Protein AF-A0A524P788-F1 (afdb_monomer)

Mean predicted aligned error: 13.18 Å

Structure (mmCIF, N/CA/C/O backbone):
data_AF-A0A524P788-F1
#
_entry.id   AF-A0A524P788-F1
#
loop_
_atom_site.group_PDB
_atom_site.id
_atom_site.type_symbol
_atom_site.label_atom_id
_atom_site.label_alt_id
_atom_site.label_comp_id
_atom_site.label_asym_id
_atom_site.label_entity_id
_atom_site.label_seq_id
_atom_site.pdbx_PDB_ins_code
_atom_site.Cartn_x
_atom_site.Cartn_y
_atom_site.Cartn_z
_atom_site.occupancy
_atom_site.B_iso_or_equiv
_atom_site.auth_seq_id
_atom_site.auth_comp_id
_atom_site.auth_asym_id
_atom_site.auth_atom_id
_atom_site.pdbx_PDB_model_num
ATOM 1 N N . ILE A 1 1 ? -23.732 26.983 -48.585 1.00 54.03 1 ILE A N 1
ATOM 2 C CA . ILE A 1 1 ? -23.036 28.048 -47.816 1.00 54.03 1 ILE A CA 1
ATOM 3 C C . ILE A 1 1 ? -21.702 27.540 -47.245 1.00 54.03 1 ILE A C 1
ATOM 5 O O . ILE A 1 1 ? -20.680 28.121 -47.575 1.00 54.03 1 ILE A O 1
ATOM 9 N N . TYR A 1 2 ? -21.659 26.411 -46.523 1.00 55.91 2 TYR A N 1
ATOM 10 C CA . TYR A 1 2 ? -20.415 25.847 -45.951 1.00 55.91 2 TYR A CA 1
ATOM 11 C C . TYR A 1 2 ? -19.283 25.530 -46.956 1.00 55.91 2 TYR A C 1
ATOM 13 O O . TYR A 1 2 ? -18.122 25.805 -46.670 1.00 55.91 2 TYR A O 1
ATOM 21 N N . ALA A 1 3 ? -19.597 25.010 -48.149 1.00 56.88 3 ALA A N 1
ATOM 22 C CA . ALA A 1 3 ? -18.575 24.651 -49.144 1.00 56.88 3 ALA A CA 1
ATOM 23 C C . ALA A 1 3 ? -17.819 25.866 -49.722 1.00 56.88 3 ALA A C 1
ATOM 25 O O . ALA A 1 3 ? -16.614 25.795 -49.950 1.00 56.88 3 ALA A O 1
ATOM 26 N N . TRP A 1 4 ? -18.506 27.000 -49.901 1.00 57.66 4 TRP A N 1
ATOM 27 C CA . TRP A 1 4 ? -17.889 28.237 -50.393 1.00 57.66 4 TRP A CA 1
ATOM 28 C C . TRP A 1 4 ? -17.007 28.894 -49.333 1.00 57.66 4 TRP A C 1
ATOM 30 O O . TRP A 1 4 ? -15.936 29.385 -49.664 1.00 57.66 4 TRP A O 1
ATOM 40 N N . VAL A 1 5 ? -17.399 28.834 -48.056 1.00 65.75 5 VAL A N 1
ATOM 41 C CA . VAL A 1 5 ? -16.563 29.326 -46.949 1.00 65.75 5 VAL A CA 1
ATOM 42 C C . VAL A 1 5 ? -15.260 28.524 -46.867 1.00 65.75 5 VAL A C 1
ATOM 44 O O . VAL A 1 5 ? -14.188 29.117 -46.827 1.00 65.75 5 VAL A O 1
ATOM 47 N N . ILE A 1 6 ? -15.329 27.189 -46.942 1.00 62.03 6 ILE A N 1
ATOM 48 C CA . ILE A 1 6 ? -14.135 26.325 -46.933 1.00 62.03 6 ILE A CA 1
ATOM 49 C C . ILE A 1 6 ? -13.248 26.591 -48.159 1.00 62.03 6 ILE A C 1
ATOM 51 O O . ILE A 1 6 ? -12.033 26.705 -48.016 1.00 62.03 6 ILE A O 1
ATOM 55 N N . SER A 1 7 ? -13.832 26.753 -49.351 1.00 67.00 7 SER A N 1
ATOM 56 C CA . SER A 1 7 ? -13.066 27.056 -50.567 1.00 67.00 7 SER A CA 1
ATOM 57 C C . SER A 1 7 ? -12.380 28.427 -50.504 1.00 67.00 7 SER A C 1
ATOM 59 O O . SER A 1 7 ? -11.225 28.543 -50.906 1.00 67.00 7 SER A O 1
ATOM 61 N N . SER A 1 8 ? -13.043 29.455 -49.965 1.00 69.12 8 SER A N 1
ATOM 62 C CA . SER A 1 8 ? -12.461 30.796 -49.804 1.00 69.12 8 SER A CA 1
ATOM 63 C C . SER A 1 8 ? -11.313 30.828 -48.791 1.00 69.12 8 SER A C 1
ATOM 65 O O . SER A 1 8 ? -10.359 31.584 -48.972 1.00 69.12 8 SER A O 1
ATOM 67 N N . PHE A 1 9 ? -11.348 29.974 -47.762 1.00 69.19 9 PHE A N 1
ATOM 68 C CA . PHE A 1 9 ? -10.238 29.822 -46.816 1.00 69.19 9 PHE A CA 1
ATOM 69 C C . PHE A 1 9 ? -8.963 29.286 -47.487 1.00 69.19 9 PHE A C 1
ATOM 71 O O . PHE A 1 9 ? -7.874 29.773 -47.188 1.00 69.19 9 PHE A O 1
ATOM 78 N N . TRP A 1 10 ? -9.077 28.352 -48.439 1.00 67.31 10 TRP A N 1
ATOM 79 C CA . TRP A 1 10 ? -7.921 27.854 -49.201 1.00 67.31 10 TRP A CA 1
ATOM 80 C C . TRP A 1 10 ? -7.291 28.931 -50.089 1.00 67.31 10 TRP A C 1
ATOM 82 O O . TRP A 1 10 ? -6.065 29.008 -50.180 1.00 67.31 10 TRP A O 1
ATOM 92 N N . PHE A 1 11 ? -8.107 29.811 -50.677 1.00 74.06 11 PHE A N 1
ATOM 93 C CA . PHE A 1 11 ? -7.611 30.953 -51.451 1.00 74.06 11 PHE A CA 1
ATOM 94 C C . PHE A 1 11 ? -6.870 31.983 -50.589 1.00 74.06 11 PHE A C 1
ATOM 96 O O . PHE A 1 11 ? -5.926 32.598 -51.077 1.00 74.06 11 PHE A O 1
ATOM 103 N N . LEU A 1 12 ? -7.243 32.143 -49.313 1.00 73.19 12 LEU A N 1
ATOM 104 C CA . LEU A 1 12 ? -6.536 33.021 -48.372 1.00 73.19 12 LEU A CA 1
ATOM 105 C C . LEU A 1 12 ? -5.284 32.366 -47.759 1.00 73.19 12 LEU A C 1
ATOM 107 O O . LEU A 1 12 ? -4.349 33.062 -47.367 1.00 73.19 12 LEU A O 1
ATOM 111 N N . ALA A 1 13 ? -5.244 31.033 -47.688 1.00 73.44 13 ALA A N 1
ATOM 112 C CA . ALA A 1 13 ? -4.126 30.290 -47.111 1.00 73.44 13 ALA A CA 1
ATOM 113 C C . ALA A 1 13 ? -2.845 30.406 -47.951 1.00 73.44 13 ALA A C 1
ATOM 115 O O . ALA A 1 13 ? -1.760 30.545 -47.394 1.00 73.44 13 ALA A O 1
ATOM 116 N N . ILE A 1 14 ? -2.959 30.396 -49.282 1.00 76.12 14 ILE A N 1
ATOM 117 C CA . ILE A 1 14 ? -1.812 30.502 -50.197 1.00 76.12 14 ILE A CA 1
ATOM 118 C C . ILE A 1 14 ? -1.033 31.820 -50.006 1.00 76.12 14 ILE A C 1
ATOM 120 O O . ILE A 1 14 ? 0.168 31.748 -49.736 1.00 76.12 14 ILE A O 1
ATOM 124 N N . PRO A 1 15 ? -1.649 33.019 -50.079 1.00 79.75 15 PRO A N 1
ATOM 125 C CA . PRO A 1 15 ? -0.929 34.271 -49.848 1.00 79.75 15 PRO A CA 1
ATOM 126 C C . PRO A 1 15 ? -0.408 34.380 -48.410 1.00 79.75 15 PRO A C 1
ATOM 128 O O . PRO A 1 15 ? 0.692 34.885 -48.205 1.00 79.75 15 PRO A O 1
ATOM 131 N N . LEU A 1 16 ? -1.133 33.843 -47.422 1.00 77.50 16 LEU A N 1
ATOM 132 C CA . LEU A 1 16 ? -0.674 33.808 -46.033 1.00 77.50 16 LEU A CA 1
ATOM 133 C C . LEU A 1 16 ? 0.598 32.959 -45.864 1.00 77.50 16 LEU A C 1
ATOM 135 O O . LEU A 1 16 ? 1.540 33.397 -45.208 1.00 77.50 16 LEU A O 1
ATOM 139 N N . ILE A 1 17 ? 0.656 31.776 -46.486 1.00 76.88 17 ILE A N 1
ATOM 140 C CA . ILE A 1 17 ? 1.845 30.910 -46.481 1.00 76.88 17 ILE A CA 1
ATOM 141 C C . ILE A 1 17 ? 3.021 31.615 -47.163 1.00 76.88 17 ILE A C 1
ATOM 143 O O . ILE A 1 17 ? 4.132 31.582 -46.642 1.00 76.88 17 ILE A O 1
ATOM 147 N N . VAL A 1 18 ? 2.790 32.293 -48.290 1.00 79.31 18 VAL A N 1
ATOM 148 C CA . VAL A 1 18 ? 3.842 33.044 -48.994 1.00 79.31 18 VAL A CA 1
ATOM 149 C C . VAL A 1 18 ? 4.404 34.169 -48.118 1.00 79.31 18 VAL A C 1
ATOM 151 O O . VAL A 1 18 ? 5.623 34.302 -48.015 1.00 79.31 18 VAL A O 1
ATOM 154 N N . VAL A 1 19 ? 3.545 34.933 -47.436 1.00 81.56 19 VAL A N 1
ATOM 155 C CA . VAL A 1 19 ? 3.969 35.993 -46.503 1.00 81.56 19 VAL A CA 1
ATOM 156 C C . VAL A 1 19 ? 4.738 35.411 -45.316 1.00 81.56 19 VAL A C 1
ATOM 158 O O . VAL A 1 19 ? 5.808 35.914 -44.979 1.00 81.56 19 VAL A O 1
ATOM 161 N N . LEU A 1 20 ? 4.249 34.320 -44.721 1.00 75.88 20 LEU A N 1
ATOM 162 C CA . LEU A 1 20 ? 4.921 33.644 -43.609 1.00 75.88 20 LEU A CA 1
ATOM 163 C C . LEU A 1 20 ? 6.308 33.132 -44.004 1.00 75.88 20 LEU A C 1
ATOM 165 O O . LEU A 1 20 ? 7.273 33.378 -43.287 1.00 75.88 20 LEU A O 1
ATOM 169 N N . VAL A 1 21 ? 6.443 32.481 -45.163 1.00 80.50 21 VAL A N 1
ATOM 170 C CA . VAL A 1 21 ? 7.744 32.016 -45.674 1.00 80.50 21 VAL A CA 1
ATOM 171 C C . VAL A 1 21 ? 8.668 33.197 -45.974 1.00 80.50 21 VAL A C 1
ATOM 173 O O . VAL A 1 21 ? 9.872 33.119 -45.729 1.00 80.50 21 VAL A O 1
ATOM 176 N N . HIS A 1 22 ? 8.135 34.314 -46.470 1.00 79.12 22 HIS A N 1
ATOM 177 C CA . HIS A 1 22 ? 8.934 35.511 -46.714 1.00 79.12 22 HIS A CA 1
ATOM 178 C C . HIS A 1 22 ? 9.449 36.144 -45.413 1.00 79.12 22 HIS A C 1
ATOM 180 O O . HIS A 1 22 ? 10.613 36.530 -45.349 1.00 79.12 22 HIS A O 1
ATOM 186 N N . TRP A 1 23 ? 8.629 36.200 -44.362 1.00 80.25 23 TRP A N 1
ATOM 187 C CA . TRP A 1 23 ? 9.034 36.743 -43.063 1.00 80.25 23 TRP A CA 1
ATOM 188 C C . TRP A 1 23 ? 9.958 35.815 -42.279 1.00 80.25 23 TRP A C 1
ATOM 190 O O . TRP A 1 23 ? 10.872 36.289 -41.613 1.00 80.25 23 TRP A O 1
ATOM 200 N N . TRP A 1 24 ? 9.736 34.503 -42.342 1.00 74.25 24 TRP A N 1
ATOM 201 C CA . TRP A 1 24 ? 10.437 33.542 -41.487 1.00 74.25 24 TRP A CA 1
ATOM 202 C C . TRP A 1 24 ? 11.623 32.851 -42.160 1.00 74.25 24 TRP A C 1
ATOM 204 O O . TRP A 1 24 ? 12.320 32.088 -41.493 1.00 74.25 24 TRP A O 1
ATOM 214 N N . ASN A 1 25 ? 11.904 33.106 -43.446 1.00 79.38 25 ASN A N 1
ATOM 215 C CA . ASN A 1 25 ? 13.022 32.433 -44.119 1.00 79.38 25 ASN A CA 1
ATOM 216 C C . ASN A 1 25 ? 14.360 32.645 -43.396 1.00 79.38 25 ASN A C 1
ATOM 218 O O . ASN A 1 25 ? 15.084 31.673 -43.205 1.00 79.38 25 ASN A O 1
ATOM 222 N N . ALA A 1 26 ? 14.662 33.863 -42.937 1.00 77.75 26 ALA A N 1
ATOM 223 C CA . ALA A 1 26 ? 15.928 34.172 -42.278 1.00 77.75 26 ALA A CA 1
ATOM 224 C C . ALA A 1 26 ? 16.101 33.341 -40.998 1.00 77.75 26 ALA A C 1
ATOM 226 O O . ALA A 1 26 ? 17.121 32.680 -40.821 1.00 77.75 26 ALA A O 1
ATOM 227 N N . THR A 1 27 ? 15.052 33.276 -40.178 1.00 78.62 27 THR A N 1
ATOM 228 C CA . THR A 1 27 ? 15.022 32.486 -38.943 1.00 78.62 27 THR A CA 1
ATOM 229 C C . THR A 1 27 ? 15.127 30.986 -39.215 1.00 78.62 27 THR A C 1
ATOM 231 O O . THR A 1 27 ? 15.829 30.276 -38.501 1.00 78.62 27 THR A O 1
ATOM 234 N N . VAL A 1 28 ? 14.466 30.477 -40.262 1.00 79.19 28 VAL A N 1
ATOM 235 C CA . VAL A 1 28 ? 14.545 29.054 -40.636 1.00 79.19 28 VAL A CA 1
ATOM 236 C C . VAL A 1 28 ? 15.972 28.667 -41.028 1.00 79.19 28 VAL A 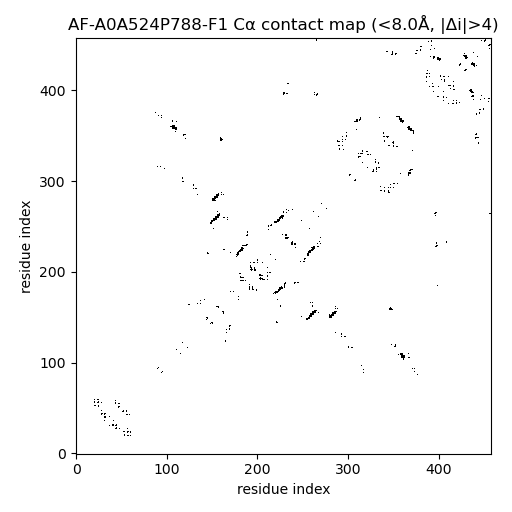C 1
ATOM 238 O O . VAL A 1 28 ? 16.450 27.621 -40.592 1.00 79.19 28 VAL A O 1
ATOM 241 N N . PHE A 1 29 ? 16.671 29.499 -41.807 1.00 80.44 29 PHE A N 1
ATOM 242 C CA . PHE A 1 29 ? 18.058 29.224 -42.198 1.00 80.44 29 PHE A CA 1
ATOM 243 C C . PHE A 1 29 ? 19.038 29.363 -41.027 1.00 80.44 29 PHE A C 1
ATOM 245 O O . PHE A 1 29 ? 19.926 28.527 -40.886 1.00 80.44 29 PHE A O 1
ATOM 252 N N . GLU A 1 30 ? 18.845 30.347 -40.149 1.00 79.25 30 GLU A N 1
ATOM 253 C CA . GLU A 1 30 ? 19.657 30.530 -38.939 1.00 79.25 30 GLU A CA 1
ATOM 254 C C . GLU A 1 30 ? 19.540 29.328 -37.981 1.00 79.25 30 GLU A C 1
ATOM 256 O O . GLU A 1 30 ? 20.539 28.785 -37.499 1.00 79.25 30 GLU A O 1
ATOM 261 N N . VAL A 1 31 ? 18.318 28.831 -37.766 1.00 74.56 31 VAL A N 1
ATOM 262 C CA . VAL A 1 31 ? 18.063 27.639 -36.940 1.00 74.56 31 VAL A CA 1
ATOM 263 C C . VAL A 1 31 ? 18.571 26.359 -37.617 1.00 74.56 31 VAL A C 1
ATOM 265 O O . VAL A 1 31 ? 19.057 25.453 -36.938 1.00 74.56 31 VAL A O 1
ATOM 268 N N . ALA A 1 32 ? 18.493 26.270 -38.947 1.00 74.00 32 ALA A N 1
ATOM 269 C CA . ALA A 1 32 ? 19.020 25.132 -39.699 1.00 74.00 32 ALA A CA 1
ATOM 270 C C . ALA A 1 32 ? 20.560 25.072 -39.690 1.00 74.00 32 ALA A C 1
ATOM 272 O O . ALA A 1 32 ? 21.114 23.975 -39.693 1.00 74.00 32 ALA A O 1
ATOM 273 N N . ALA A 1 33 ? 21.244 26.221 -39.646 1.00 69.25 33 ALA A N 1
ATOM 274 C CA . ALA A 1 33 ? 22.707 26.313 -39.648 1.00 69.25 33 ALA A CA 1
ATOM 275 C C . ALA A 1 33 ? 23.349 26.045 -38.273 1.00 69.25 33 ALA A C 1
ATOM 277 O O . ALA A 1 33 ? 24.486 25.587 -38.199 1.00 69.25 33 ALA A O 1
ATOM 278 N N . THR A 1 34 ? 22.631 26.317 -37.181 1.00 65.38 34 THR A N 1
ATOM 279 C CA . THR A 1 34 ? 23.152 26.215 -35.804 1.00 65.38 34 THR A CA 1
ATOM 280 C C . THR A 1 34 ? 22.972 24.834 -35.166 1.00 65.38 34 THR A C 1
ATOM 282 O O . THR A 1 34 ? 23.629 24.523 -34.172 1.00 65.38 34 THR A O 1
ATOM 285 N N . ARG A 1 35 ? 22.100 23.978 -35.715 1.00 60.22 35 ARG A N 1
ATOM 286 C CA . ARG A 1 35 ? 21.820 22.637 -35.175 1.00 60.22 35 ARG A CA 1
ATOM 287 C C . ARG A 1 35 ? 22.620 21.548 -35.897 1.00 60.22 35 ARG A C 1
ATOM 289 O O . ARG A 1 35 ? 22.638 21.491 -37.123 1.00 60.22 35 ARG A O 1
ATOM 296 N N . THR A 1 36 ? 23.174 20.591 -35.147 1.00 54.03 36 THR A N 1
ATOM 297 C CA . THR A 1 36 ? 23.632 19.286 -35.668 1.00 54.03 36 THR A CA 1
ATOM 298 C C . THR A 1 36 ? 22.418 18.448 -36.073 1.00 54.03 36 THR A C 1
ATOM 300 O O . THR A 1 36 ? 21.920 17.597 -35.339 1.00 54.03 36 THR A O 1
ATOM 303 N N . ALA A 1 37 ? 21.865 18.778 -37.234 1.00 58.09 37 ALA A N 1
ATOM 304 C CA . ALA A 1 37 ? 20.519 18.404 -37.624 1.00 58.09 37 ALA A CA 1
ATOM 305 C C . ALA A 1 37 ? 20.478 17.256 -38.659 1.00 58.09 37 ALA A C 1
ATOM 307 O O . ALA A 1 37 ? 21.470 16.983 -39.340 1.00 58.09 37 ALA A O 1
ATOM 308 N N . PRO A 1 38 ? 19.330 16.567 -38.814 1.00 67.62 38 PRO A N 1
ATOM 309 C CA . PRO A 1 38 ? 19.134 15.542 -39.842 1.00 67.62 38 PRO A CA 1
ATOM 310 C C . PRO A 1 38 ? 19.373 16.059 -41.273 1.00 67.62 38 PRO A C 1
ATOM 312 O O . PRO A 1 38 ? 19.335 17.261 -41.536 1.00 67.62 38 PRO A O 1
ATOM 315 N N . ARG A 1 39 ? 19.565 15.126 -42.223 1.00 74.00 39 ARG A N 1
ATOM 316 C CA . ARG A 1 39 ? 19.879 15.382 -43.652 1.00 74.00 39 ARG A CA 1
ATOM 317 C C . ARG A 1 39 ? 18.999 16.446 -44.332 1.00 74.00 39 ARG A C 1
ATOM 319 O O . ARG A 1 39 ? 19.433 17.086 -45.281 1.00 74.00 39 ARG A O 1
ATOM 326 N N . VAL A 1 40 ? 17.768 16.631 -43.856 1.00 74.88 40 VAL A N 1
ATOM 327 C CA . VAL A 1 40 ? 16.815 17.615 -44.387 1.00 74.88 40 VAL A CA 1
ATOM 328 C C . VAL A 1 40 ? 17.225 19.047 -44.036 1.00 74.88 40 VAL A C 1
ATOM 330 O O . VAL A 1 40 ? 17.262 19.896 -44.916 1.00 74.88 40 VAL A O 1
ATOM 333 N N . LEU A 1 41 ? 17.585 19.326 -42.781 1.00 76.75 41 LEU A N 1
ATOM 334 C CA . LEU A 1 41 ? 17.954 20.679 -42.346 1.00 76.75 41 LEU A CA 1
ATOM 335 C C . LEU A 1 41 ? 19.344 21.087 -42.845 1.00 76.75 41 LEU A C 1
ATOM 337 O O . LEU A 1 41 ? 19.555 22.250 -43.167 1.00 76.75 41 LEU A O 1
ATOM 341 N N . THR A 1 42 ? 20.256 20.127 -43.012 1.00 77.31 42 THR A N 1
ATOM 342 C CA . THR A 1 42 ? 21.555 20.360 -43.668 1.00 77.31 42 THR A CA 1
ATOM 343 C C . THR A 1 42 ? 21.397 20.673 -45.157 1.00 77.31 42 THR A C 1
ATOM 345 O O . THR A 1 42 ? 22.054 21.578 -45.665 1.00 77.31 42 THR A O 1
ATOM 348 N N . TRP A 1 43 ? 20.475 19.998 -45.853 1.00 80.44 43 TRP A N 1
ATOM 349 C CA . TRP A 1 43 ? 20.113 20.338 -47.234 1.00 80.44 43 TRP A CA 1
ATOM 350 C C . TRP A 1 43 ? 19.447 21.717 -47.348 1.00 80.44 43 TRP A C 1
ATOM 352 O O . TRP A 1 43 ? 19.727 22.446 -48.296 1.00 80.44 43 TRP A O 1
ATOM 362 N N . VAL A 1 44 ? 18.604 22.096 -46.380 1.00 80.25 44 VAL A N 1
ATOM 363 C CA . VAL A 1 44 ? 17.998 23.438 -46.322 1.00 80.25 44 VAL A CA 1
ATOM 364 C C . VAL A 1 44 ? 19.076 24.499 -46.084 1.00 80.25 44 VAL A C 1
ATOM 366 O O . VAL A 1 44 ? 19.150 25.453 -46.850 1.00 80.25 44 VAL A O 1
ATOM 369 N N . ALA A 1 45 ? 19.958 24.319 -45.097 1.00 77.62 45 ALA A N 1
ATOM 370 C CA . ALA A 1 45 ? 21.031 25.270 -44.789 1.00 77.62 45 ALA A CA 1
ATOM 371 C C . ALA A 1 45 ? 21.968 25.521 -45.986 1.00 77.62 45 ALA A C 1
ATOM 373 O O . ALA A 1 45 ? 22.362 26.658 -46.232 1.00 77.62 45 ALA A O 1
ATOM 374 N N . ALA A 1 46 ? 22.252 24.488 -46.786 1.00 78.75 46 ALA A N 1
ATOM 375 C CA . ALA A 1 46 ? 23.089 24.590 -47.984 1.00 78.75 46 ALA A CA 1
ATOM 376 C C . ALA A 1 46 ? 22.462 25.396 -49.143 1.00 78.75 46 ALA A C 1
ATOM 378 O O . ALA A 1 46 ? 23.143 25.667 -50.128 1.00 78.75 46 ALA A O 1
ATOM 379 N N . ARG A 1 47 ? 21.176 25.768 -49.060 1.00 79.56 47 ARG A N 1
ATOM 380 C CA . ARG A 1 47 ? 20.428 26.466 -50.125 1.00 79.56 47 ARG A CA 1
ATOM 381 C C . ARG A 1 47 ? 20.009 27.891 -49.757 1.00 79.56 47 ARG A C 1
ATOM 383 O O . ARG A 1 47 ? 19.123 28.452 -50.398 1.00 79.56 47 ARG A O 1
ATOM 390 N N . ALA A 1 48 ? 20.637 28.480 -48.740 1.00 68.56 48 ALA A N 1
ATOM 391 C CA . ALA A 1 48 ? 20.324 29.831 -48.270 1.00 68.56 48 ALA A CA 1
ATOM 392 C C . ALA A 1 48 ? 20.547 30.928 -49.337 1.00 68.56 48 ALA A C 1
ATOM 394 O O . ALA A 1 48 ? 19.846 31.942 -49.321 1.00 68.56 48 ALA A O 1
ATOM 395 N N . GLU A 1 49 ? 21.476 30.702 -50.275 1.00 71.06 49 GLU A N 1
ATOM 396 C CA . GLU A 1 49 ? 21.880 31.653 -51.330 1.00 71.06 49 GLU A CA 1
ATOM 397 C C . GLU A 1 49 ? 21.406 31.253 -52.747 1.00 71.06 49 GLU A C 1
ATOM 399 O O . GLU A 1 49 ? 21.673 31.952 -53.721 1.00 71.06 49 GLU A O 1
ATOM 404 N N . ASP A 1 50 ? 20.676 30.141 -52.876 1.00 77.88 50 ASP A N 1
ATOM 405 C CA . ASP A 1 50 ? 20.203 29.577 -54.151 1.00 77.88 50 ASP A CA 1
ATOM 406 C C . ASP A 1 50 ? 18.826 30.181 -54.541 1.00 77.88 50 ASP A C 1
ATOM 408 O O . ASP A 1 50 ? 18.019 30.471 -53.650 1.00 77.88 50 ASP A O 1
ATOM 412 N N . PRO A 1 51 ? 18.467 30.347 -55.835 1.00 74.00 51 PRO A N 1
ATOM 413 C CA . PRO A 1 51 ? 17.090 30.656 -56.261 1.00 74.00 51 PRO A CA 1
ATOM 414 C C . PRO A 1 51 ? 16.010 29.732 -55.660 1.00 74.00 51 PRO A C 1
ATOM 416 O O . PRO A 1 51 ? 14.839 30.112 -55.582 1.00 74.00 51 PRO A O 1
ATOM 419 N N . LEU A 1 52 ? 16.385 28.550 -55.162 1.00 77.50 52 LEU A N 1
ATOM 420 C CA . LEU A 1 52 ? 15.518 27.638 -54.407 1.00 77.50 52 LEU A CA 1
ATOM 421 C C . LEU A 1 52 ? 15.341 27.999 -52.913 1.00 77.50 52 LEU A C 1
ATOM 423 O O . LEU A 1 52 ? 14.792 27.199 -52.151 1.00 77.50 52 LEU A O 1
ATOM 427 N N . LYS A 1 53 ? 15.728 29.207 -52.488 1.00 79.31 53 LYS A N 1
ATOM 428 C CA . LYS A 1 53 ? 15.603 29.706 -51.107 1.00 79.31 53 LYS A CA 1
ATOM 429 C C . LYS A 1 53 ? 14.188 29.585 -50.533 1.00 79.31 53 LYS A C 1
ATOM 431 O O . LYS A 1 53 ? 14.007 29.098 -49.422 1.00 79.31 53 LYS A O 1
ATOM 436 N N . TYR A 1 54 ? 13.166 30.015 -51.270 1.00 80.06 54 TYR A N 1
ATOM 437 C CA . TYR A 1 54 ? 11.778 30.004 -50.789 1.00 80.06 54 TYR A CA 1
ATOM 438 C C . TYR A 1 54 ? 11.185 28.593 -50.621 1.00 80.06 54 TYR A C 1
ATOM 440 O O . TYR A 1 54 ? 10.618 28.323 -49.560 1.00 80.06 54 TYR A O 1
ATOM 448 N N . PRO A 1 55 ? 11.335 27.658 -51.583 1.00 82.62 55 PRO A N 1
ATOM 449 C CA . PRO A 1 55 ? 10.905 26.279 -51.363 1.00 82.62 55 PRO A CA 1
ATOM 450 C C . PRO A 1 55 ? 11.724 25.576 -50.269 1.00 82.62 55 PRO A C 1
ATOM 452 O O . PRO A 1 55 ? 11.152 24.817 -49.488 1.00 82.62 55 PRO A O 1
ATOM 455 N N . ALA A 1 56 ? 13.025 25.864 -50.137 1.00 81.75 56 ALA A N 1
ATOM 456 C CA . ALA A 1 56 ? 13.839 25.334 -49.040 1.00 81.75 56 ALA A CA 1
ATOM 457 C C . ALA A 1 56 ? 13.379 25.859 -47.667 1.00 81.75 56 ALA A C 1
ATOM 459 O O . ALA A 1 56 ? 13.246 25.076 -46.727 1.00 81.75 56 ALA A O 1
ATOM 460 N N . ALA A 1 57 ? 13.054 27.151 -47.562 1.00 82.38 57 ALA A N 1
ATOM 461 C CA . ALA A 1 57 ? 12.509 27.758 -46.348 1.00 82.38 57 ALA A CA 1
ATOM 462 C C . ALA A 1 57 ? 11.122 27.204 -45.985 1.00 82.38 57 ALA A C 1
ATOM 464 O O . ALA A 1 57 ? 10.847 26.985 -44.808 1.00 82.38 57 ALA A O 1
ATOM 465 N N . LEU A 1 58 ? 10.264 26.916 -46.971 1.00 83.56 58 LEU A N 1
ATOM 466 C CA . LEU A 1 58 ? 8.964 26.278 -46.737 1.00 83.56 58 LEU A CA 1
ATOM 467 C C . LEU A 1 58 ? 9.124 24.853 -46.183 1.00 83.56 58 LEU A C 1
ATOM 469 O O . LEU A 1 58 ? 8.457 24.491 -45.214 1.00 83.56 58 LEU A O 1
ATOM 473 N N . ILE A 1 59 ? 10.026 24.054 -46.762 1.00 84.00 59 ILE A N 1
ATOM 474 C CA . ILE A 1 59 ? 10.320 22.691 -46.293 1.00 84.00 59 ILE A CA 1
ATOM 475 C C . ILE A 1 59 ? 10.939 22.725 -44.888 1.00 84.00 59 ILE A C 1
ATOM 477 O O . ILE A 1 59 ? 10.475 22.012 -43.999 1.00 84.00 59 ILE A O 1
ATOM 481 N N . GLY A 1 60 ? 11.942 23.580 -44.662 1.00 82.94 60 GLY A N 1
ATOM 482 C CA . GLY A 1 60 ? 12.591 23.742 -43.359 1.00 82.94 60 GLY A CA 1
ATOM 483 C C . GLY A 1 60 ? 11.635 24.258 -42.284 1.00 82.94 60 GLY A C 1
ATOM 484 O O . GLY A 1 60 ? 11.588 23.709 -41.188 1.00 82.94 60 GLY A O 1
ATOM 485 N N . GLY A 1 61 ? 10.811 25.254 -42.613 1.00 81.94 61 GLY A N 1
ATOM 486 C CA . GLY A 1 61 ? 9.801 25.807 -41.716 1.00 81.94 61 GLY A CA 1
ATOM 487 C C . GLY A 1 61 ? 8.725 24.786 -41.358 1.00 81.94 61 GLY A C 1
ATOM 488 O O . GLY A 1 61 ? 8.387 24.647 -40.188 1.00 81.94 61 GLY A O 1
ATOM 489 N N . THR A 1 62 ? 8.248 24.005 -42.332 1.00 80.25 62 THR A N 1
ATOM 490 C CA . THR A 1 62 ? 7.281 22.921 -42.086 1.00 80.25 62 THR A CA 1
ATOM 491 C C . THR A 1 62 ? 7.885 21.848 -41.185 1.00 80.25 62 THR A C 1
ATOM 493 O O . THR A 1 62 ? 7.241 21.405 -40.239 1.00 80.25 62 THR A O 1
ATOM 496 N N . TYR A 1 63 ? 9.140 21.467 -41.429 1.00 81.81 63 TYR A N 1
ATOM 497 C CA . TYR A 1 63 ? 9.854 20.502 -40.599 1.00 81.81 63 TYR A CA 1
ATOM 498 C C . TYR A 1 63 ? 10.009 20.996 -39.150 1.00 81.81 63 TYR A C 1
ATOM 500 O O . TYR A 1 63 ? 9.649 20.281 -38.217 1.00 81.81 63 TYR A O 1
ATOM 508 N N . LEU A 1 64 ? 10.466 22.238 -38.955 1.00 80.56 64 LEU A N 1
ATOM 509 C CA . LEU A 1 64 ? 10.621 22.847 -37.630 1.00 80.56 64 LEU A CA 1
ATOM 510 C C . LEU A 1 64 ? 9.280 23.035 -36.911 1.00 80.56 64 LEU A C 1
ATOM 512 O O . LEU A 1 64 ? 9.213 22.879 -35.694 1.00 80.56 64 LEU A O 1
ATOM 516 N N . LEU A 1 65 ? 8.209 23.336 -37.647 1.00 80.62 65 LEU A N 1
ATOM 517 C CA . LEU A 1 65 ? 6.863 23.460 -37.095 1.00 80.62 65 LEU A CA 1
ATOM 518 C C . LEU A 1 65 ? 6.343 22.095 -36.645 1.00 80.62 65 LEU A C 1
ATOM 520 O O . LEU A 1 65 ? 5.841 21.988 -35.533 1.00 80.62 65 LEU A O 1
ATOM 524 N N . VAL A 1 66 ? 6.519 21.037 -37.441 1.00 77.69 66 VAL A N 1
ATOM 525 C CA . VAL A 1 66 ? 6.158 19.667 -37.040 1.00 77.69 66 VAL A CA 1
ATOM 526 C C . VAL A 1 66 ? 6.966 19.220 -35.822 1.00 77.69 66 VAL A C 1
ATOM 528 O O . VAL A 1 66 ? 6.387 18.672 -34.892 1.00 77.69 66 VAL A O 1
ATOM 531 N N . GLU A 1 67 ? 8.271 19.490 -35.780 1.00 73.69 67 GLU A N 1
ATOM 532 C CA . GLU A 1 67 ? 9.125 19.169 -34.628 1.00 73.69 67 GLU A CA 1
ATOM 533 C C . GLU A 1 67 ? 8.712 19.965 -33.376 1.00 73.69 67 GLU A C 1
ATOM 535 O O . GLU A 1 67 ? 8.595 19.405 -32.286 1.00 73.69 67 GLU A O 1
ATOM 540 N N . GLY A 1 68 ? 8.423 21.259 -33.533 1.00 71.75 68 GLY A N 1
ATOM 541 C CA . GLY A 1 68 ? 7.977 22.141 -32.457 1.00 71.75 68 GLY A CA 1
ATOM 542 C C . GLY A 1 68 ? 6.583 21.793 -31.939 1.00 71.75 68 GLY A C 1
ATOM 543 O O . GLY A 1 68 ? 6.374 21.772 -30.730 1.00 71.75 68 GLY A O 1
ATOM 544 N N . VAL A 1 69 ? 5.645 21.459 -32.827 1.00 68.56 69 VAL A N 1
ATOM 545 C CA . VAL A 1 69 ? 4.294 20.999 -32.477 1.00 68.56 69 VAL A CA 1
ATOM 546 C C . VAL A 1 69 ? 4.356 19.619 -31.841 1.00 68.56 69 VAL A C 1
ATOM 548 O O . VAL A 1 69 ? 3.714 19.418 -30.819 1.00 68.56 69 VAL A O 1
ATOM 551 N N . ALA A 1 70 ? 5.165 18.693 -32.359 1.00 64.81 70 ALA A N 1
ATOM 552 C CA . ALA A 1 70 ? 5.386 17.397 -31.726 1.00 64.81 70 ALA A CA 1
ATOM 553 C C . ALA A 1 70 ? 5.968 17.567 -30.316 1.00 64.81 70 ALA A C 1
ATOM 555 O O . ALA A 1 70 ? 5.446 16.976 -29.378 1.00 64.81 70 ALA A O 1
ATOM 556 N N . GLY A 1 71 ? 6.973 18.430 -30.136 1.00 57.03 71 GLY A N 1
ATOM 557 C CA . GLY A 1 71 ? 7.543 18.745 -28.824 1.00 57.03 71 GLY A CA 1
ATOM 558 C C . GLY A 1 71 ? 6.567 19.469 -27.889 1.00 57.03 71 GLY A C 1
ATOM 559 O O . GLY A 1 71 ? 6.535 19.186 -26.695 1.00 57.03 71 GLY A O 1
ATOM 560 N N . PHE A 1 72 ? 5.737 20.371 -28.415 1.00 54.25 72 PHE A N 1
ATOM 561 C CA . PHE A 1 72 ? 4.696 21.074 -27.662 1.00 54.25 72 PHE A CA 1
ATOM 562 C C . PHE A 1 72 ? 3.578 20.127 -27.218 1.00 54.25 72 PHE A C 1
ATOM 564 O O . PHE A 1 72 ? 3.188 20.155 -26.054 1.00 54.25 72 PHE A O 1
ATOM 571 N N . PHE A 1 73 ? 3.110 19.247 -28.107 1.00 50.69 73 PHE A N 1
ATOM 572 C CA . PHE A 1 73 ? 2.180 18.179 -27.756 1.00 50.69 73 PHE A CA 1
ATOM 573 C C . PHE A 1 73 ? 2.816 17.229 -26.748 1.00 50.69 73 PHE A C 1
ATOM 575 O O . PHE A 1 73 ? 2.177 16.935 -25.753 1.00 50.69 73 PHE A O 1
ATOM 582 N N . MET A 1 74 ? 4.082 16.834 -26.903 1.00 50.91 74 MET A N 1
ATOM 583 C CA . MET A 1 74 ? 4.769 15.994 -25.913 1.00 50.91 74 MET A CA 1
ATOM 584 C C . MET A 1 74 ? 4.802 16.650 -24.520 1.00 50.91 74 MET A C 1
ATOM 586 O O . MET A 1 74 ? 4.626 15.968 -23.518 1.00 50.91 74 MET A O 1
ATOM 590 N N . ARG A 1 75 ? 4.976 17.980 -24.456 1.00 51.62 75 ARG A N 1
ATOM 591 C CA . ARG A 1 75 ? 4.975 18.768 -23.208 1.00 51.62 75 ARG A CA 1
ATOM 592 C C . ARG A 1 75 ? 3.582 19.038 -22.629 1.00 51.62 75 ARG A C 1
ATOM 594 O O . ARG A 1 75 ? 3.492 19.336 -21.449 1.00 51.62 75 ARG A O 1
ATOM 601 N N . ARG A 1 76 ? 2.518 19.000 -23.440 1.00 42.22 76 ARG A N 1
ATOM 602 C CA . ARG A 1 76 ? 1.115 19.210 -23.012 1.00 42.22 76 ARG A CA 1
ATOM 603 C C . ARG A 1 76 ? 0.342 17.907 -22.795 1.00 42.22 76 ARG A C 1
ATOM 605 O O . ARG A 1 76 ? -0.687 17.917 -22.134 1.00 42.22 76 ARG A O 1
ATOM 612 N N . VAL A 1 77 ? 0.816 16.800 -23.360 1.00 41.22 77 VAL A N 1
ATOM 613 C CA . VAL A 1 77 ? 0.245 15.450 -23.215 1.00 41.22 77 VAL A CA 1
ATOM 614 C C . VAL A 1 77 ? 0.765 14.753 -21.949 1.00 41.22 77 VAL A C 1
ATOM 616 O O . VAL A 1 77 ? 0.284 13.673 -21.622 1.00 41.22 77 VAL A O 1
ATOM 619 N N . SER A 1 78 ? 1.644 15.400 -21.171 1.00 41.03 78 SER A N 1
ATOM 620 C CA . SER A 1 78 ? 2.002 14.981 -19.804 1.00 41.03 78 SER A CA 1
ATOM 621 C C . SER A 1 78 ? 0.792 14.827 -18.871 1.00 41.03 78 SER A C 1
ATOM 623 O O . SER A 1 78 ? 0.901 14.141 -17.864 1.00 41.03 78 SER A O 1
ATOM 625 N N . ASP A 1 79 ? -0.364 15.395 -19.236 1.00 41.84 79 ASP A N 1
ATOM 626 C CA . ASP A 1 79 ? -1.548 15.444 -18.371 1.00 41.84 79 ASP A CA 1
ATOM 627 C C . ASP A 1 79 ? -2.726 14.592 -18.879 1.00 41.84 79 ASP A C 1
ATOM 629 O O . ASP A 1 79 ? -3.821 14.651 -18.317 1.00 41.84 79 ASP A O 1
ATOM 633 N N . LEU A 1 80 ? -2.560 13.786 -19.938 1.00 41.94 80 LEU A N 1
ATOM 634 C CA . LEU A 1 80 ? -3.647 12.941 -20.444 1.00 41.94 80 LEU A CA 1
ATOM 635 C C . LEU A 1 80 ? -3.268 11.458 -20.503 1.00 41.94 80 LEU A C 1
ATOM 637 O O . LEU A 1 80 ? -2.210 11.041 -20.967 1.00 41.94 80 LEU A O 1
ATOM 641 N N . ALA A 1 81 ? -4.233 10.646 -20.080 1.00 44.66 81 ALA A N 1
ATOM 642 C CA . ALA A 1 81 ? -4.173 9.207 -19.876 1.00 44.66 81 ALA A CA 1
ATOM 643 C C . ALA A 1 81 ? -3.869 8.265 -21.081 1.00 44.66 81 ALA A C 1
ATOM 645 O O . ALA A 1 81 ? -3.770 7.059 -20.819 1.00 44.66 81 ALA A O 1
ATOM 646 N N . PRO A 1 82 ? -3.684 8.657 -22.372 1.00 41.88 82 PRO A N 1
ATOM 647 C CA . PRO A 1 82 ? -3.368 7.669 -23.411 1.00 41.88 82 PRO A CA 1
ATOM 648 C C . PRO A 1 82 ? -1.928 7.124 -23.389 1.00 41.88 82 PRO A C 1
ATOM 650 O O . PRO A 1 82 ? -1.624 6.232 -24.184 1.00 41.88 82 PRO A O 1
ATOM 653 N N . LEU A 1 83 ? -1.048 7.589 -22.491 1.00 48.16 83 LEU A N 1
ATOM 654 C CA . LEU A 1 83 ? 0.354 7.142 -22.400 1.00 48.16 83 LEU A CA 1
ATOM 655 C C . LEU A 1 83 ? 0.489 5.621 -22.128 1.00 48.16 83 LEU A C 1
ATOM 657 O O . LEU A 1 83 ? 1.437 4.981 -22.582 1.00 48.16 83 LEU A O 1
ATOM 661 N N . ARG A 1 84 ? -0.518 4.985 -21.505 1.00 46.09 84 ARG A N 1
ATOM 662 C CA . ARG A 1 84 ? -0.506 3.540 -21.174 1.00 46.09 84 ARG A CA 1
ATOM 663 C C . ARG A 1 84 ? -0.513 2.602 -22.388 1.00 46.09 84 ARG A C 1
ATOM 665 O O . ARG A 1 84 ? 0.030 1.506 -22.301 1.00 46.09 84 ARG A O 1
ATOM 672 N N . ARG A 1 85 ? -1.096 3.007 -23.527 1.00 44.16 85 ARG A N 1
ATOM 673 C CA . ARG A 1 85 ? -1.048 2.216 -24.781 1.00 44.16 85 ARG A CA 1
ATOM 674 C C . ARG A 1 85 ? 0.264 2.403 -25.546 1.00 44.16 85 ARG A C 1
ATOM 676 O O . ARG A 1 85 ? 0.628 1.549 -26.347 1.00 44.16 85 ARG A O 1
ATOM 683 N N . PHE A 1 86 ? 0.973 3.503 -25.299 1.00 43.09 86 PHE A N 1
ATOM 684 C CA . PHE A 1 86 ? 2.245 3.807 -25.946 1.00 43.09 86 PHE A CA 1
ATOM 685 C C . PHE A 1 86 ? 3.389 2.986 -25.338 1.00 43.09 86 PHE A C 1
ATOM 687 O O . PHE A 1 86 ? 4.247 2.490 -26.065 1.00 43.09 86 PHE A O 1
ATOM 694 N N . PHE A 1 87 ? 3.351 2.742 -24.025 1.00 49.00 87 PHE A N 1
ATOM 695 C CA . PHE A 1 87 ? 4.377 1.958 -23.345 1.00 49.00 87 PHE A CA 1
ATOM 696 C C . PHE A 1 87 ? 4.349 0.469 -23.680 1.00 49.00 87 PHE A C 1
ATOM 698 O O . PHE A 1 87 ? 5.412 -0.067 -23.928 1.00 49.00 87 PHE A O 1
ATOM 705 N N . SER A 1 88 ? 3.207 -0.217 -23.797 1.00 47.69 88 SER A N 1
ATOM 706 C CA . SER A 1 88 ? 3.226 -1.639 -24.207 1.00 47.69 88 SER A CA 1
ATOM 707 C C . SER A 1 88 ? 3.812 -1.834 -25.615 1.00 47.69 88 SER A C 1
ATOM 709 O O . SER A 1 88 ? 4.521 -2.806 -25.876 1.00 47.69 88 SER A O 1
ATOM 711 N N . TYR A 1 89 ? 3.589 -0.864 -26.505 1.00 45.12 89 TYR A N 1
ATOM 712 C CA . TYR A 1 89 ? 4.168 -0.835 -27.847 1.00 45.12 89 TYR A CA 1
ATOM 713 C C . TYR A 1 89 ? 5.670 -0.480 -27.839 1.00 45.12 89 TYR A C 1
ATOM 715 O O . TYR A 1 89 ? 6.447 -1.075 -28.588 1.00 45.12 89 TYR A O 1
ATOM 723 N N . LEU A 1 90 ? 6.102 0.447 -26.974 1.00 50.12 90 LEU A N 1
ATOM 724 C CA . LEU A 1 90 ? 7.512 0.823 -26.812 1.00 50.12 90 LEU A CA 1
ATOM 725 C C . LEU A 1 90 ? 8.333 -0.185 -25.998 1.00 50.12 90 LEU A C 1
ATOM 727 O O . LEU A 1 90 ? 9.494 -0.388 -26.329 1.00 50.12 90 LEU A O 1
ATOM 731 N N . PHE A 1 91 ? 7.758 -0.850 -24.997 1.00 53.31 91 PHE A N 1
ATOM 732 C CA . PHE A 1 91 ? 8.387 -1.944 -24.256 1.00 53.31 91 PHE A CA 1
ATOM 733 C C . PHE A 1 91 ? 8.548 -3.153 -25.164 1.00 53.31 91 PHE A C 1
ATOM 735 O O . PHE A 1 91 ? 9.642 -3.683 -25.238 1.00 53.31 91 PHE A O 1
ATOM 742 N N . ARG A 1 92 ? 7.544 -3.532 -25.965 1.00 48.88 92 ARG A N 1
ATOM 743 C CA . ARG A 1 92 ? 7.720 -4.636 -26.919 1.00 48.88 92 ARG A CA 1
ATOM 744 C C . ARG A 1 92 ? 8.835 -4.344 -27.925 1.00 48.88 92 ARG A C 1
ATOM 746 O O . ARG A 1 92 ? 9.737 -5.147 -28.093 1.00 48.88 92 ARG A O 1
ATOM 753 N N . ARG A 1 93 ? 8.850 -3.151 -28.528 1.00 42.41 93 ARG A N 1
ATOM 754 C CA . ARG A 1 93 ? 9.829 -2.802 -29.576 1.00 42.41 93 ARG A CA 1
ATOM 755 C C . ARG A 1 93 ? 11.201 -2.368 -29.040 1.00 42.41 93 ARG A C 1
ATOM 757 O O . ARG A 1 93 ? 12.190 -2.452 -29.767 1.00 42.41 93 ARG A O 1
ATOM 764 N N . GLY A 1 94 ? 11.247 -1.861 -27.810 1.00 43.53 94 GLY A N 1
ATOM 765 C CA . GLY A 1 94 ? 12.439 -1.402 -27.100 1.00 43.53 94 GLY A CA 1
ATOM 766 C C . GLY A 1 94 ? 13.120 -2.524 -26.325 1.00 43.53 94 GLY A C 1
ATOM 767 O O . GLY A 1 94 ? 14.327 -2.646 -26.437 1.00 43.53 94 GLY A O 1
ATOM 768 N N . VAL A 1 95 ? 12.370 -3.397 -25.645 1.00 49.25 95 VAL A N 1
ATOM 769 C CA . VAL A 1 95 ? 12.902 -4.595 -24.972 1.00 49.25 95 VAL A CA 1
ATOM 770 C C . VAL A 1 95 ? 13.298 -5.655 -25.992 1.00 49.25 95 VAL A C 1
ATOM 772 O O . VAL A 1 95 ? 14.357 -6.231 -25.822 1.00 49.25 95 VAL A O 1
ATOM 775 N N . GLU A 1 96 ? 12.568 -5.866 -27.096 1.00 41.62 96 GLU A N 1
ATOM 776 C CA . GLU A 1 96 ? 13.038 -6.781 -28.156 1.00 41.62 96 GLU A CA 1
ATOM 777 C C . GLU A 1 96 ? 14.338 -6.273 -28.794 1.00 41.62 96 GLU A C 1
ATOM 779 O O . GLU A 1 96 ? 15.252 -7.061 -29.012 1.00 41.62 96 GLU A O 1
ATOM 784 N N . LYS A 1 97 ? 14.470 -4.957 -29.028 1.00 40.41 97 LYS A N 1
ATOM 785 C CA . LYS A 1 97 ? 15.722 -4.382 -29.535 1.00 40.41 97 LYS A CA 1
ATOM 786 C C . LYS A 1 97 ? 16.827 -4.389 -28.493 1.00 40.41 97 LYS A C 1
ATOM 788 O O . LYS A 1 97 ? 17.932 -4.762 -28.843 1.00 40.41 97 LYS A O 1
ATOM 793 N N . SER A 1 98 ? 16.584 -4.004 -27.246 1.00 42.94 98 SER A N 1
ATOM 794 C CA . SER A 1 98 ? 17.604 -4.011 -26.194 1.00 42.94 98 SER A CA 1
ATOM 795 C C . SER A 1 98 ? 18.004 -5.440 -25.816 1.00 42.94 98 SER A C 1
ATOM 797 O O . SER A 1 98 ? 19.191 -5.713 -25.736 1.00 42.94 98 SER A O 1
ATOM 799 N N . ALA A 1 99 ? 17.081 -6.396 -25.717 1.00 41.72 99 ALA A N 1
ATOM 800 C CA . ALA A 1 99 ? 17.419 -7.806 -25.503 1.00 41.72 99 ALA A CA 1
ATOM 801 C C . ALA A 1 99 ? 18.193 -8.408 -26.691 1.00 41.72 99 ALA A C 1
ATOM 803 O O . ALA A 1 99 ? 19.068 -9.239 -26.478 1.00 41.72 99 ALA A O 1
ATOM 804 N N . SER A 1 100 ? 17.940 -7.961 -27.932 1.00 37.16 100 SER A N 1
ATOM 805 C CA . SER A 1 100 ? 18.670 -8.436 -29.119 1.00 37.16 100 SER A CA 1
ATOM 806 C C . SER A 1 100 ? 19.945 -7.645 -29.456 1.00 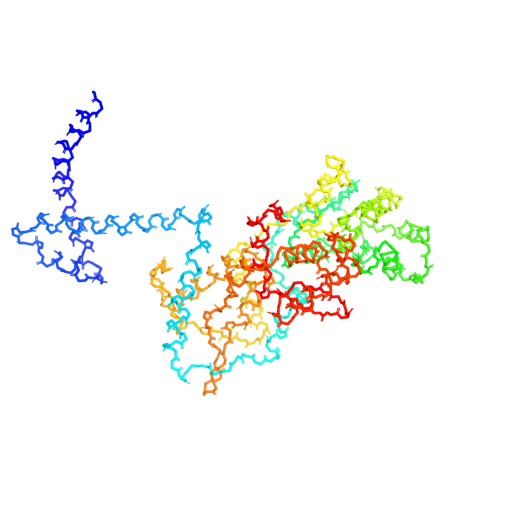37.16 100 SER A C 1
ATOM 808 O O . SER A 1 100 ? 20.705 -8.072 -30.319 1.00 37.16 100 SER A O 1
ATOM 810 N N . SER A 1 101 ? 20.158 -6.466 -28.861 1.00 38.28 101 SER A N 1
ATOM 811 C CA . SER A 1 101 ? 21.295 -5.567 -29.148 1.00 38.28 101 SER A CA 1
ATOM 812 C C . SER A 1 101 ? 22.136 -5.217 -27.922 1.00 38.28 101 SER A C 1
ATOM 814 O O . SER A 1 101 ? 22.983 -4.332 -28.013 1.00 38.28 101 SER A O 1
ATOM 816 N N . THR A 1 102 ? 21.952 -5.925 -26.803 1.00 44.16 102 THR A N 1
ATOM 817 C CA . THR A 1 102 ? 22.862 -5.872 -25.648 1.00 44.16 102 THR A CA 1
ATOM 818 C C . THR A 1 102 ? 23.843 -7.045 -25.755 1.00 44.16 102 THR A C 1
ATOM 820 O O . THR A 1 102 ? 23.473 -8.165 -25.409 1.00 44.16 102 THR A O 1
ATOM 823 N N . PRO A 1 103 ? 25.061 -6.840 -26.296 1.00 40.97 103 PRO A N 1
ATOM 824 C CA . PRO A 1 103 ? 26.134 -7.827 -26.269 1.00 40.97 103 PRO A CA 1
ATOM 825 C C . PRO A 1 103 ? 26.326 -8.508 -24.905 1.00 40.97 103 PRO A C 1
ATOM 827 O O . PRO A 1 103 ? 26.077 -7.918 -23.858 1.00 40.97 103 PRO A O 1
ATOM 830 N N . LEU A 1 104 ? 26.877 -9.724 -24.927 1.00 44.78 104 LEU A N 1
ATOM 831 C CA . LEU A 1 104 ? 27.374 -10.488 -23.766 1.00 44.78 104 LEU A CA 1
ATOM 832 C C . LEU A 1 104 ? 28.415 -9.736 -22.890 1.00 44.78 104 LEU A C 1
ATOM 834 O O . LEU A 1 104 ? 28.845 -10.259 -21.871 1.00 44.78 104 LEU A O 1
ATOM 838 N N . GLU A 1 105 ? 28.799 -8.516 -23.274 1.00 47.09 105 GLU A N 1
ATOM 839 C CA . GLU A 1 105 ? 29.742 -7.589 -22.624 1.00 47.09 105 GLU A CA 1
ATOM 840 C C . GLU A 1 105 ? 29.107 -6.669 -21.563 1.00 47.09 105 GLU A C 1
ATOM 842 O O . GLU A 1 105 ? 29.732 -5.724 -21.093 1.00 47.09 105 GLU A O 1
ATOM 847 N N . TYR A 1 106 ? 27.841 -6.873 -21.205 1.00 52.16 106 TYR A N 1
ATOM 848 C CA . TYR A 1 106 ? 27.146 -6.031 -20.233 1.00 52.16 106 TYR A CA 1
ATOM 849 C C . TYR A 1 106 ? 26.529 -6.941 -19.192 1.00 52.16 106 TYR A C 1
ATOM 851 O O . TYR A 1 106 ? 25.884 -7.915 -19.567 1.00 52.16 106 TYR A O 1
ATOM 859 N N . GLY A 1 107 ? 26.707 -6.612 -17.914 1.00 53.69 107 GLY A N 1
ATOM 860 C CA . GLY A 1 107 ? 26.409 -7.461 -16.762 1.00 53.69 107 GLY A CA 1
ATOM 861 C C . GLY A 1 107 ? 25.482 -8.647 -16.992 1.00 53.69 107 GLY A C 1
ATOM 862 O O . GLY A 1 107 ? 24.300 -8.488 -17.308 1.00 53.69 107 GLY A O 1
ATOM 863 N N . THR A 1 108 ? 26.043 -9.843 -16.887 1.00 58.50 108 THR A N 1
ATOM 864 C CA . THR A 1 108 ? 25.338 -11.098 -17.154 1.00 58.50 108 THR A CA 1
ATOM 865 C C . THR A 1 108 ? 24.405 -11.473 -16.014 1.00 58.50 108 THR A C 1
ATOM 867 O O . THR A 1 108 ? 23.444 -12.205 -16.234 1.00 58.50 108 THR A O 1
ATOM 870 N N . GLU A 1 109 ? 24.659 -10.938 -14.820 1.00 69.62 109 GLU A N 1
ATOM 871 C CA . GLU A 1 109 ? 24.029 -11.401 -13.595 1.00 69.62 109 GLU A CA 1
ATOM 872 C C . GLU A 1 109 ? 23.222 -10.274 -12.933 1.00 69.62 109 GLU A C 1
ATOM 874 O O . GLU A 1 109 ? 23.719 -9.144 -12.794 1.00 69.62 109 GLU A O 1
ATOM 879 N N . PRO A 1 110 ? 21.959 -10.546 -12.549 1.00 76.06 110 PRO A N 1
ATOM 880 C CA . PRO A 1 110 ? 21.219 -9.645 -11.678 1.00 76.06 110 PRO A CA 1
ATOM 881 C C . PRO A 1 110 ? 21.994 -9.467 -10.370 1.00 76.06 110 PRO A C 1
ATOM 883 O O . PRO A 1 110 ? 22.756 -10.344 -9.958 1.00 76.06 110 PRO A O 1
ATOM 886 N N . VAL A 1 111 ? 21.829 -8.319 -9.714 1.00 74.81 111 VAL A N 1
ATOM 887 C CA . VAL A 1 111 ? 22.485 -8.116 -8.416 1.00 74.81 111 VAL A CA 1
ATOM 888 C C . VAL A 1 111 ? 21.986 -9.174 -7.422 1.00 74.81 111 VAL A C 1
ATOM 890 O O . VAL A 1 111 ? 20.789 -9.468 -7.388 1.00 74.81 111 VAL A O 1
ATOM 893 N N . GLY A 1 112 ? 22.915 -9.759 -6.657 1.00 68.06 112 GLY A N 1
ATOM 894 C CA . GLY A 1 112 ? 22.632 -10.851 -5.722 1.00 68.06 112 GLY A CA 1
ATOM 895 C C . GLY A 1 112 ? 21.642 -10.489 -4.610 1.00 68.06 112 GLY A C 1
ATOM 896 O O . GLY A 1 112 ? 21.320 -9.317 -4.400 1.00 68.06 112 GLY A O 1
ATOM 897 N N . ASP A 1 113 ? 21.190 -11.511 -3.887 1.00 65.19 113 ASP A N 1
ATOM 898 C CA . ASP A 1 113 ? 20.069 -11.436 -2.939 1.00 65.19 113 ASP A CA 1
ATOM 899 C C . ASP A 1 113 ? 20.278 -10.399 -1.821 1.00 65.19 113 ASP A C 1
ATOM 901 O O . ASP A 1 113 ? 19.356 -9.650 -1.512 1.00 65.19 113 ASP A O 1
ATOM 905 N N . GLU A 1 114 ? 21.511 -10.226 -1.324 1.00 64.88 114 GLU A N 1
ATOM 906 C CA . GLU A 1 114 ? 21.862 -9.199 -0.320 1.00 64.88 114 GLU A CA 1
ATOM 907 C C . GLU A 1 114 ? 21.467 -7.775 -0.754 1.00 64.88 114 GLU A C 1
ATOM 909 O O . GLU A 1 114 ? 21.104 -6.919 0.054 1.00 64.88 114 GLU A O 1
ATOM 914 N N . PHE A 1 115 ? 21.533 -7.512 -2.059 1.00 66.44 115 PHE A N 1
ATOM 915 C CA . PHE A 1 115 ? 21.160 -6.232 -2.643 1.00 66.44 115 PHE A CA 1
ATOM 916 C C . PHE A 1 115 ? 19.653 -6.106 -2.822 1.00 66.44 115 PHE A C 1
ATOM 918 O O . PHE A 1 115 ? 19.116 -5.012 -2.670 1.00 66.44 115 PHE A O 1
ATOM 925 N N . GLN A 1 116 ? 18.972 -7.206 -3.146 1.00 66.38 116 GLN A N 1
ATOM 926 C CA . GLN A 1 116 ? 17.515 -7.242 -3.267 1.00 66.38 116 GLN A CA 1
ATOM 927 C C . GLN A 1 116 ? 16.849 -7.055 -1.901 1.00 66.38 116 GLN A C 1
ATOM 929 O O . GLN A 1 116 ? 15.849 -6.340 -1.809 1.00 66.38 116 GLN A O 1
ATOM 934 N N . ASP A 1 117 ? 17.465 -7.578 -0.838 1.00 68.88 117 ASP A N 1
ATOM 935 C CA . ASP A 1 117 ? 17.019 -7.403 0.542 1.00 68.88 117 ASP A CA 1
ATOM 936 C C . ASP A 1 117 ? 16.977 -5.927 0.954 1.00 68.88 117 ASP A C 1
ATOM 938 O O . ASP A 1 117 ? 16.030 -5.501 1.613 1.00 68.88 117 ASP A O 1
ATOM 942 N N . ALA A 1 118 ? 17.918 -5.093 0.490 1.00 67.56 118 ALA A N 1
ATOM 943 C CA . ALA A 1 118 ? 17.915 -3.647 0.755 1.00 67.56 118 ALA A CA 1
ATOM 944 C C . ALA A 1 118 ? 16.698 -2.905 0.152 1.00 67.56 118 ALA A C 1
ATOM 946 O O . ALA A 1 118 ? 16.332 -1.806 0.601 1.00 67.56 118 ALA A O 1
ATOM 947 N N . PHE A 1 119 ? 16.054 -3.519 -0.846 1.00 68.38 119 PHE A N 1
ATOM 948 C CA . PHE A 1 119 ? 14.835 -3.045 -1.503 1.00 68.38 119 PHE A CA 1
ATOM 949 C C . PHE A 1 119 ? 13.598 -3.874 -1.135 1.00 68.38 119 PHE A C 1
ATOM 951 O O . PHE A 1 119 ? 12.547 -3.680 -1.749 1.00 68.38 119 PHE A O 1
ATOM 958 N N . ALA A 1 120 ? 13.694 -4.765 -0.141 1.00 64.81 120 ALA A N 1
ATOM 959 C CA . ALA A 1 120 ? 12.592 -5.628 0.255 1.00 64.81 120 ALA A CA 1
ATOM 960 C C . ALA A 1 120 ? 11.332 -4.827 0.626 1.00 64.81 120 ALA A C 1
ATOM 962 O O . ALA A 1 120 ? 11.376 -3.794 1.304 1.00 64.81 120 ALA A O 1
ATOM 963 N N . ASP A 1 121 ? 10.188 -5.375 0.213 1.00 57.09 121 ASP A N 1
ATOM 964 C CA . ASP A 1 121 ? 8.852 -4.767 0.227 1.00 57.09 121 ASP A CA 1
ATOM 965 C C . ASP A 1 121 ? 8.372 -4.212 1.578 1.00 57.09 121 ASP A C 1
ATOM 967 O O . ASP A 1 121 ? 7.426 -3.421 1.620 1.00 57.09 121 ASP A O 1
ATOM 971 N N . ARG A 1 122 ? 8.974 -4.655 2.687 1.00 59.09 122 ARG A N 1
ATOM 972 C CA . ARG A 1 122 ? 8.518 -4.377 4.058 1.00 59.09 122 ARG A CA 1
ATOM 973 C C . ARG A 1 122 ? 9.560 -3.679 4.929 1.00 59.09 122 ARG A C 1
ATOM 975 O O . ARG A 1 122 ? 9.364 -3.576 6.137 1.00 59.09 122 ARG A O 1
ATOM 982 N N . LEU A 1 123 ? 10.651 -3.177 4.351 1.00 56.75 123 LEU A N 1
ATOM 983 C CA . LEU A 1 123 ? 11.607 -2.403 5.135 1.00 56.75 123 LEU A CA 1
ATOM 984 C C . LEU A 1 123 ? 11.002 -1.050 5.544 1.00 56.75 123 LEU A C 1
ATOM 986 O O . LEU A 1 123 ? 10.486 -0.335 4.674 1.00 56.75 123 LEU A O 1
ATOM 990 N N . PRO A 1 124 ? 11.137 -0.634 6.819 1.00 53.53 124 PRO A N 1
ATOM 991 C CA . PRO A 1 124 ? 10.829 0.729 7.229 1.00 53.53 124 PRO A CA 1
ATOM 992 C C . PRO A 1 124 ? 11.541 1.711 6.299 1.00 53.53 124 PRO A C 1
ATOM 994 O O . PRO A 1 124 ? 12.677 1.470 5.879 1.00 53.53 124 PRO A O 1
ATOM 997 N N . ALA A 1 125 ? 10.867 2.795 5.915 1.00 49.28 125 ALA A N 1
ATOM 998 C CA . ALA A 1 125 ? 11.539 3.864 5.189 1.00 49.28 125 ALA A CA 1
ATOM 999 C C . ALA A 1 125 ? 12.721 4.378 6.044 1.00 49.28 125 ALA A C 1
ATOM 1001 O O . ALA A 1 125 ? 12.555 4.467 7.261 1.00 49.28 125 ALA A O 1
ATOM 1002 N N . PRO A 1 126 ? 13.891 4.685 5.447 1.00 50.25 126 PRO A N 1
ATOM 1003 C CA . PRO A 1 126 ? 15.066 5.128 6.201 1.00 50.25 126 PRO A CA 1
ATOM 1004 C C . PRO A 1 126 ? 14.723 6.301 7.127 1.00 50.25 126 PRO A C 1
ATOM 1006 O O . PRO A 1 126 ? 13.953 7.163 6.706 1.00 50.25 126 PRO A O 1
ATOM 1009 N N . GLU A 1 127 ? 15.300 6.351 8.336 1.00 43.41 127 GLU A N 1
ATOM 1010 C CA . GLU A 1 127 ? 15.032 7.384 9.361 1.00 43.41 127 GLU A CA 1
ATOM 1011 C C . GLU A 1 127 ? 15.251 8.819 8.862 1.00 43.41 127 GLU A C 1
ATOM 1013 O O . GLU A 1 127 ? 14.479 9.713 9.210 1.00 43.41 127 GLU A O 1
ATOM 1018 N N . GLU A 1 128 ? 16.209 9.039 7.951 1.00 48.94 128 GLU A N 1
ATOM 1019 C CA . GLU A 1 128 ? 16.297 10.263 7.139 1.00 48.94 128 GLU A CA 1
ATOM 1020 C C . GLU A 1 128 ? 15.239 10.263 6.027 1.00 48.94 128 GLU A C 1
ATOM 1022 O O . GLU A 1 128 ? 15.496 10.299 4.813 1.00 48.94 128 GLU A O 1
ATOM 1027 N N . LEU A 1 129 ? 14.004 10.187 6.490 1.00 53.12 129 LEU A N 1
ATOM 1028 C CA . LEU A 1 129 ? 12.778 10.201 5.739 1.00 53.12 129 LEU A CA 1
ATOM 1029 C C . LEU A 1 129 ? 12.781 11.396 4.789 1.00 53.12 129 LEU A C 1
ATOM 1031 O O . LEU A 1 129 ? 13.148 12.507 5.158 1.00 53.12 129 LEU A O 1
ATOM 1035 N N . ILE A 1 130 ? 12.363 11.174 3.544 1.00 56.47 130 ILE A N 1
ATOM 1036 C CA . ILE A 1 130 ? 12.112 12.259 2.592 1.00 56.47 130 ILE A CA 1
ATOM 1037 C C . ILE A 1 130 ? 11.026 13.135 3.201 1.00 56.47 130 ILE A C 1
ATOM 1039 O O . ILE A 1 130 ? 9.850 12.767 3.188 1.00 56.47 130 ILE A O 1
ATOM 1043 N N . THR A 1 131 ? 11.452 14.239 3.804 1.00 54.44 131 THR A N 1
ATOM 1044 C CA . THR A 1 131 ? 10.614 15.171 4.560 1.00 54.44 131 THR A CA 1
ATOM 1045 C C . THR A 1 131 ? 9.643 15.912 3.656 1.00 54.44 131 THR A C 1
ATOM 1047 O O . THR A 1 131 ? 8.618 16.372 4.139 1.00 54.44 131 THR A O 1
ATOM 1050 N N . SER A 1 132 ? 9.927 15.980 2.351 1.00 63.69 132 SER A N 1
ATOM 1051 C CA . SER A 1 132 ? 9.078 16.661 1.375 1.00 63.69 132 SER A CA 1
ATOM 1052 C C . SER A 1 132 ? 7.793 15.899 1.055 1.00 63.69 132 SER A C 1
ATOM 1054 O O . SER A 1 132 ? 6.731 16.505 0.960 1.00 63.69 132 SER A O 1
ATOM 1056 N N . TYR A 1 133 ? 7.842 14.572 0.907 1.00 69.81 133 TYR A N 1
ATOM 1057 C CA . TYR A 1 133 ? 6.635 13.821 0.574 1.00 69.81 133 TYR A CA 1
ATOM 1058 C C . TYR A 1 133 ? 5.708 13.725 1.793 1.00 69.81 133 TYR A C 1
ATOM 1060 O O . TYR A 1 133 ? 6.130 13.294 2.868 1.00 69.81 133 TYR A O 1
ATOM 1068 N N . MET A 1 134 ? 4.445 14.123 1.600 1.00 76.31 134 MET A N 1
ATOM 1069 C CA . MET A 1 134 ? 3.403 14.256 2.629 1.00 76.31 134 MET A CA 1
ATOM 1070 C C . MET A 1 134 ? 3.653 15.334 3.691 1.00 76.31 134 MET A C 1
ATOM 1072 O O . MET A 1 134 ? 2.918 15.323 4.677 1.00 76.31 134 MET A O 1
ATOM 1076 N N . SER A 1 135 ? 4.617 16.252 3.531 1.00 81.69 135 SER A N 1
ATOM 1077 C CA . SER A 1 135 ? 4.914 17.286 4.545 1.00 81.69 135 SER A CA 1
ATOM 1078 C C . SER A 1 135 ? 3.646 17.965 5.051 1.00 81.69 135 SER A C 1
ATOM 1080 O O . SER A 1 135 ? 3.374 17.978 6.248 1.00 81.69 135 SER A O 1
ATOM 1082 N N . ASP A 1 136 ? 2.813 18.427 4.126 1.00 87.12 136 ASP A N 1
ATOM 1083 C CA . ASP A 1 136 ? 1.639 19.235 4.436 1.00 87.12 136 ASP A CA 1
ATOM 1084 C C . ASP A 1 136 ? 0.566 18.401 5.139 1.00 87.12 136 ASP A C 1
ATOM 1086 O O . ASP A 1 136 ? 0.007 18.825 6.150 1.00 87.12 136 ASP A O 1
ATOM 1090 N N . LYS A 1 137 ? 0.327 17.169 4.664 1.00 91.12 137 LYS A N 1
ATOM 1091 C CA . LYS A 1 137 ? -0.625 16.237 5.293 1.00 91.12 137 LYS A CA 1
ATOM 1092 C C . LYS A 1 137 ? -0.141 15.785 6.673 1.00 91.12 137 LYS A C 1
ATOM 1094 O O . LYS A 1 137 ? -0.957 15.664 7.580 1.00 91.12 137 LYS A O 1
ATOM 1099 N N . VAL A 1 138 ? 1.163 15.556 6.853 1.00 90.50 138 VAL A N 1
ATOM 1100 C CA . VAL A 1 138 ? 1.761 15.195 8.150 1.00 90.50 138 VAL A CA 1
ATOM 1101 C C . VAL A 1 138 ? 1.667 16.369 9.117 1.00 90.50 138 VAL A C 1
ATOM 1103 O O . VAL A 1 138 ? 1.237 16.175 10.249 1.00 90.50 138 VAL A O 1
ATOM 1106 N N . HIS A 1 139 ? 2.007 17.587 8.688 1.00 90.69 139 HIS A N 1
ATOM 1107 C CA . HIS A 1 139 ? 1.886 18.789 9.514 1.00 90.69 139 HIS A CA 1
ATOM 1108 C C . HIS A 1 139 ? 0.436 19.052 9.925 1.00 90.69 139 HIS A C 1
ATOM 1110 O O . HIS A 1 139 ? 0.172 19.261 11.110 1.00 90.69 139 HIS A O 1
ATOM 1116 N N . ALA A 1 140 ? -0.506 18.972 8.981 1.00 91.62 140 ALA A N 1
ATOM 1117 C CA . ALA A 1 140 ? -1.930 19.109 9.267 1.00 91.62 140 ALA A CA 1
ATOM 1118 C C . ALA A 1 140 ? -2.416 18.040 10.257 1.00 91.62 140 ALA A C 1
ATOM 1120 O O . ALA A 1 140 ? -3.134 18.358 11.204 1.00 91.62 140 ALA A O 1
ATOM 1121 N N . MET A 1 141 ? -1.980 16.788 10.091 1.00 92.50 141 MET A N 1
ATOM 1122 C CA . MET A 1 141 ? -2.366 15.702 10.989 1.00 92.50 141 MET A CA 1
ATOM 1123 C C . MET A 1 141 ? -1.764 15.858 12.386 1.00 92.50 141 MET A C 1
ATOM 1125 O O . MET A 1 141 ? -2.471 15.698 13.374 1.00 92.50 141 MET A O 1
ATOM 1129 N N . ARG A 1 142 ? -0.483 16.229 12.492 1.00 92.25 142 ARG A N 1
ATOM 1130 C CA . ARG A 1 142 ? 0.158 16.527 13.781 1.00 92.25 142 ARG A CA 1
ATOM 1131 C C . ARG A 1 142 ? -0.560 17.661 14.512 1.00 92.25 142 ARG A C 1
ATOM 1133 O O . ARG A 1 142 ? -0.712 17.591 15.725 1.00 92.25 142 ARG A O 1
ATOM 1140 N N . ALA A 1 143 ? -1.014 18.688 13.791 1.00 91.06 143 ALA A N 1
ATOM 1141 C CA . ALA A 1 143 ? -1.803 19.769 14.376 1.00 91.06 143 ALA A CA 1
ATOM 1142 C C . ALA A 1 143 ? -3.178 19.282 14.866 1.00 91.06 143 ALA A C 1
ATOM 1144 O O . ALA A 1 143 ? -3.585 19.632 15.970 1.00 91.06 143 ALA A O 1
ATOM 1145 N N . LEU A 1 144 ? -3.866 18.447 14.079 1.00 90.81 144 LEU A N 1
ATOM 1146 C CA . LEU A 1 144 ? -5.173 17.887 14.435 1.00 90.81 144 LEU A CA 1
ATOM 1147 C C . LEU A 1 144 ? -5.093 16.993 15.678 1.00 90.81 144 LEU A C 1
ATOM 1149 O O . LEU A 1 144 ? -5.847 17.180 16.627 1.00 90.81 144 LEU A O 1
ATOM 1153 N N . VAL A 1 145 ? -4.144 16.060 15.692 1.00 88.81 145 VAL A N 1
ATOM 1154 C CA . VAL A 1 145 ? -3.974 15.061 16.755 1.00 88.81 145 VAL A CA 1
ATOM 1155 C C . VAL A 1 145 ? -3.517 15.683 18.082 1.00 88.81 145 VAL A C 1
ATOM 1157 O O . VAL A 1 145 ? -3.770 15.128 19.146 1.00 88.81 145 VAL A O 1
ATOM 1160 N N . ARG A 1 146 ? -2.868 16.852 18.032 1.00 86.56 146 ARG A N 1
ATOM 1161 C CA . ARG A 1 146 ? -2.484 17.644 19.215 1.00 86.56 146 ARG A CA 1
ATOM 1162 C C . ARG A 1 146 ? -3.543 18.637 19.667 1.00 86.56 146 ARG A C 1
ATOM 1164 O O . ARG A 1 146 ? -3.342 19.296 20.682 1.00 86.56 146 ARG A O 1
ATOM 1171 N N . SER A 1 147 ? -4.610 18.810 18.896 1.00 85.50 147 SER A N 1
ATOM 1172 C CA . SER A 1 147 ? -5.687 19.708 19.287 1.00 85.50 147 SER A CA 1
ATOM 1173 C C . SER A 1 147 ? -6.498 19.100 20.432 1.00 85.50 147 SER A C 1
ATOM 1175 O O . SER A 1 147 ? -6.615 17.881 20.534 1.00 85.50 147 SER A O 1
ATOM 1177 N N . ASP A 1 148 ? -7.149 19.944 21.233 1.00 79.88 148 ASP A N 1
ATOM 1178 C CA . ASP A 1 148 ? -8.064 19.510 22.304 1.00 79.88 148 ASP A CA 1
ATOM 1179 C C . ASP A 1 148 ? -9.371 18.883 21.771 1.00 79.88 148 ASP A C 1
ATOM 1181 O O . ASP A 1 148 ? -10.339 18.711 22.510 1.00 79.88 148 ASP A O 1
ATOM 1185 N N . LYS A 1 149 ? -9.445 18.585 20.466 1.00 84.75 149 LYS A N 1
ATOM 1186 C CA . LYS A 1 149 ? -10.607 17.988 19.804 1.00 84.75 149 LYS A CA 1
ATOM 1187 C C . LYS A 1 149 ? -10.240 16.627 19.225 1.00 84.75 149 LYS A C 1
ATOM 1189 O O . LYS A 1 149 ? -9.829 16.542 18.065 1.00 84.75 149 LYS A O 1
ATOM 1194 N N . PRO A 1 150 ? -10.428 15.555 20.001 1.00 85.25 150 PRO A N 1
ATOM 1195 C CA . PRO A 1 150 ? -10.188 14.216 19.505 1.00 85.25 150 PRO A CA 1
ATOM 1196 C C . PRO A 1 150 ? -11.102 13.865 18.352 1.00 85.25 150 PRO A C 1
ATOM 1198 O O . PRO A 1 150 ? -12.283 14.214 18.328 1.00 85.25 150 PRO A O 1
ATOM 1201 N N . SER A 1 151 ? -10.507 13.207 17.368 1.00 90.88 151 SER A N 1
ATOM 1202 C CA . SER A 1 151 ? -11.161 12.887 16.109 1.00 90.88 151 SER A CA 1
ATOM 1203 C C . SER A 1 151 ? -10.789 11.488 15.653 1.00 90.88 151 SER A C 1
ATOM 1205 O O . SER A 1 151 ? -9.696 10.988 15.923 1.00 90.88 151 SER A O 1
ATOM 1207 N N . ILE A 1 152 ? -11.719 10.854 14.950 1.00 91.81 152 ILE A N 1
ATOM 1208 C CA . ILE A 1 152 ? -11.528 9.573 14.287 1.00 91.81 152 ILE A CA 1
ATOM 1209 C C . ILE A 1 152 ? -11.222 9.862 12.822 1.00 91.81 152 ILE A C 1
ATOM 1211 O O . ILE A 1 152 ? -12.077 10.331 12.070 1.00 91.81 152 ILE A O 1
ATOM 1215 N N . VAL A 1 153 ? -9.999 9.573 12.399 1.00 93.88 153 VAL A N 1
ATOM 1216 C CA . VAL A 1 153 ? -9.490 9.922 11.076 1.00 93.88 153 VAL A CA 1
ATOM 1217 C C . VAL A 1 153 ? -9.189 8.670 10.269 1.00 93.88 153 VAL A C 1
ATOM 1219 O O . VAL A 1 153 ? -8.421 7.814 10.702 1.00 93.88 153 VAL A O 1
ATOM 1222 N N . ALA A 1 154 ? -9.747 8.573 9.063 1.00 94.38 154 ALA A N 1
ATOM 1223 C CA . ALA A 1 154 ? -9.359 7.549 8.097 1.00 94.38 154 ALA A CA 1
ATOM 1224 C C . ALA A 1 154 ? -8.158 8.021 7.266 1.00 94.38 154 ALA A C 1
ATOM 1226 O O . ALA A 1 154 ? -8.226 9.059 6.611 1.00 94.38 154 ALA A O 1
ATOM 1227 N N . VAL A 1 155 ? -7.085 7.235 7.233 1.00 95.88 155 VAL A N 1
ATOM 1228 C CA . VAL A 1 155 ? -5.929 7.417 6.349 1.00 95.88 155 VAL A CA 1
ATOM 1229 C C . VAL A 1 155 ? -6.042 6.423 5.194 1.00 95.88 155 VAL A C 1
ATOM 1231 O O . VAL A 1 155 ? -5.876 5.215 5.363 1.00 95.88 155 VAL A O 1
ATOM 1234 N N . VAL A 1 156 ? -6.346 6.920 3.999 1.00 95.31 156 VAL A N 1
ATOM 1235 C CA . VAL A 1 156 ? -6.678 6.090 2.836 1.00 95.31 156 VAL A CA 1
ATOM 1236 C C . VAL A 1 156 ? -5.535 6.107 1.836 1.00 95.31 156 VAL A C 1
ATOM 1238 O O . VAL A 1 156 ? -5.028 7.160 1.469 1.00 95.31 156 VAL A O 1
ATOM 1241 N N . GLY A 1 157 ? -5.146 4.938 1.338 1.00 93.25 157 GLY A N 1
ATOM 1242 C CA . GLY A 1 157 ? -4.118 4.849 0.306 1.00 93.25 157 GLY A CA 1
ATOM 1243 C C . GLY A 1 157 ? -3.989 3.453 -0.276 1.00 93.25 157 GLY A C 1
ATOM 1244 O O . GLY A 1 157 ? -4.359 2.448 0.342 1.00 93.25 157 GLY A O 1
ATOM 1245 N N . GLU A 1 158 ? -3.446 3.372 -1.484 1.00 92.00 158 GLU A N 1
ATOM 1246 C CA . GLU A 1 158 ? -3.138 2.090 -2.114 1.00 92.00 158 GLU A CA 1
ATOM 1247 C C . GLU A 1 158 ? -2.084 1.303 -1.318 1.00 92.00 158 GLU A C 1
ATOM 1249 O O . GLU A 1 158 ? -1.402 1.820 -0.423 1.00 92.00 158 GLU A O 1
ATOM 1254 N N . GLN A 1 159 ? -1.975 0.010 -1.607 1.00 90.00 159 GLN A N 1
ATOM 1255 C CA . GLN A 1 159 ? -0.931 -0.825 -1.026 1.00 90.00 159 GLN A CA 1
ATOM 1256 C C . GLN A 1 159 ? 0.445 -0.328 -1.492 1.00 90.00 159 GLN A C 1
ATOM 1258 O O . GLN A 1 159 ? 0.627 -0.050 -2.673 1.00 90.00 159 GLN A O 1
ATOM 1263 N N . GLY A 1 160 ? 1.402 -0.179 -0.572 1.00 88.88 160 GLY A N 1
ATOM 1264 C CA . GLY A 1 160 ? 2.748 0.312 -0.899 1.00 88.88 160 GLY A CA 1
ATOM 1265 C C . GLY A 1 160 ? 2.899 1.834 -1.038 1.00 88.88 160 GLY A C 1
ATOM 1266 O O . GLY A 1 160 ? 4.003 2.301 -1.290 1.00 88.88 160 GLY A O 1
ATOM 1267 N N . LEU A 1 161 ? 1.833 2.621 -0.826 1.00 90.38 161 LEU A N 1
ATOM 1268 C CA . LEU A 1 161 ? 1.881 4.087 -0.953 1.00 90.38 161 LEU A CA 1
ATOM 1269 C C . LEU A 1 161 ? 2.532 4.811 0.249 1.00 90.38 161 LEU A C 1
ATOM 1271 O O . LEU A 1 161 ? 2.859 5.991 0.162 1.00 90.38 161 LEU A O 1
ATOM 1275 N N . GLY A 1 162 ? 2.739 4.103 1.368 1.00 89.62 162 GLY A N 1
ATOM 1276 C CA . GLY A 1 162 ? 3.377 4.649 2.574 1.00 89.62 162 GLY A CA 1
ATOM 1277 C C . GLY A 1 162 ? 2.426 5.018 3.720 1.00 89.62 162 GLY A C 1
ATOM 1278 O O . GLY A 1 162 ? 2.770 5.880 4.519 1.00 89.62 162 GLY A O 1
ATOM 1279 N N . LYS A 1 163 ? 1.250 4.377 3.838 1.00 92.50 163 LYS A N 1
ATOM 1280 C CA . LYS A 1 163 ? 0.305 4.593 4.960 1.00 92.50 163 LYS A CA 1
ATOM 1281 C C . LYS A 1 163 ? 0.955 4.374 6.331 1.00 92.50 163 LYS A C 1
ATOM 1283 O O . LYS A 1 163 ? 0.891 5.251 7.181 1.00 92.50 163 LYS A O 1
ATOM 1288 N N . THR A 1 164 ? 1.644 3.251 6.508 1.00 91.62 164 THR A N 1
ATOM 1289 C CA . THR A 1 164 ? 2.379 2.915 7.736 1.00 91.62 164 THR A CA 1
ATOM 1290 C C . THR A 1 164 ? 3.433 3.975 8.053 1.00 91.62 164 THR A C 1
ATOM 1292 O O . THR A 1 164 ? 3.494 4.502 9.159 1.00 91.62 164 THR A O 1
ATOM 1295 N N . THR A 1 165 ? 4.215 4.386 7.048 1.00 89.38 165 THR A N 1
ATOM 1296 C CA . THR A 1 165 ? 5.194 5.475 7.187 1.00 89.38 165 THR A CA 1
ATOM 1297 C C . THR A 1 165 ? 4.531 6.800 7.564 1.00 89.38 165 THR A C 1
ATOM 1299 O O . THR A 1 165 ? 5.077 7.534 8.381 1.00 89.38 165 THR A O 1
ATOM 1302 N N . PHE A 1 166 ? 3.359 7.111 7.005 1.00 91.69 166 PHE A N 1
ATOM 1303 C CA . PHE A 1 166 ? 2.585 8.295 7.366 1.00 91.69 166 PHE A CA 1
ATOM 1304 C C . PHE A 1 166 ? 2.158 8.258 8.839 1.00 91.69 166 PHE A C 1
ATOM 1306 O O . PHE A 1 166 ? 2.405 9.229 9.549 1.00 91.69 166 PHE A O 1
ATOM 1313 N N . LEU A 1 167 ? 1.600 7.138 9.318 1.00 92.75 167 LEU A N 1
ATOM 1314 C CA . LEU A 1 167 ? 1.218 6.969 10.726 1.00 92.75 167 LEU A CA 1
ATOM 1315 C C . LEU A 1 167 ? 2.419 7.170 11.658 1.00 92.75 167 LEU A C 1
ATOM 1317 O O . LEU A 1 167 ? 2.362 8.020 12.543 1.00 92.75 167 LEU A O 1
ATOM 1321 N N . HIS A 1 168 ? 3.536 6.483 11.394 1.00 90.25 168 HIS A N 1
ATOM 1322 C CA . HIS A 1 168 ? 4.753 6.637 12.192 1.00 90.25 168 HIS A CA 1
ATOM 1323 C C . HIS A 1 168 ? 5.288 8.069 12.177 1.00 90.25 168 HIS A C 1
ATOM 1325 O O . HIS A 1 168 ? 5.698 8.570 13.216 1.00 90.25 168 HIS A O 1
ATOM 1331 N N . ARG A 1 169 ? 5.259 8.763 11.032 1.00 88.19 169 ARG A N 1
ATOM 1332 C CA . ARG A 1 169 ? 5.681 10.171 10.944 1.00 88.19 169 ARG A CA 1
ATOM 1333 C C . ARG A 1 169 ? 4.785 11.098 11.748 1.00 88.19 169 ARG A C 1
ATOM 1335 O O . ARG A 1 169 ? 5.273 12.080 12.294 1.00 88.19 169 ARG A O 1
ATOM 1342 N N . VAL A 1 170 ? 3.485 10.839 11.801 1.00 91.31 170 VAL A N 1
ATOM 1343 C CA . VAL A 1 170 ? 2.563 11.659 12.594 1.00 91.31 170 VAL A CA 1
ATOM 1344 C C . VAL A 1 170 ? 2.841 11.496 14.088 1.00 91.31 170 VAL A C 1
ATOM 1346 O O . VAL A 1 170 ? 2.728 12.475 14.816 1.00 91.31 170 VAL A O 1
ATOM 1349 N N . THR A 1 171 ? 3.258 10.307 14.526 1.00 91.62 171 THR A N 1
ATOM 1350 C CA . THR A 1 171 ? 3.455 9.986 15.947 1.00 91.62 171 THR A CA 1
ATOM 1351 C C . THR A 1 171 ? 4.916 9.982 16.409 1.00 91.62 171 THR A C 1
ATOM 1353 O O . THR A 1 171 ? 5.168 9.772 17.589 1.00 91.62 171 THR A O 1
ATOM 1356 N N . SER A 1 172 ? 5.893 10.175 15.517 1.00 89.56 172 SER A N 1
ATOM 1357 C CA . SER A 1 172 ? 7.325 9.972 15.810 1.00 89.56 172 SER A CA 1
ATOM 1358 C C . SER A 1 172 ? 7.900 10.923 16.861 1.00 89.56 172 SER A C 1
ATOM 1360 O O . SER A 1 172 ? 8.917 10.622 17.468 1.00 89.56 172 SER A O 1
ATOM 1362 N N . ASP A 1 173 ? 7.307 12.106 17.008 1.00 88.00 173 ASP A N 1
ATOM 1363 C CA . ASP A 1 173 ? 7.721 13.162 17.937 1.00 88.00 173 ASP A CA 1
ATOM 1364 C C . ASP A 1 173 ? 6.832 13.218 19.193 1.00 88.00 173 ASP A C 1
ATOM 1366 O O . ASP A 1 173 ? 6.800 14.233 19.886 1.00 88.00 173 ASP A O 1
ATOM 1370 N N . MET A 1 174 ? 6.075 12.151 19.462 1.00 90.12 174 MET A N 1
ATOM 1371 C CA . MET A 1 174 ? 5.241 11.999 20.654 1.00 90.12 174 MET A CA 1
ATOM 1372 C C . MET A 1 174 ? 5.893 11.043 21.654 1.00 90.12 174 MET A C 1
ATOM 1374 O O . MET A 1 174 ? 6.622 10.129 21.269 1.00 90.12 174 MET A O 1
ATOM 1378 N N . GLU A 1 175 ? 5.600 11.237 22.939 1.00 91.06 175 GLU A N 1
ATOM 1379 C CA . GLU A 1 175 ? 6.079 10.343 23.993 1.00 91.06 175 GLU A CA 1
ATOM 1380 C C . GLU A 1 175 ? 5.524 8.919 23.791 1.00 91.06 175 GLU A C 1
ATOM 1382 O O . GLU A 1 175 ? 4.342 8.771 23.466 1.00 91.06 175 GLU A O 1
ATOM 1387 N N . PRO A 1 176 ? 6.305 7.849 24.041 1.00 86.50 176 PRO A N 1
ATOM 1388 C CA . PRO A 1 176 ? 5.835 6.467 23.882 1.00 86.50 176 PRO A CA 1
ATOM 1389 C C . PRO A 1 176 ? 4.576 6.118 24.700 1.00 86.50 176 PRO A C 1
ATOM 1391 O O . PRO A 1 176 ? 3.841 5.194 24.359 1.00 86.50 176 PRO A O 1
ATOM 1394 N N . GLY A 1 177 ? 4.317 6.842 25.794 1.00 87.06 177 GLY A N 1
ATOM 1395 C CA . GLY A 1 177 ? 3.097 6.699 26.594 1.00 87.06 177 GLY A CA 1
ATOM 1396 C C . GLY A 1 177 ? 1.845 7.287 25.933 1.00 87.06 177 GLY A C 1
ATOM 1397 O O . GLY A 1 177 ? 0.754 6.762 26.143 1.00 87.06 177 GLY A O 1
ATOM 1398 N N . ASP A 1 178 ? 2.012 8.316 25.097 1.00 91.56 178 ASP A N 1
ATOM 1399 C CA . ASP A 1 178 ? 0.927 9.053 24.439 1.00 91.56 178 ASP A CA 1
ATOM 1400 C C . ASP A 1 178 ? 0.396 8.337 23.184 1.00 91.56 178 ASP A C 1
ATOM 1402 O O . ASP A 1 178 ? -0.606 8.768 22.607 1.00 91.56 178 ASP A O 1
ATOM 1406 N N . VAL A 1 179 ? 1.058 7.263 22.742 1.00 94.19 179 VAL A N 1
ATOM 1407 C CA . VAL A 1 179 ? 0.761 6.568 21.485 1.00 94.19 179 VAL A CA 1
ATOM 1408 C C . VAL A 1 179 ? 0.530 5.081 21.738 1.00 94.19 179 VAL A C 1
ATOM 1410 O O . VAL A 1 179 ? 1.372 4.393 22.309 1.00 94.19 179 VAL A O 1
ATOM 1413 N N . CYS A 1 180 ? -0.591 4.558 21.248 1.00 94.88 180 CYS A N 1
ATOM 1414 C CA . CYS A 1 180 ? -0.857 3.124 21.173 1.00 94.88 180 CYS A CA 1
ATOM 1415 C C . CYS A 1 180 ? -1.041 2.724 19.705 1.00 94.88 180 CYS A C 1
ATOM 1417 O O . CYS A 1 180 ? -1.959 3.186 19.029 1.00 94.88 180 CYS A O 1
ATOM 1419 N N . GLY A 1 181 ? -0.129 1.900 19.195 1.00 94.50 181 GLY A N 1
ATOM 1420 C CA . GLY A 1 181 ? -0.097 1.488 17.797 1.00 94.50 181 GLY A CA 1
ATOM 1421 C C . GLY A 1 181 ? -0.407 0.013 17.624 1.00 94.50 181 GLY A C 1
ATOM 1422 O O . GLY A 1 181 ? 0.198 -0.821 18.294 1.00 94.50 181 GLY A O 1
ATOM 1423 N N . VAL A 1 182 ? -1.307 -0.311 16.699 1.00 95.56 182 VAL A N 1
ATOM 1424 C CA . VAL A 1 182 ? -1.660 -1.691 16.359 1.00 95.56 182 VAL A CA 1
ATOM 1425 C C . VAL A 1 182 ? -1.705 -1.870 14.844 1.00 95.56 182 VAL A C 1
ATOM 1427 O O . VAL A 1 182 ? -2.204 -1.013 14.123 1.00 95.56 182 VAL A O 1
ATOM 1430 N N . GLN A 1 183 ? -1.224 -3.008 14.350 1.00 93.12 183 GLN A N 1
ATOM 1431 C CA . GLN A 1 183 ? -1.439 -3.450 12.974 1.00 93.12 183 GLN A CA 1
ATOM 1432 C C . GLN A 1 183 ? -2.410 -4.632 12.990 1.00 93.12 183 GLN A C 1
ATOM 1434 O O . GLN A 1 183 ? -2.096 -5.672 13.563 1.00 93.12 183 GLN A O 1
ATOM 1439 N N . CYS A 1 184 ? -3.578 -4.487 12.359 1.00 92.25 184 CYS A N 1
ATOM 1440 C CA . CYS A 1 184 ? -4.600 -5.534 12.313 1.00 92.25 184 CYS A CA 1
ATOM 1441 C C . CYS A 1 184 ? -4.029 -6.804 11.689 1.00 92.25 184 CYS A C 1
ATOM 1443 O O . CYS A 1 184 ? -3.719 -6.767 10.509 1.00 92.25 184 CYS A O 1
ATOM 1445 N N . ARG A 1 185 ? -3.936 -7.943 12.377 1.00 89.38 185 ARG A N 1
ATOM 1446 C CA . ARG A 1 185 ? -3.620 -9.232 11.719 1.00 89.38 185 ARG A CA 1
ATOM 1447 C C . ARG A 1 185 ? -4.853 -9.870 11.052 1.00 89.38 185 ARG A C 1
ATOM 1449 O O . ARG A 1 185 ? -5.984 -9.480 11.351 1.00 89.38 185 ARG A O 1
ATOM 1456 N N . PRO A 1 186 ? -4.678 -10.844 10.134 1.00 86.25 186 PRO A N 1
ATOM 1457 C CA . PRO A 1 186 ? -5.789 -11.672 9.665 1.00 86.25 186 PRO A CA 1
ATOM 1458 C C . PRO A 1 186 ? -6.549 -12.327 10.834 1.00 86.25 186 PRO A C 1
ATOM 1460 O O . PRO A 1 186 ? -5.978 -12.604 11.889 1.00 86.25 186 PRO A O 1
ATOM 1463 N N . GLY A 1 187 ? -7.849 -12.572 10.648 1.00 86.12 187 GLY A N 1
ATOM 1464 C CA . GLY A 1 187 ? -8.727 -13.164 11.674 1.00 86.12 187 GLY A CA 1
ATOM 1465 C C . GLY A 1 187 ? -9.778 -12.218 12.273 1.00 86.12 187 GLY A C 1
ATOM 1466 O O . GLY A 1 187 ? -10.502 -12.603 13.188 1.00 86.12 187 GLY A O 1
ATOM 1467 N N . GLY A 1 188 ? -9.929 -11.014 11.716 1.00 91.06 188 GLY A N 1
ATOM 1468 C CA . GLY A 1 188 ? -11.044 -10.117 12.032 1.00 91.06 188 GLY A CA 1
ATOM 1469 C C . GLY A 1 188 ? -10.905 -9.414 13.383 1.00 91.06 188 GLY A C 1
ATOM 1470 O O . GLY A 1 188 ? -9.802 -9.220 13.896 1.00 91.06 188 GLY A O 1
ATOM 1471 N N . TYR A 1 189 ? -12.036 -9.016 13.968 1.00 94.44 189 TYR A N 1
ATOM 1472 C CA . TYR A 1 189 ? -12.045 -8.194 15.186 1.00 94.44 189 TYR A CA 1
ATOM 1473 C C . TYR A 1 189 ? -11.419 -8.886 16.410 1.00 94.44 189 TYR A C 1
ATOM 1475 O O . TYR A 1 189 ? -10.813 -8.227 17.249 1.00 94.44 189 TYR A O 1
ATOM 1483 N N . ALA A 1 190 ? -11.517 -10.216 16.510 1.00 93.94 190 ALA A N 1
ATOM 1484 C CA . ALA A 1 190 ? -10.909 -10.964 17.613 1.00 93.94 190 ALA A CA 1
ATOM 1485 C C . ALA A 1 190 ? -9.372 -10.881 17.588 1.00 93.94 190 ALA A C 1
ATOM 1487 O O . ALA A 1 190 ? -8.758 -10.621 18.621 1.00 93.94 190 ALA A O 1
ATOM 1488 N N . SER A 1 191 ? -8.759 -11.023 16.406 1.00 93.56 191 SER A N 1
ATOM 1489 C CA . SER A 1 191 ? -7.313 -10.835 16.234 1.00 93.56 191 SER A CA 1
ATOM 1490 C C . SER A 1 191 ? -6.885 -9.411 16.583 1.00 93.56 191 SER A C 1
ATOM 1492 O O . SER A 1 191 ? -5.865 -9.233 17.243 1.00 93.56 191 SER A O 1
ATOM 1494 N N . LEU A 1 192 ? -7.690 -8.409 16.205 1.00 95.88 192 LEU A N 1
ATOM 1495 C CA . LEU A 1 192 ? -7.435 -7.013 16.559 1.00 95.88 192 LEU A CA 1
ATOM 1496 C C . LEU A 1 192 ? -7.455 -6.785 18.079 1.00 95.88 192 LEU A C 1
ATOM 1498 O O . LEU A 1 192 ? -6.588 -6.087 18.596 1.00 95.88 192 LEU A O 1
ATOM 1502 N N . LEU A 1 193 ? -8.401 -7.378 18.814 1.00 96.50 193 LEU A N 1
ATOM 1503 C CA . LEU A 1 193 ? -8.414 -7.282 20.280 1.00 96.50 193 LEU A CA 1
ATOM 1504 C C . LEU A 1 193 ? -7.165 -7.911 20.906 1.00 96.50 193 LEU A C 1
ATOM 1506 O O . LEU A 1 193 ? -6.585 -7.320 21.813 1.00 96.50 193 LEU A O 1
ATOM 1510 N N . ALA A 1 194 ? -6.714 -9.058 20.391 1.00 95.69 194 ALA A N 1
ATOM 1511 C CA . ALA A 1 194 ? -5.459 -9.667 20.825 1.00 95.69 194 ALA A CA 1
ATOM 1512 C C . ALA A 1 194 ? -4.245 -8.772 20.508 1.00 95.69 194 ALA A C 1
ATOM 1514 O O . ALA A 1 194 ? -3.296 -8.712 21.288 1.00 95.69 194 ALA A O 1
ATOM 1515 N N . ASP A 1 195 ? -4.278 -8.043 19.388 1.00 95.69 195 ASP A N 1
ATOM 1516 C CA . ASP A 1 195 ? -3.232 -7.084 19.029 1.00 95.69 195 ASP A CA 1
ATOM 1517 C C . ASP A 1 195 ? -3.215 -5.858 19.947 1.00 95.69 195 ASP A C 1
ATOM 1519 O O . ASP A 1 195 ? -2.140 -5.437 20.376 1.00 95.69 195 ASP A O 1
ATOM 1523 N N . PHE A 1 196 ? -4.385 -5.338 20.322 1.00 96.12 196 PHE A N 1
ATOM 1524 C CA . PHE A 1 196 ? -4.494 -4.313 21.358 1.00 96.12 196 PHE A CA 1
ATOM 1525 C C . PHE A 1 196 ? -4.010 -4.812 22.715 1.00 96.12 196 PHE A C 1
ATOM 1527 O O . PHE A 1 196 ? -3.255 -4.108 23.377 1.00 96.12 196 PHE A O 1
ATOM 1534 N N . ALA A 1 197 ? -4.403 -6.021 23.122 1.00 95.38 197 ALA A N 1
ATOM 1535 C CA . ALA A 1 197 ? -3.942 -6.608 24.373 1.00 95.38 197 ALA A CA 1
ATOM 1536 C C . ALA A 1 197 ? -2.409 -6.684 24.405 1.00 95.38 197 ALA A C 1
ATOM 1538 O O . ALA A 1 197 ? -1.803 -6.204 25.357 1.00 95.38 197 ALA A O 1
ATOM 1539 N N . ARG A 1 198 ? -1.776 -7.161 23.324 1.00 94.88 198 ARG A N 1
ATOM 1540 C CA . ARG A 1 198 ? -0.311 -7.195 23.211 1.00 94.88 198 ARG A CA 1
ATOM 1541 C C . ARG A 1 198 ? 0.317 -5.800 23.269 1.00 94.88 198 ARG A C 1
ATOM 1543 O O . ARG A 1 198 ? 1.305 -5.622 23.967 1.00 94.88 198 ARG A O 1
ATOM 1550 N N . ALA A 1 199 ? -0.248 -4.813 22.572 1.00 93.19 199 ALA A N 1
ATOM 1551 C CA . ALA A 1 199 ? 0.257 -3.434 22.581 1.00 93.19 199 ALA A CA 1
ATOM 1552 C C . ALA A 1 199 ? 0.108 -2.730 23.947 1.00 93.19 199 ALA A C 1
ATOM 1554 O O . ALA A 1 199 ? 0.762 -1.718 24.207 1.00 93.19 199 ALA A O 1
ATOM 1555 N N . LEU A 1 200 ? -0.766 -3.251 24.810 1.00 93.25 200 LEU A N 1
ATOM 1556 C CA . LEU A 1 200 ? -1.024 -2.761 26.163 1.00 93.25 200 LEU A CA 1
ATOM 1557 C C . LEU A 1 200 ? -0.359 -3.625 27.247 1.00 93.25 200 LEU A C 1
ATOM 1559 O O . LEU A 1 200 ? -0.640 -3.415 28.424 1.00 93.25 200 LEU A O 1
ATOM 1563 N N . ASP A 1 201 ? 0.494 -4.582 26.861 1.00 94.19 201 ASP A N 1
ATOM 1564 C CA . ASP A 1 201 ? 1.152 -5.542 27.759 1.00 94.19 201 ASP A CA 1
ATOM 1565 C C . ASP A 1 201 ? 0.161 -6.383 28.596 1.00 94.19 201 ASP A C 1
ATOM 1567 O O . ASP A 1 201 ? 0.410 -6.740 29.750 1.00 94.19 201 ASP A O 1
ATOM 1571 N N . LEU A 1 202 ? -0.988 -6.718 28.002 1.00 94.88 202 LEU A N 1
ATOM 1572 C CA . LEU A 1 202 ? -2.040 -7.558 28.576 1.00 94.88 202 LEU A CA 1
ATOM 1573 C C . LEU A 1 202 ? -2.033 -8.970 27.958 1.00 94.88 202 LEU A C 1
ATOM 1575 O O . LEU A 1 202 ? -1.588 -9.154 26.822 1.00 94.88 202 LEU A O 1
ATOM 1579 N N . PRO A 1 203 ? -2.587 -9.987 28.650 1.00 93.94 203 PRO A N 1
ATOM 1580 C CA . PRO A 1 203 ? -2.770 -11.317 28.070 1.00 93.94 203 PRO A CA 1
ATOM 1581 C C . PRO A 1 203 ? -3.636 -11.271 26.803 1.00 93.94 203 PRO A C 1
ATOM 1583 O O . PRO A 1 203 ? -4.667 -10.601 26.790 1.00 93.94 203 PRO A O 1
ATOM 1586 N N . GLU A 1 204 ? -3.296 -12.039 25.764 1.00 91.06 204 GLU A N 1
ATOM 1587 C CA . GLU A 1 204 ? -4.049 -12.044 24.491 1.00 91.06 204 GLU A CA 1
ATOM 1588 C C . GLU A 1 204 ? -5.519 -12.481 24.640 1.00 91.06 204 GLU A C 1
ATOM 1590 O O . GLU A 1 204 ? -6.356 -12.140 23.810 1.00 91.06 204 GLU A O 1
ATOM 1595 N N . SER A 1 205 ? -5.855 -13.194 25.720 1.00 91.56 205 SER A N 1
ATOM 1596 C CA . SER A 1 205 ? -7.223 -13.594 26.071 1.00 91.56 205 SER A CA 1
ATOM 1597 C C . SER A 1 205 ? -8.047 -12.489 26.748 1.00 91.56 205 SER A C 1
ATOM 1599 O O . SER A 1 205 ? -9.132 -12.768 27.259 1.00 91.56 205 SER A O 1
ATOM 1601 N N . THR A 1 206 ? -7.527 -11.261 26.833 1.00 93.69 206 THR A N 1
ATOM 1602 C CA . THR A 1 206 ? -8.223 -10.129 27.459 1.00 93.69 206 THR A CA 1
ATOM 1603 C C . THR A 1 206 ? -9.497 -9.795 26.688 1.00 93.69 206 THR A C 1
ATOM 1605 O O . THR A 1 206 ? -9.507 -9.747 25.459 1.00 93.69 206 THR A O 1
ATOM 1608 N N . THR A 1 207 ? -10.590 -9.559 27.417 1.00 95.56 207 THR A N 1
ATOM 1609 C CA . THR A 1 207 ? -11.879 -9.215 26.808 1.00 95.56 207 THR A CA 1
ATOM 1610 C C . THR A 1 207 ? -11.873 -7.792 26.251 1.00 95.56 207 THR A C 1
ATOM 1612 O O . THR A 1 207 ? -11.031 -6.963 26.604 1.00 95.56 207 THR A O 1
ATOM 1615 N N . GLU A 1 208 ? -12.853 -7.483 25.403 1.00 95.25 208 GLU A N 1
ATOM 1616 C CA . GLU A 1 208 ? -13.046 -6.137 24.857 1.00 95.25 208 GLU A CA 1
ATOM 1617 C C . GLU A 1 208 ? -13.157 -5.079 25.968 1.00 95.25 208 GLU A C 1
ATOM 1619 O O . GLU A 1 208 ? -12.534 -4.022 25.888 1.00 95.25 208 GLU A O 1
ATOM 1624 N N . GLU A 1 209 ? -13.870 -5.384 27.054 1.00 95.44 209 GLU A N 1
ATOM 1625 C CA . GLU A 1 209 ? -14.014 -4.495 28.209 1.00 95.44 209 GLU A CA 1
ATOM 1626 C C . GLU A 1 209 ? -12.676 -4.242 28.911 1.00 95.44 209 GLU A C 1
ATOM 1628 O O . GLU A 1 209 ? -12.410 -3.117 29.334 1.00 95.44 209 GLU A O 1
ATOM 1633 N N . GLY A 1 210 ? -11.823 -5.267 29.011 1.00 95.69 210 GLY A N 1
ATOM 1634 C CA . GLY A 1 210 ? -10.483 -5.141 29.584 1.00 95.69 210 GLY A CA 1
ATOM 1635 C C . GLY A 1 210 ? -9.575 -4.243 28.743 1.00 95.69 210 GLY A C 1
ATOM 1636 O O . GLY A 1 210 ? -8.903 -3.366 29.287 1.00 95.69 210 GLY A O 1
ATOM 1637 N N . VAL A 1 211 ? -9.618 -4.396 27.414 1.00 95.62 211 VAL A N 1
ATOM 1638 C CA . VAL A 1 211 ? -8.894 -3.521 26.476 1.00 95.62 211 VAL A CA 1
ATOM 1639 C C . VAL A 1 211 ? -9.379 -2.074 26.602 1.00 95.62 211 VAL A C 1
ATOM 1641 O O . VAL A 1 211 ? -8.565 -1.161 26.735 1.00 95.62 211 VAL A O 1
ATOM 1644 N N . ILE A 1 212 ? -10.697 -1.853 26.633 1.00 95.75 212 ILE A N 1
ATOM 1645 C CA . ILE A 1 212 ? -11.288 -0.516 26.802 1.00 95.75 212 ILE A CA 1
ATOM 1646 C C . ILE A 1 212 ? -10.862 0.113 28.133 1.00 95.75 212 ILE A C 1
ATOM 1648 O O . ILE A 1 212 ? -10.501 1.291 28.168 1.00 95.75 212 ILE A O 1
ATOM 1652 N N . ALA A 1 213 ? -10.901 -0.649 29.229 1.00 94.75 213 ALA A N 1
ATOM 1653 C CA . ALA A 1 213 ? -10.508 -0.163 30.549 1.00 94.75 213 ALA A CA 1
ATOM 1654 C C . ALA A 1 213 ? -9.027 0.239 30.588 1.00 94.75 213 ALA A C 1
ATOM 1656 O O . ALA A 1 213 ? -8.700 1.305 31.107 1.00 94.75 213 ALA A O 1
ATOM 1657 N N . SER A 1 214 ? -8.147 -0.567 29.989 1.00 94.69 214 SER A N 1
ATOM 1658 C CA . SER A 1 214 ? -6.715 -0.270 29.913 1.00 94.69 214 SER A CA 1
ATOM 1659 C C . SER A 1 214 ? -6.417 0.955 29.044 1.00 94.69 214 SER A C 1
ATOM 1661 O O . SER A 1 214 ? -5.667 1.833 29.469 1.00 94.69 214 SER A O 1
ATOM 1663 N N . LEU A 1 215 ? -7.064 1.087 27.879 1.00 94.56 215 LEU A N 1
ATOM 1664 C CA . LEU A 1 215 ? -6.929 2.276 27.029 1.00 94.56 215 LEU A CA 1
ATOM 1665 C C . LEU A 1 215 ? -7.379 3.547 27.758 1.00 94.56 215 LEU A C 1
ATOM 1667 O O . LEU A 1 215 ? -6.681 4.554 27.708 1.00 94.56 215 LEU A O 1
ATOM 1671 N N . ARG A 1 216 ? -8.494 3.490 28.493 1.00 93.56 216 ARG A N 1
ATOM 1672 C CA . ARG A 1 216 ? -8.969 4.605 29.329 1.00 93.56 216 ARG A CA 1
ATOM 1673 C C . ARG A 1 216 ? -8.008 4.954 30.456 1.00 93.56 216 ARG A C 1
ATOM 1675 O O . ARG A 1 216 ? -7.803 6.126 30.738 1.00 93.56 216 ARG A O 1
ATOM 1682 N N . GLN A 1 217 ? -7.437 3.946 31.110 1.00 92.19 217 GLN A N 1
ATOM 1683 C CA . GLN A 1 217 ? -6.502 4.154 32.211 1.00 92.19 217 GLN A CA 1
ATOM 1684 C C . GLN A 1 217 ? -5.183 4.764 31.728 1.00 92.19 217 GLN A C 1
ATOM 1686 O O . GLN A 1 217 ? -4.641 5.647 32.387 1.00 92.19 217 GLN A O 1
ATOM 1691 N N . ARG A 1 218 ? -4.665 4.290 30.589 1.00 90.69 218 ARG A N 1
ATOM 1692 C CA . ARG A 1 218 ? -3.431 4.801 29.981 1.00 90.69 218 ARG A CA 1
ATOM 1693 C C . ARG A 1 218 ? -3.637 6.170 29.325 1.00 90.69 218 ARG A C 1
ATOM 1695 O O 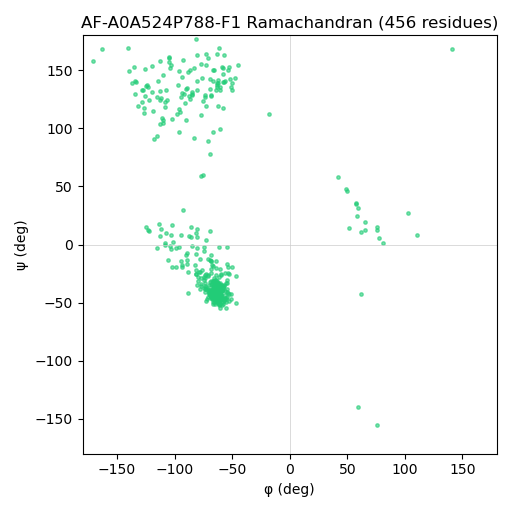. ARG A 1 218 ? -2.675 6.919 29.226 1.00 90.69 218 ARG A O 1
ATOM 1702 N N . SER A 1 219 ? -4.868 6.471 28.898 1.00 91.19 219 SER A N 1
ATOM 1703 C CA . SER A 1 219 ? -5.287 7.695 28.200 1.00 91.19 219 SER A CA 1
ATOM 1704 C C . SER A 1 219 ? -4.282 8.152 27.129 1.00 91.19 219 SER A C 1
ATOM 1706 O O . SER A 1 219 ? -3.734 9.255 27.210 1.00 91.19 219 SER A O 1
ATOM 1708 N N . PRO A 1 220 ? -3.969 7.301 26.128 1.00 93.12 220 PRO A N 1
ATOM 1709 C CA . PRO A 1 220 ? -3.088 7.716 25.049 1.00 93.12 220 PRO A CA 1
ATOM 1710 C C . PRO A 1 220 ? -3.747 8.867 24.284 1.00 93.12 220 PRO A C 1
ATOM 1712 O O . PRO A 1 220 ? -4.944 8.828 23.984 1.00 93.12 220 PRO A O 1
ATOM 1715 N N . LYS A 1 221 ? -2.960 9.873 23.901 1.00 93.19 221 LYS A N 1
ATOM 1716 C CA . LYS A 1 221 ? -3.437 10.949 23.020 1.00 93.19 221 LYS A CA 1
ATOM 1717 C C . LYS A 1 221 ? -3.798 10.419 21.637 1.00 93.19 221 LYS A C 1
ATOM 1719 O O . LYS A 1 221 ? -4.686 10.963 20.983 1.00 93.19 221 LYS A O 1
ATOM 1724 N N . VAL A 1 222 ? -3.115 9.361 21.190 1.00 95.06 222 VAL A N 1
ATOM 1725 C CA . VAL A 1 222 ? -3.286 8.776 19.856 1.00 95.06 222 VAL A CA 1
ATOM 1726 C C . VAL A 1 222 ? -3.373 7.269 19.933 1.00 95.06 222 VAL A C 1
ATOM 1728 O O . VAL A 1 222 ? -2.481 6.608 20.460 1.00 95.06 222 VAL A O 1
ATOM 1731 N N . VAL A 1 223 ? -4.400 6.720 19.300 1.00 96.06 223 VAL A N 1
ATOM 1732 C CA . VAL A 1 223 ? -4.434 5.314 18.914 1.00 96.06 223 VAL A CA 1
ATOM 1733 C C . VAL A 1 223 ? -4.370 5.244 17.398 1.00 96.06 223 VAL A C 1
ATOM 1735 O O . VAL A 1 223 ? -5.188 5.866 16.723 1.00 96.06 223 VAL A O 1
ATOM 1738 N N . TYR A 1 224 ? -3.424 4.492 16.842 1.00 95.88 224 TYR A N 1
ATOM 1739 C CA . TYR A 1 224 ? -3.441 4.188 15.414 1.00 95.88 224 TYR A CA 1
ATOM 1740 C C . TYR A 1 224 ? -3.649 2.702 15.158 1.00 95.88 224 TYR A C 1
ATOM 1742 O O . TYR A 1 224 ? -3.107 1.848 15.858 1.00 95.88 224 TYR A O 1
ATOM 1750 N N . VAL A 1 225 ? -4.437 2.411 14.126 1.00 96.62 225 VAL A N 1
ATOM 1751 C CA . VAL A 1 225 ? -4.725 1.054 13.671 1.00 96.62 225 VAL A CA 1
ATOM 1752 C C . VAL A 1 225 ? -4.397 0.965 12.189 1.00 96.62 225 VAL A C 1
ATOM 1754 O O . VAL A 1 225 ? -5.049 1.608 11.365 1.00 96.62 225 VAL A O 1
ATOM 1757 N N . ASP A 1 226 ? -3.372 0.189 11.854 1.00 95.56 226 ASP A N 1
ATOM 1758 C CA . ASP A 1 226 ? -2.957 -0.057 10.477 1.00 95.56 226 ASP A CA 1
ATOM 1759 C C . ASP A 1 226 ? -3.614 -1.317 9.900 1.00 95.56 226 ASP A C 1
ATOM 1761 O O . ASP A 1 226 ? -4.063 -2.209 10.621 1.00 95.56 226 ASP A O 1
ATOM 1765 N N . ASP A 1 227 ? -3.668 -1.384 8.574 1.00 93.69 227 ASP A N 1
ATOM 1766 C CA . ASP A 1 227 ? -4.225 -2.489 7.797 1.00 93.69 227 ASP A CA 1
ATOM 1767 C C . ASP A 1 227 ? -5.696 -2.852 8.088 1.00 93.69 227 ASP A C 1
ATOM 1769 O O . ASP A 1 227 ? -6.121 -4.010 7.991 1.00 93.69 227 ASP A O 1
ATOM 1773 N N . VAL A 1 228 ? -6.529 -1.847 8.369 1.00 95.00 228 VAL A N 1
ATOM 1774 C CA . VAL A 1 228 ? -7.951 -2.028 8.712 1.00 95.00 228 VAL A CA 1
ATOM 1775 C C . VAL A 1 228 ? -8.796 -2.621 7.576 1.00 95.00 228 VAL A C 1
ATOM 1777 O O . VAL A 1 228 ? -9.878 -3.154 7.827 1.00 95.00 228 VAL A O 1
ATOM 1780 N N . GLN A 1 229 ? -8.294 -2.659 6.336 1.00 92.88 229 GLN A N 1
ATOM 1781 C CA . GLN A 1 229 ? -8.928 -3.417 5.247 1.00 92.88 229 GLN A CA 1
ATOM 1782 C C . GLN A 1 229 ? -9.189 -4.892 5.606 1.00 92.88 229 GLN A C 1
ATOM 1784 O O . GLN A 1 229 ? -10.133 -5.475 5.084 1.00 92.88 229 GLN A O 1
ATOM 1789 N N . ARG A 1 230 ? -8.428 -5.474 6.545 1.00 91.75 230 ARG A N 1
ATOM 1790 C CA . ARG A 1 230 ? -8.611 -6.856 7.028 1.00 91.75 230 ARG A CA 1
ATOM 1791 C C . ARG A 1 230 ? -9.910 -7.062 7.828 1.00 91.75 230 ARG A C 1
ATOM 1793 O O . ARG A 1 230 ? -10.328 -8.199 8.031 1.00 91.75 230 ARG A O 1
ATOM 1800 N N . LEU A 1 231 ? -10.568 -5.979 8.250 1.00 93.12 231 LEU A N 1
ATOM 1801 C CA . LEU A 1 231 ? -11.882 -5.988 8.911 1.00 93.12 231 LEU A CA 1
ATOM 1802 C C . LEU A 1 231 ? -13.046 -5.732 7.940 1.00 93.12 231 LEU A C 1
ATOM 1804 O O . LEU A 1 231 ? -14.205 -5.702 8.354 1.00 93.12 231 LEU A O 1
ATOM 1808 N N . VAL A 1 232 ? -12.749 -5.489 6.661 1.00 92.38 232 VAL A N 1
ATOM 1809 C CA . VAL A 1 232 ? -13.737 -5.139 5.640 1.00 92.38 232 VAL A CA 1
ATOM 1810 C C . VAL A 1 232 ? -13.874 -6.305 4.672 1.00 92.38 232 VAL A C 1
ATOM 1812 O O . VAL A 1 232 ? -13.034 -6.505 3.798 1.00 92.38 232 VAL A O 1
ATOM 1815 N N . ARG A 1 233 ? -14.966 -7.061 4.799 1.00 91.44 233 ARG A N 1
ATOM 1816 C CA . ARG A 1 233 ? -15.275 -8.181 3.903 1.00 91.44 233 ARG A CA 1
ATOM 1817 C C . ARG A 1 233 ? -16.417 -7.806 2.960 1.00 91.44 233 ARG A C 1
ATOM 1819 O O . ARG A 1 233 ? -17.484 -7.422 3.446 1.00 91.44 233 ARG A O 1
ATOM 1826 N N . PRO A 1 234 ? -16.243 -7.911 1.631 1.00 89.00 234 PRO A N 1
ATOM 1827 C CA . PRO A 1 234 ? -17.280 -7.557 0.672 1.00 89.00 234 PRO A CA 1
ATOM 1828 C C . PRO A 1 234 ? -18.390 -8.615 0.536 1.00 89.00 234 PRO A C 1
ATOM 1830 O O . PRO A 1 234 ? -18.650 -9.129 -0.546 1.00 89.00 234 PRO A O 1
ATOM 1833 N N . LEU A 1 235 ? -19.070 -8.910 1.646 1.00 89.25 235 LEU A N 1
ATOM 1834 C CA . LEU A 1 235 ? -20.178 -9.863 1.764 1.00 89.25 235 LEU A CA 1
ATOM 1835 C C . LEU A 1 235 ? -21.271 -9.327 2.706 1.00 89.25 235 LEU A C 1
ATOM 1837 O O . LEU A 1 235 ? -21.071 -8.339 3.419 1.00 89.25 235 LEU A O 1
ATOM 1841 N N . ILE A 1 236 ? -22.441 -9.971 2.740 1.00 84.88 236 ILE A N 1
ATOM 1842 C CA . ILE A 1 236 ? -23.556 -9.554 3.609 1.00 84.88 236 ILE A CA 1
ATOM 1843 C C . ILE A 1 236 ? -23.143 -9.645 5.083 1.00 84.88 236 ILE A C 1
ATOM 1845 O O . ILE A 1 236 ? -22.831 -10.715 5.595 1.00 84.88 236 ILE A O 1
ATOM 1849 N N . GLY A 1 237 ? -23.168 -8.512 5.787 1.00 85.94 237 GLY A N 1
ATOM 1850 C CA . GLY A 1 237 ? -22.713 -8.439 7.178 1.00 85.94 237 GLY A CA 1
ATOM 1851 C C . GLY A 1 237 ? -21.189 -8.415 7.341 1.00 85.94 237 GLY A C 1
ATOM 1852 O O . GLY A 1 237 ? -20.709 -8.392 8.470 1.00 85.94 237 GLY A O 1
ATOM 1853 N N . GLY A 1 238 ? -20.423 -8.340 6.250 1.00 88.81 238 GLY A N 1
ATOM 1854 C CA . GLY A 1 238 ? -18.958 -8.310 6.263 1.00 88.81 238 GLY A CA 1
ATOM 1855 C C . GLY A 1 238 ? -18.341 -6.996 6.760 1.00 88.81 238 GLY A C 1
ATOM 1856 O O . GLY A 1 238 ? -17.124 -6.850 6.759 1.00 88.81 238 GLY A O 1
ATOM 1857 N N . LEU A 1 239 ? -19.172 -6.048 7.208 1.00 91.56 239 LEU A N 1
ATOM 1858 C CA . LEU A 1 239 ? -18.759 -4.793 7.845 1.00 91.56 239 LEU A CA 1
ATOM 1859 C C . LEU A 1 239 ? -18.890 -4.810 9.377 1.00 91.56 239 LEU A C 1
ATOM 1861 O O . LEU A 1 239 ? -18.612 -3.805 10.022 1.00 91.56 239 LEU A O 1
ATOM 1865 N N . ARG A 1 240 ? -19.310 -5.930 9.978 1.00 92.12 240 ARG A N 1
ATOM 1866 C CA . ARG A 1 240 ? -19.493 -6.024 11.438 1.00 92.12 240 ARG A CA 1
ATOM 1867 C C . ARG A 1 240 ? -18.206 -5.737 12.211 1.00 92.12 240 ARG A C 1
ATOM 1869 O O . ARG A 1 240 ? -18.258 -5.072 13.237 1.00 92.12 240 ARG A O 1
ATOM 1876 N N . ASP A 1 241 ? -17.062 -6.201 11.719 1.00 93.88 241 ASP A N 1
ATOM 1877 C CA . ASP A 1 241 ? -15.788 -6.039 12.425 1.00 93.88 241 ASP A CA 1
ATOM 1878 C C . ASP A 1 241 ? -15.312 -4.581 12.434 1.00 93.88 241 ASP A C 1
ATOM 1880 O O . ASP A 1 241 ? -14.880 -4.076 13.471 1.00 93.88 241 ASP A O 1
ATOM 1884 N N . ILE A 1 242 ? -15.458 -3.867 11.312 1.00 92.62 242 ILE A N 1
ATOM 1885 C CA . ILE A 1 242 ? -15.164 -2.429 11.259 1.00 92.62 242 ILE A CA 1
ATOM 1886 C C . ILE A 1 242 ? -16.172 -1.606 12.077 1.00 92.62 242 ILE A C 1
ATOM 1888 O O . ILE A 1 242 ? -15.794 -0.600 12.676 1.00 92.62 242 ILE A O 1
ATOM 1892 N N . ASP A 1 243 ? -17.430 -2.049 12.176 1.00 90.94 243 ASP A N 1
ATOM 1893 C CA . ASP A 1 243 ? -18.423 -1.412 13.049 1.00 90.94 243 ASP A CA 1
ATOM 1894 C C . ASP A 1 243 ? -18.042 -1.544 14.522 1.00 90.94 243 ASP A C 1
ATOM 1896 O O . ASP A 1 243 ? -18.148 -0.574 15.273 1.00 90.94 243 ASP A O 1
ATOM 1900 N N . ARG A 1 244 ? -17.558 -2.721 14.931 1.00 93.75 244 ARG A N 1
ATOM 1901 C CA . ARG A 1 244 ? -17.062 -2.942 16.293 1.00 93.75 244 ARG A CA 1
ATOM 1902 C C . ARG A 1 244 ? -15.837 -2.085 16.590 1.00 93.75 244 ARG A C 1
ATOM 1904 O O . ARG A 1 244 ? -15.798 -1.470 17.648 1.00 93.75 244 ARG A O 1
ATOM 1911 N N . LEU A 1 245 ? -14.905 -1.940 15.644 1.00 94.12 245 LEU A N 1
ATOM 1912 C CA . LEU A 1 245 ? -13.781 -1.007 15.790 1.00 94.12 245 LEU A CA 1
ATOM 1913 C C . LEU A 1 245 ? -14.256 0.446 15.937 1.00 94.12 245 LEU A C 1
ATOM 1915 O O . LEU A 1 245 ? -13.793 1.161 16.825 1.00 94.12 245 LEU A O 1
ATOM 1919 N N . SER A 1 246 ? -15.211 0.886 15.112 1.00 90.75 246 SER A N 1
ATOM 1920 C CA . SER A 1 246 ? -15.778 2.233 15.240 1.00 90.75 246 SER A CA 1
ATOM 1921 C C . SER A 1 246 ? -16.460 2.424 16.598 1.00 90.75 246 SER A C 1
ATOM 1923 O O . SER A 1 246 ? -16.262 3.447 17.250 1.00 90.75 246 SER A O 1
ATOM 1925 N N . HIS A 1 247 ? -17.201 1.429 17.083 1.00 91.12 247 HIS A N 1
ATOM 1926 C CA . HIS A 1 247 ? -17.789 1.465 18.419 1.00 91.12 247 HIS A CA 1
ATOM 1927 C C . HIS A 1 247 ? -16.718 1.545 19.518 1.00 91.12 247 HIS A C 1
ATOM 1929 O O . HIS A 1 247 ? -16.794 2.433 20.366 1.00 91.12 247 HIS A O 1
ATOM 1935 N N . LEU A 1 248 ? -15.685 0.698 19.467 1.00 93.31 248 LEU A N 1
ATOM 1936 C CA . LEU A 1 248 ? -14.569 0.716 20.415 1.00 93.31 248 LEU A CA 1
ATOM 1937 C C . LEU A 1 248 ? -13.904 2.096 20.467 1.00 93.31 248 LEU A C 1
ATOM 1939 O O . LEU A 1 248 ? -13.735 2.642 21.557 1.00 93.31 248 LEU A O 1
ATOM 1943 N N . SER A 1 249 ? -13.623 2.706 19.310 1.00 91.75 249 SER A N 1
ATOM 1944 C CA . SER A 1 249 ? -13.014 4.044 19.253 1.00 91.75 249 SER A CA 1
ATOM 1945 C C . SER A 1 249 ? -13.863 5.132 19.918 1.00 91.75 249 SER A C 1
ATOM 1947 O O . SER A 1 249 ? -13.326 6.038 20.547 1.00 91.75 249 SER A O 1
ATOM 1949 N N . ARG A 1 250 ? -15.196 5.014 19.850 1.00 89.62 250 ARG A N 1
ATOM 1950 C CA . ARG A 1 250 ? -16.134 5.964 20.469 1.00 89.62 250 ARG A CA 1
ATOM 1951 C C . ARG A 1 250 ? -16.296 5.730 21.967 1.00 89.62 250 ARG A C 1
ATOM 1953 O O . ARG A 1 250 ? -16.547 6.678 22.704 1.00 89.62 250 ARG A O 1
ATOM 1960 N N . VAL A 1 251 ? -16.169 4.483 22.420 1.00 91.00 251 VAL A N 1
ATOM 1961 C CA . VAL A 1 251 ? -16.305 4.129 23.837 1.00 91.00 251 VAL A CA 1
ATOM 1962 C C . VAL A 1 251 ? -15.045 4.477 24.624 1.00 91.00 251 VAL A C 1
ATOM 1964 O O . VAL A 1 251 ? -15.176 4.936 25.754 1.00 91.00 251 VAL A O 1
ATOM 1967 N N . VAL A 1 252 ? -13.840 4.295 24.075 1.00 89.56 252 VAL A N 1
ATOM 1968 C CA . VAL A 1 252 ? -12.584 4.553 24.809 1.00 89.56 252 VAL A CA 1
ATOM 1969 C C . VAL A 1 252 ? -12.535 5.974 25.382 1.00 89.56 252 VAL A C 1
ATOM 1971 O O . VAL A 1 252 ? -12.185 6.121 26.545 1.00 89.56 252 VAL A O 1
ATOM 1974 N N . GLY A 1 253 ? -13.032 6.986 24.676 1.00 73.19 253 GLY A N 1
ATOM 1975 C CA . GLY A 1 253 ? -13.285 8.303 25.264 1.00 73.19 253 GLY A CA 1
ATOM 1976 C C . GLY A 1 253 ? -12.934 9.451 24.332 1.00 73.19 253 GLY A C 1
ATOM 1977 O O . GLY A 1 253 ? -12.293 9.266 23.302 1.00 73.19 253 GLY A O 1
ATOM 1978 N N . SER A 1 254 ? -13.359 10.652 24.714 1.00 69.62 254 SER A N 1
ATOM 1979 C CA . SER A 1 254 ? -13.214 11.878 23.925 1.00 69.62 254 SER A CA 1
ATOM 1980 C C . SER A 1 254 ? -11.880 12.597 24.125 1.00 69.62 254 SER A C 1
ATOM 1982 O O . SER A 1 254 ? -11.819 13.772 23.793 1.00 69.62 254 SER A O 1
ATOM 1984 N N . GLU A 1 255 ? -10.865 11.946 24.707 1.00 85.19 255 GLU A N 1
ATOM 1985 C CA . GLU A 1 255 ? -9.503 12.487 24.911 1.00 85.19 255 GLU A CA 1
ATOM 1986 C C . GLU A 1 255 ? -8.472 11.869 23.942 1.00 85.19 255 GLU A C 1
ATOM 1988 O O . GLU A 1 255 ? -7.385 12.410 23.756 1.00 85.19 255 GLU A O 1
ATOM 1993 N N . THR A 1 256 ? -8.834 10.776 23.262 1.00 91.81 256 THR A N 1
ATOM 1994 C CA . THR A 1 256 ? -7.946 10.011 22.376 1.00 91.81 256 THR A CA 1
ATOM 1995 C C . THR A 1 256 ? -8.328 10.204 20.912 1.00 91.81 256 THR A C 1
ATOM 1997 O O . THR A 1 256 ? -9.446 9.885 20.505 1.00 91.81 256 THR A O 1
ATOM 2000 N N . SER A 1 257 ? -7.388 10.673 20.092 1.00 93.88 257 SER A N 1
ATOM 2001 C CA . SER A 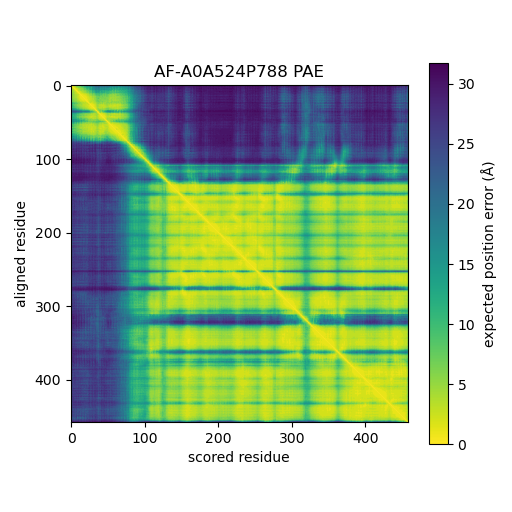1 257 ? -7.547 10.712 18.634 1.00 93.88 257 SER A CA 1
ATOM 2002 C C . SER A 1 257 ? -7.256 9.344 18.015 1.00 93.88 257 SER A C 1
ATOM 2004 O O . SER A 1 257 ? -6.315 8.661 18.416 1.00 93.88 257 SER A O 1
ATOM 2006 N N . TRP A 1 258 ? -8.031 8.954 17.004 1.00 94.94 258 TRP A N 1
ATOM 2007 C CA . TRP A 1 258 ? -7.901 7.666 16.322 1.00 94.94 258 TRP A CA 1
ATOM 2008 C C . TRP A 1 258 ? -7.431 7.851 14.884 1.00 94.94 258 TRP A C 1
ATOM 2010 O O . TRP A 1 258 ? -8.090 8.530 14.103 1.00 94.94 258 TRP A O 1
ATOM 2020 N N . LEU A 1 259 ? -6.327 7.210 14.504 1.00 95.75 259 LEU A N 1
ATOM 2021 C CA . LEU A 1 259 ? -5.817 7.194 13.132 1.00 95.75 259 LEU A CA 1
ATOM 2022 C C . LEU A 1 259 ? -5.974 5.793 12.540 1.00 95.75 259 LEU A C 1
ATOM 2024 O O . LEU A 1 259 ? -5.275 4.860 12.920 1.00 95.75 259 LEU A O 1
ATOM 2028 N N . ILE A 1 260 ? -6.892 5.629 11.598 1.00 95.62 260 ILE A N 1
ATOM 2029 C CA . ILE A 1 260 ? -7.244 4.330 11.025 1.00 95.62 260 ILE A CA 1
ATOM 2030 C C . ILE A 1 260 ? -6.752 4.266 9.582 1.00 95.62 260 ILE A C 1
ATOM 2032 O O . ILE A 1 260 ? -7.327 4.903 8.700 1.00 95.62 260 ILE A O 1
ATOM 2036 N N . ALA A 1 261 ? -5.700 3.491 9.319 1.00 96.19 261 ALA A N 1
ATOM 2037 C CA . ALA A 1 261 ? -5.195 3.297 7.966 1.00 96.19 261 ALA A CA 1
ATOM 2038 C C . ALA A 1 261 ? -5.906 2.142 7.254 1.00 96.19 261 ALA A C 1
ATOM 2040 O O . ALA A 1 261 ? -5.996 1.019 7.750 1.00 96.19 261 ALA A O 1
ATOM 2041 N N . ILE A 1 262 ? -6.410 2.429 6.052 1.00 95.25 262 ILE A N 1
ATOM 2042 C CA . ILE A 1 262 ? -7.202 1.497 5.249 1.00 95.25 262 ILE A CA 1
ATOM 2043 C C . ILE A 1 262 ? -6.778 1.529 3.778 1.00 95.25 262 ILE A C 1
ATOM 2045 O O . ILE A 1 262 ? -6.520 2.576 3.175 1.00 95.25 262 ILE A O 1
ATOM 2049 N N . GLY A 1 263 ? -6.708 0.344 3.171 1.00 94.19 263 GLY A N 1
ATOM 2050 C CA . GLY A 1 263 ? -6.491 0.183 1.738 1.00 94.19 263 GLY A CA 1
ATOM 2051 C C . GLY A 1 263 ? -7.594 0.829 0.892 1.00 94.19 263 GLY A C 1
ATOM 2052 O O . GLY A 1 263 ? -8.779 0.580 1.111 1.00 94.19 263 GLY A O 1
ATOM 2053 N N . LYS A 1 264 ? -7.212 1.596 -0.137 1.00 93.25 264 LYS A N 1
ATOM 2054 C CA . LYS A 1 264 ? -8.152 2.283 -1.047 1.00 93.25 264 LYS A CA 1
ATOM 2055 C C . LYS A 1 264 ? -9.259 1.379 -1.642 1.00 93.25 264 LYS A C 1
ATOM 2057 O O . LYS A 1 264 ? -10.414 1.807 -1.640 1.00 93.25 264 LYS A O 1
ATOM 2062 N N . PRO A 1 265 ? -8.995 0.130 -2.088 1.00 91.94 265 PRO A N 1
ATOM 2063 C CA . PRO A 1 265 ? -10.058 -0.768 -2.555 1.00 91.94 265 PRO A CA 1
ATOM 2064 C C . PRO A 1 265 ? -11.126 -1.083 -1.493 1.00 91.94 265 PRO A C 1
ATOM 2066 O O . PRO A 1 265 ? -12.320 -1.025 -1.793 1.00 91.94 265 PRO A O 1
ATOM 2069 N N . ALA A 1 266 ? -10.712 -1.367 -0.254 1.00 92.25 266 ALA A N 1
ATOM 2070 C CA . ALA A 1 266 ? -11.615 -1.642 0.864 1.00 92.25 266 ALA A CA 1
ATOM 2071 C C . ALA A 1 266 ? -12.364 -0.380 1.319 1.00 92.25 266 ALA A C 1
ATOM 2073 O O . ALA A 1 266 ? -13.566 -0.433 1.570 1.00 92.25 266 ALA A O 1
ATOM 2074 N N . TRP A 1 267 ? -11.688 0.774 1.336 1.00 92.94 267 TRP A N 1
ATOM 2075 C CA . TRP A 1 267 ? -12.317 2.072 1.593 1.00 92.94 267 TRP A CA 1
ATOM 2076 C C . TRP A 1 267 ? -13.445 2.374 0.601 1.00 92.94 267 TRP A C 1
ATOM 2078 O O . TRP A 1 267 ? -14.552 2.747 0.989 1.00 92.94 267 TRP A O 1
ATOM 2088 N N . ASN A 1 268 ? -13.192 2.153 -0.690 1.00 90.44 268 ASN A N 1
ATOM 2089 C CA . ASN A 1 268 ? -14.184 2.361 -1.738 1.00 90.44 268 ASN A CA 1
ATOM 2090 C C . ASN A 1 268 ? -15.410 1.444 -1.576 1.00 90.44 268 ASN A C 1
ATOM 2092 O O . ASN A 1 268 ? -16.533 1.875 -1.852 1.00 90.44 268 ASN A O 1
ATOM 2096 N N . TYR A 1 269 ? -15.216 0.208 -1.103 1.00 89.38 269 TYR A N 1
ATOM 2097 C CA . TYR A 1 269 ? -16.318 -0.681 -0.735 1.00 89.38 269 TYR A CA 1
ATOM 2098 C C . TYR A 1 269 ? -17.097 -0.148 0.479 1.00 89.38 269 TYR A C 1
ATOM 2100 O O . TYR A 1 269 ? -18.321 -0.013 0.410 1.00 89.38 269 TYR A O 1
ATOM 2108 N N . LEU A 1 270 ? -16.394 0.228 1.552 1.00 89.56 270 LEU A N 1
ATOM 2109 C CA . LEU A 1 270 ? -16.989 0.762 2.779 1.00 89.56 270 LEU A CA 1
ATOM 2110 C C . LEU A 1 270 ? -17.851 2.003 2.505 1.00 89.56 270 LEU A C 1
ATOM 2112 O O . LEU A 1 270 ? -19.014 2.044 2.907 1.00 89.56 270 LEU A O 1
ATOM 2116 N N . ARG A 1 271 ? -17.321 2.978 1.754 1.00 88.56 271 ARG A N 1
ATOM 2117 C CA . ARG A 1 271 ? -18.029 4.214 1.381 1.00 88.56 271 ARG A CA 1
ATOM 2118 C C . ARG A 1 271 ? -19.319 3.930 0.611 1.00 88.56 271 ARG A C 1
ATOM 2120 O O . ARG A 1 271 ? -20.328 4.586 0.833 1.00 88.56 271 ARG A O 1
ATOM 2127 N N . ARG A 1 272 ? -19.322 2.926 -0.270 1.00 86.00 272 ARG A N 1
ATOM 2128 C CA . ARG A 1 272 ? -20.530 2.528 -1.014 1.00 86.00 272 ARG A CA 1
ATOM 2129 C C . ARG A 1 272 ? -21.580 1.879 -0.132 1.00 86.00 272 ARG A C 1
ATOM 2131 O O . ARG A 1 272 ? -22.758 2.180 -0.270 1.00 86.00 272 ARG A O 1
ATOM 2138 N N . ALA A 1 273 ? -21.153 0.987 0.752 1.00 85.19 273 ALA A N 1
ATOM 2139 C CA . ALA A 1 273 ? -22.061 0.271 1.633 1.00 85.19 273 ALA A CA 1
ATOM 2140 C C . ALA A 1 273 ? -22.659 1.175 2.729 1.00 85.19 273 ALA A C 1
ATOM 2142 O O . ALA A 1 273 ? -23.754 0.902 3.220 1.00 85.19 273 ALA A O 1
ATOM 2143 N N . ARG A 1 274 ? -21.953 2.244 3.124 1.00 80.00 274 ARG A N 1
ATOM 2144 C CA . ARG A 1 274 ? -22.363 3.170 4.195 1.00 80.00 274 ARG A CA 1
ATOM 2145 C C . ARG A 1 274 ? -22.941 4.501 3.702 1.00 80.00 274 ARG A C 1
ATOM 2147 O O . ARG A 1 274 ? -23.647 5.149 4.474 1.00 80.00 274 ARG A O 1
ATOM 2154 N N . GLY A 1 275 ? -22.681 4.900 2.456 1.00 73.31 275 GLY A N 1
ATOM 2155 C CA . GLY A 1 275 ? -23.004 6.244 1.968 1.00 73.31 275 GLY A CA 1
ATOM 2156 C C . GLY A 1 275 ? -22.289 7.320 2.792 1.00 73.31 275 GLY A C 1
ATOM 2157 O O . GLY A 1 275 ? -21.154 7.120 3.218 1.00 73.31 275 GLY A O 1
ATOM 2158 N N . ASP A 1 276 ? -22.985 8.419 3.085 1.00 59.94 276 ASP A N 1
ATOM 2159 C CA . ASP A 1 276 ? -22.459 9.555 3.863 1.00 59.94 276 ASP A CA 1
ATOM 2160 C C . ASP A 1 276 ? -22.495 9.342 5.388 1.00 59.94 276 ASP A C 1
ATOM 2162 O O . ASP A 1 276 ? -22.269 10.273 6.161 1.00 59.94 276 ASP A O 1
ATOM 2166 N N . ARG A 1 277 ? -22.798 8.124 5.866 1.00 59.81 277 ARG A N 1
ATOM 2167 C CA . ARG A 1 277 ? -22.749 7.806 7.302 1.00 59.81 277 ARG A CA 1
ATOM 2168 C C . ARG A 1 277 ? -21.289 7.769 7.744 1.00 59.81 277 ARG A C 1
ATOM 2170 O O . ARG A 1 277 ? -20.631 6.732 7.675 1.00 59.81 277 ARG A O 1
ATOM 2177 N N . ALA A 1 278 ? -20.789 8.927 8.155 1.00 56.44 278 ALA A N 1
ATOM 2178 C CA . ALA A 1 278 ? -19.408 9.144 8.540 1.00 56.44 278 ALA A CA 1
ATOM 2179 C C . ALA A 1 278 ? -19.071 8.357 9.819 1.00 56.44 278 ALA A C 1
ATOM 2181 O O . ALA A 1 278 ? -19.342 8.787 10.937 1.00 56.44 278 ALA A O 1
ATOM 2182 N N . ALA A 1 279 ? -18.473 7.173 9.656 1.00 71.25 279 ALA A N 1
ATOM 2183 C CA . ALA A 1 279 ? -17.811 6.479 10.762 1.00 71.25 279 ALA A CA 1
ATOM 2184 C C . ALA A 1 279 ? -16.555 7.238 11.241 1.00 71.25 279 ALA A C 1
ATOM 2186 O O . ALA A 1 279 ? -16.110 7.004 12.364 1.00 71.25 279 ALA A O 1
ATOM 2187 N N . PHE A 1 280 ? -16.045 8.157 10.410 1.00 86.44 280 PHE A N 1
ATOM 2188 C CA . PHE A 1 280 ? -14.823 8.938 10.582 1.00 86.44 280 PHE A CA 1
ATOM 2189 C C . PHE A 1 280 ? -15.143 10.430 10.474 1.00 86.44 280 PHE A C 1
ATOM 2191 O O . PHE A 1 280 ? -15.857 10.831 9.558 1.00 86.44 280 PHE A O 1
ATOM 2198 N N . ASP A 1 281 ? -14.585 11.239 11.365 1.00 88.94 281 ASP A N 1
ATOM 2199 C CA . ASP A 1 281 ? -14.758 12.694 11.382 1.00 88.94 281 ASP A CA 1
ATOM 2200 C C . ASP A 1 281 ? -13.961 13.363 10.252 1.00 88.94 281 ASP A C 1
ATOM 2202 O O . ASP A 1 281 ? -14.398 14.351 9.660 1.00 88.94 281 ASP A O 1
ATOM 2206 N N . HIS A 1 282 ? -12.805 12.784 9.909 1.00 90.50 282 HIS A N 1
ATOM 2207 C CA . HIS A 1 282 ? -11.944 13.247 8.825 1.00 90.50 282 HIS A CA 1
ATOM 2208 C C . HIS A 1 282 ? -11.452 12.087 7.958 1.00 90.50 282 HIS A C 1
ATOM 2210 O O . HIS A 1 282 ? -11.287 10.955 8.416 1.00 90.50 282 HIS A O 1
ATOM 2216 N N . VAL A 1 283 ? -11.171 12.385 6.691 1.00 92.31 283 VAL A N 1
ATOM 2217 C CA . VAL A 1 283 ? -10.573 11.442 5.742 1.00 92.31 283 VAL A CA 1
ATOM 2218 C C . VAL A 1 283 ? -9.369 12.112 5.099 1.00 92.31 283 VAL A C 1
ATOM 2220 O O . VAL A 1 283 ? -9.493 13.171 4.486 1.00 92.31 283 VAL A O 1
ATOM 2223 N N . VAL A 1 284 ? -8.207 11.484 5.229 1.00 93.38 284 VAL A N 1
ATOM 2224 C CA . VAL A 1 284 ? -6.965 11.894 4.581 1.00 93.38 284 VAL A CA 1
ATOM 2225 C C . VAL A 1 284 ? -6.593 10.842 3.552 1.00 93.38 284 VAL A C 1
ATOM 2227 O O . VAL A 1 284 ? -6.106 9.764 3.884 1.00 93.38 284 VAL A O 1
ATOM 2230 N N . GLU A 1 285 ? -6.831 11.159 2.283 1.00 93.44 285 GLU A N 1
ATOM 2231 C CA . GLU A 1 285 ? -6.369 10.340 1.167 1.00 93.44 285 GLU A CA 1
ATOM 2232 C C . GLU A 1 285 ? -4.924 10.714 0.819 1.00 93.44 285 GLU A C 1
ATOM 2234 O O . GLU A 1 285 ? -4.582 11.895 0.695 1.00 93.44 285 GLU A O 1
ATOM 2239 N N . LEU A 1 286 ? -4.060 9.705 0.733 1.00 92.38 286 LEU A N 1
ATOM 2240 C CA . LEU A 1 286 ? -2.661 9.852 0.353 1.00 92.38 286 LEU A CA 1
ATOM 2241 C C . LEU A 1 286 ? -2.564 9.842 -1.173 1.00 92.38 286 LEU A C 1
ATOM 2243 O O . LEU A 1 286 ? -3.108 8.951 -1.829 1.00 92.38 286 LEU A O 1
ATOM 2247 N N . ASP A 1 287 ? -1.851 10.820 -1.718 1.00 89.75 287 ASP A N 1
ATOM 2248 C CA . ASP A 1 287 ? -1.686 10.985 -3.160 1.00 89.75 287 ASP A CA 1
ATOM 2249 C C . ASP A 1 287 ? -0.506 10.147 -3.677 1.00 89.75 287 ASP A C 1
ATOM 2251 O O . ASP A 1 287 ? 0.459 9.933 -2.935 1.00 89.75 287 ASP A O 1
ATOM 2255 N N . PRO A 1 288 ? -0.531 9.677 -4.936 1.00 89.81 288 PRO A N 1
ATOM 2256 C CA . PRO A 1 288 ? 0.653 9.136 -5.603 1.00 89.81 288 PRO A CA 1
ATOM 2257 C C . PRO A 1 288 ? 1.874 10.054 -5.448 1.00 89.81 288 PRO A C 1
ATOM 2259 O O . PRO A 1 288 ? 1.747 11.277 -5.451 1.00 89.81 288 PRO A O 1
ATOM 2262 N N . TRP A 1 289 ? 3.065 9.473 -5.306 1.00 90.56 289 TRP A N 1
ATOM 2263 C CA . TRP A 1 289 ? 4.304 10.245 -5.224 1.00 90.56 289 TRP A CA 1
ATOM 2264 C C . TRP A 1 289 ? 4.582 10.937 -6.551 1.00 90.56 289 TRP A C 1
ATOM 2266 O O . TRP A 1 289 ? 4.437 10.341 -7.618 1.00 90.56 289 TRP A O 1
ATOM 2276 N N . GLU A 1 290 ? 5.064 12.170 -6.473 1.00 87.88 290 GLU A N 1
ATOM 2277 C CA . GLU A 1 290 ? 5.641 12.869 -7.615 1.00 87.88 290 GLU A CA 1
ATOM 2278 C C . GLU A 1 290 ? 7.000 12.262 -8.010 1.00 87.88 290 GLU A C 1
ATOM 2280 O O . GLU A 1 290 ? 7.667 11.598 -7.209 1.00 87.88 290 GLU A O 1
ATOM 2285 N N . GLU A 1 291 ? 7.435 12.527 -9.244 1.00 87.12 291 GLU A N 1
ATOM 2286 C CA . GLU A 1 291 ? 8.674 11.985 -9.817 1.00 87.12 291 GLU A CA 1
ATOM 2287 C C . GLU A 1 291 ? 9.905 12.299 -8.950 1.00 87.12 291 GLU A C 1
ATOM 2289 O O . GLU A 1 291 ? 10.700 11.411 -8.642 1.00 87.12 291 GLU A O 1
ATOM 2294 N N . SER A 1 292 ? 10.055 13.552 -8.509 1.00 88.00 292 SER A N 1
ATOM 2295 C CA . SER A 1 292 ? 11.250 14.015 -7.789 1.00 88.00 292 SER A CA 1
ATOM 2296 C C . SER A 1 292 ? 11.419 13.370 -6.396 1.00 88.00 292 SER A C 1
ATOM 2298 O O . SER A 1 292 ? 12.485 12.794 -6.128 1.00 88.00 292 SER A O 1
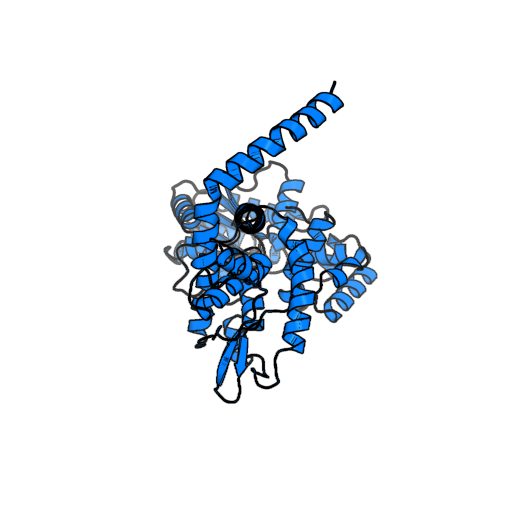ATOM 2300 N N . PRO A 1 293 ? 10.401 13.361 -5.508 1.00 87.81 293 PRO A N 1
ATOM 2301 C CA . PRO A 1 293 ? 10.467 12.614 -4.253 1.00 87.81 293 PRO A CA 1
ATOM 2302 C C . PRO A 1 293 ? 10.693 11.111 -4.454 1.00 87.81 293 PRO A C 1
ATOM 2304 O O . PRO A 1 293 ? 11.456 10.504 -3.702 1.00 87.81 293 PRO A O 1
ATOM 2307 N N . LEU A 1 294 ? 10.083 10.502 -5.476 1.00 88.44 294 LEU A N 1
ATOM 2308 C CA . LEU A 1 294 ? 10.256 9.077 -5.760 1.00 88.44 294 LEU A CA 1
ATOM 2309 C C . LEU A 1 294 ? 11.686 8.754 -6.222 1.00 88.44 294 LEU A C 1
ATOM 2311 O O . LEU A 1 294 ? 12.306 7.818 -5.717 1.00 88.44 294 LEU A O 1
ATOM 2315 N N . ALA A 1 295 ? 12.248 9.560 -7.124 1.00 89.31 295 ALA A N 1
ATOM 2316 C CA . ALA A 1 295 ? 13.637 9.432 -7.556 1.00 89.31 295 ALA A CA 1
ATOM 2317 C C . ALA A 1 295 ? 14.609 9.615 -6.380 1.00 89.31 295 ALA A C 1
ATOM 2319 O O . ALA A 1 295 ? 15.590 8.881 -6.266 1.00 89.31 295 ALA A O 1
ATOM 2320 N N . THR A 1 296 ? 14.311 10.546 -5.467 1.00 89.19 296 THR A N 1
ATOM 2321 C CA . THR A 1 296 ? 15.090 10.746 -4.236 1.00 89.19 296 THR A CA 1
ATOM 2322 C C . THR A 1 296 ? 15.045 9.505 -3.339 1.00 89.19 296 THR A C 1
ATOM 2324 O O . THR A 1 296 ? 16.072 9.114 -2.786 1.00 89.19 296 THR A O 1
ATOM 2327 N N . LEU A 1 297 ? 13.885 8.846 -3.221 1.00 87.31 297 LEU A N 1
ATOM 2328 C CA . LEU A 1 297 ? 13.730 7.612 -2.436 1.00 87.31 297 LEU A CA 1
ATOM 2329 C C . LEU A 1 297 ? 14.607 6.495 -2.979 1.00 87.31 297 LEU A C 1
ATOM 2331 O O . LEU A 1 297 ? 15.332 5.853 -2.218 1.00 87.31 297 LEU A O 1
ATOM 2335 N N . ILE A 1 298 ? 14.553 6.297 -4.293 1.00 88.81 298 ILE A N 1
ATOM 2336 C CA . ILE A 1 298 ? 15.336 5.278 -4.983 1.00 88.81 298 ILE A CA 1
ATOM 2337 C C . ILE A 1 298 ? 16.832 5.545 -4.802 1.00 88.81 298 ILE A C 1
ATOM 2339 O O . ILE A 1 298 ? 17.576 4.638 -4.434 1.00 88.81 298 ILE A O 1
ATOM 2343 N N . GLN A 1 299 ? 17.276 6.792 -4.985 1.00 88.75 299 GLN A N 1
ATOM 2344 C CA . GLN A 1 299 ? 18.680 7.172 -4.813 1.00 88.75 299 GLN A CA 1
ATOM 2345 C C . GLN A 1 299 ? 19.168 6.930 -3.383 1.00 88.75 299 GLN A C 1
ATOM 2347 O O . GLN A 1 299 ? 20.214 6.311 -3.203 1.00 88.75 299 GLN A O 1
ATOM 2352 N N . LYS A 1 300 ? 18.394 7.342 -2.369 1.00 85.69 300 LYS A N 1
ATOM 2353 C CA . LYS A 1 300 ? 18.742 7.101 -0.961 1.00 85.69 300 LYS A CA 1
ATOM 2354 C C . LYS A 1 300 ? 18.853 5.608 -0.653 1.00 85.69 300 LYS A C 1
ATOM 2356 O O . LYS A 1 300 ? 19.861 5.186 -0.104 1.00 85.69 300 LYS A O 1
ATOM 2361 N N . ARG A 1 301 ? 17.862 4.802 -1.055 1.00 83.31 301 ARG A N 1
ATOM 2362 C CA . ARG A 1 301 ? 17.882 3.339 -0.866 1.00 83.31 301 ARG A CA 1
ATOM 2363 C C . ARG A 1 301 ? 19.076 2.682 -1.553 1.00 83.31 301 ARG A C 1
ATOM 2365 O O . ARG A 1 301 ? 19.718 1.820 -0.969 1.00 83.31 301 ARG A O 1
ATOM 2372 N N . THR A 1 302 ? 19.401 3.133 -2.760 1.00 86.75 302 THR A N 1
ATOM 2373 C CA . THR A 1 302 ? 20.551 2.625 -3.519 1.00 86.75 302 THR A CA 1
ATOM 2374 C C . THR A 1 302 ? 21.875 2.971 -2.846 1.00 86.75 302 THR A C 1
ATOM 2376 O O . THR A 1 302 ? 22.754 2.117 -2.763 1.00 86.75 302 THR A O 1
ATOM 2379 N N . ALA A 1 303 ? 21.998 4.187 -2.307 1.00 85.00 303 ALA A N 1
ATOM 2380 C CA . ALA A 1 303 ? 23.165 4.596 -1.535 1.00 85.00 303 ALA A CA 1
ATOM 2381 C C . ALA A 1 303 ? 23.300 3.792 -0.231 1.00 85.00 303 ALA A C 1
ATOM 2383 O O . ALA A 1 303 ? 24.400 3.360 0.098 1.00 85.00 303 ALA A O 1
ATOM 2384 N N . THR A 1 304 ? 22.194 3.524 0.476 1.00 81.88 304 THR A N 1
ATOM 2385 C CA . THR A 1 304 ? 22.184 2.642 1.659 1.00 81.88 304 THR A CA 1
ATOM 2386 C C . THR A 1 304 ? 22.611 1.214 1.315 1.00 81.88 304 THR A C 1
ATOM 2388 O O . THR A 1 304 ? 23.300 0.584 2.109 1.00 81.88 304 THR A O 1
ATOM 2391 N N . ALA A 1 305 ? 22.261 0.723 0.124 1.00 80.06 305 ALA A N 1
ATOM 2392 C CA . ALA A 1 305 ? 22.722 -0.569 -0.384 1.00 80.06 305 ALA A CA 1
ATOM 2393 C C . ALA A 1 305 ? 24.197 -0.558 -0.845 1.00 80.06 305 ALA A C 1
ATOM 2395 O O . ALA A 1 305 ? 24.730 -1.598 -1.214 1.00 80.06 305 ALA A O 1
ATOM 2396 N N . GLY A 1 306 ? 24.867 0.601 -0.857 1.00 80.44 306 GLY A N 1
ATOM 2397 C CA . GLY A 1 306 ? 26.266 0.729 -1.269 1.00 80.44 306 GLY A CA 1
ATOM 2398 C C . GLY A 1 306 ? 26.503 0.665 -2.783 1.00 80.44 306 GLY A C 1
ATOM 2399 O O . GLY A 1 306 ? 27.642 0.487 -3.204 1.00 80.44 306 GLY A O 1
ATOM 2400 N N . ALA A 1 307 ? 25.465 0.813 -3.619 1.00 79.38 307 ALA A N 1
ATOM 2401 C CA . ALA A 1 307 ? 25.626 0.846 -5.077 1.00 79.38 307 ALA A CA 1
ATOM 2402 C C . ALA A 1 307 ? 25.773 2.265 -5.624 1.00 79.38 307 ALA A C 1
ATOM 2404 O O . ALA A 1 307 ? 25.057 3.188 -5.233 1.00 79.38 307 ALA A O 1
ATOM 2405 N N . VAL A 1 308 ? 26.609 2.388 -6.656 1.00 83.00 308 VAL A N 1
ATOM 2406 C CA . VAL A 1 308 ? 26.654 3.552 -7.546 1.00 83.00 308 VAL A CA 1
ATOM 2407 C C . VAL A 1 308 ? 26.241 3.093 -8.951 1.00 83.00 308 VAL A C 1
ATOM 2409 O O . VAL A 1 308 ? 27.072 2.570 -9.692 1.00 83.00 308 VAL A O 1
ATOM 2412 N N . PRO A 1 309 ? 24.951 3.209 -9.312 1.00 85.00 309 PRO A N 1
ATOM 2413 C CA . PRO A 1 309 ? 24.447 2.728 -10.594 1.00 85.00 309 PRO A CA 1
ATOM 2414 C C . PRO A 1 309 ? 24.896 3.638 -11.748 1.00 85.00 309 PRO A C 1
ATOM 2416 O O . PRO A 1 309 ? 24.666 4.848 -11.716 1.00 85.00 309 PRO A O 1
ATOM 2419 N N . SER A 1 310 ? 25.479 3.047 -12.790 1.00 83.19 310 SER A N 1
ATOM 2420 C CA . SER A 1 310 ? 25.863 3.734 -14.030 1.00 83.19 310 SER A CA 1
ATOM 2421 C C . SER A 1 310 ? 24.725 3.724 -15.058 1.00 83.19 310 SER A C 1
ATOM 2423 O O . SER A 1 310 ? 24.113 2.678 -15.315 1.00 83.19 310 SER A O 1
ATOM 2425 N N . PHE A 1 311 ? 24.473 4.883 -15.683 1.00 82.75 311 PHE A N 1
ATOM 2426 C CA . PHE A 1 311 ? 23.446 5.070 -16.722 1.00 82.75 311 PHE A CA 1
ATOM 2427 C C . PHE A 1 311 ? 24.042 5.270 -18.125 1.00 82.75 311 PHE A C 1
ATOM 2429 O O . PHE A 1 311 ? 23.293 5.415 -19.092 1.00 82.75 311 PHE A O 1
ATOM 2436 N N . GLU A 1 312 ? 25.373 5.265 -18.262 1.00 66.44 312 GLU A N 1
ATOM 2437 C CA . GLU A 1 312 ? 26.096 5.600 -19.501 1.00 66.44 312 GLU A CA 1
ATOM 2438 C C . GLU A 1 312 ? 25.657 4.785 -20.725 1.00 66.44 312 GLU A C 1
ATOM 2440 O O . GLU A 1 312 ? 25.725 5.263 -21.858 1.00 66.44 312 GLU A O 1
ATOM 2445 N N . ARG A 1 313 ? 25.209 3.544 -20.506 1.00 59.84 313 ARG A N 1
ATOM 2446 C CA . ARG A 1 313 ? 24.893 2.574 -21.566 1.00 59.84 313 ARG A CA 1
ATOM 2447 C C . ARG A 1 313 ? 23.395 2.264 -21.679 1.00 59.84 313 ARG A C 1
ATOM 2449 O O . ARG A 1 313 ? 23.015 1.313 -22.361 1.00 59.84 313 ARG A O 1
ATOM 2456 N N . LEU A 1 314 ? 22.532 3.066 -21.043 1.00 65.56 314 LEU A N 1
ATOM 2457 C CA . LEU A 1 314 ? 21.079 2.917 -21.138 1.00 65.56 314 LEU A CA 1
ATOM 2458 C C . LEU A 1 314 ? 20.564 3.462 -22.481 1.00 65.56 314 LEU A C 1
ATOM 2460 O O . LEU A 1 314 ? 20.539 4.667 -22.729 1.00 65.56 314 LEU A O 1
ATOM 2464 N N . VAL A 1 315 ? 20.087 2.571 -23.352 1.00 59.38 315 VAL A N 1
ATOM 2465 C CA . VAL A 1 315 ? 19.461 2.959 -24.623 1.00 59.38 315 VAL A CA 1
ATOM 2466 C C . VAL A 1 315 ? 17.994 3.317 -24.388 1.00 59.38 315 VAL A C 1
ATOM 2468 O O . VAL A 1 315 ? 17.108 2.467 -24.457 1.00 59.38 315 VAL A O 1
ATOM 2471 N N . VAL A 1 316 ? 17.721 4.595 -24.136 1.00 57.81 316 VAL A N 1
ATOM 2472 C CA . VAL A 1 316 ? 16.347 5.112 -24.098 1.00 57.81 316 VAL A CA 1
ATOM 2473 C C . VAL A 1 316 ? 15.853 5.372 -25.533 1.00 57.81 316 VAL A C 1
ATOM 2475 O O . VAL A 1 316 ? 16.572 6.001 -26.323 1.00 57.81 316 VAL A O 1
ATOM 2478 N N . PRO A 1 317 ? 14.635 4.930 -25.916 1.00 55.03 317 PRO A N 1
ATOM 2479 C CA . PRO A 1 317 ? 14.056 5.240 -27.221 1.00 55.03 317 PRO A CA 1
ATOM 2480 C C . PRO A 1 317 ? 14.106 6.741 -27.530 1.00 55.03 317 PRO A C 1
ATOM 2482 O O . PRO A 1 317 ? 13.706 7.568 -26.711 1.00 55.03 317 PRO A O 1
ATOM 2485 N N . ARG A 1 318 ? 14.550 7.107 -28.743 1.00 52.72 318 ARG A N 1
ATOM 2486 C CA . ARG A 1 318 ? 14.725 8.515 -29.164 1.00 52.72 318 ARG A CA 1
ATOM 2487 C C . ARG A 1 318 ? 13.477 9.387 -28.973 1.00 52.72 318 ARG A C 1
ATOM 2489 O O . ARG A 1 318 ? 13.619 10.593 -28.833 1.00 52.72 318 ARG A O 1
ATOM 2496 N N . GLN A 1 319 ? 12.279 8.796 -28.952 1.00 49.34 319 GLN A N 1
ATOM 2497 C CA . GLN A 1 319 ? 11.020 9.519 -28.739 1.00 49.34 319 GLN A CA 1
ATOM 2498 C C . GLN A 1 319 ? 10.833 10.068 -27.313 1.00 49.34 319 GLN A C 1
ATOM 2500 O O . GLN A 1 319 ? 9.933 10.873 -27.110 1.00 49.34 319 GLN A O 1
ATOM 2505 N N . LEU A 1 320 ? 11.645 9.644 -26.339 1.00 49.97 320 LEU A N 1
ATOM 2506 C CA . LEU A 1 320 ? 11.532 10.064 -24.937 1.00 49.97 320 LEU A CA 1
ATOM 2507 C C . LEU A 1 320 ? 12.598 11.099 -24.528 1.00 49.97 320 LEU A C 1
ATOM 2509 O O . LEU A 1 320 ? 12.583 11.577 -23.403 1.00 49.97 320 LEU A O 1
ATOM 2513 N N . GLN A 1 321 ? 13.503 11.497 -25.424 1.00 53.66 321 GLN A N 1
ATOM 2514 C CA . GLN A 1 321 ? 14.617 12.390 -25.083 1.00 53.66 321 GLN A CA 1
ATOM 2515 C C . GLN A 1 321 ? 14.143 13.842 -24.918 1.00 53.66 321 GLN A C 1
ATOM 2517 O O . GLN A 1 321 ? 13.578 14.412 -25.852 1.00 53.66 321 GLN A O 1
ATOM 2522 N N . SER A 1 322 ? 14.395 14.470 -23.760 1.00 52.22 322 SER A N 1
ATOM 2523 C CA . SER A 1 322 ? 13.808 15.789 -23.451 1.00 52.22 322 SER A CA 1
ATOM 2524 C C . SER A 1 322 ? 14.757 16.943 -23.082 1.00 52.22 322 SER A C 1
ATOM 2526 O O . SER A 1 322 ? 14.261 17.954 -22.588 1.00 52.22 322 SER A O 1
ATOM 2528 N N . SER A 1 323 ? 16.083 16.898 -23.304 1.00 52.38 323 SER A N 1
ATOM 2529 C CA . SER A 1 323 ? 16.962 18.039 -22.926 1.00 52.38 323 SER A CA 1
ATOM 2530 C C . SER A 1 323 ? 18.368 18.081 -23.570 1.00 52.38 323 SER A C 1
ATOM 2532 O O . SER A 1 323 ? 18.792 17.090 -24.151 1.00 52.38 323 SER A O 1
ATOM 2534 N N . PRO A 1 324 ? 19.121 19.201 -23.454 1.00 50.34 324 PRO A N 1
ATOM 2535 C CA . PRO A 1 324 ? 20.508 19.351 -23.927 1.00 50.34 324 PRO A CA 1
ATOM 2536 C C . PRO A 1 324 ? 21.596 19.042 -22.861 1.00 50.34 324 PRO A C 1
ATOM 2538 O O . PRO A 1 324 ? 22.672 19.628 -22.895 1.00 50.34 324 PRO A O 1
ATOM 2541 N N . VAL A 1 325 ? 21.335 18.155 -21.891 1.00 60.75 325 VAL A N 1
ATOM 2542 C CA . VAL A 1 325 ? 22.281 17.796 -20.796 1.00 60.75 325 VAL A CA 1
ATOM 2543 C C . VAL A 1 325 ? 23.321 16.755 -21.279 1.00 60.75 325 VAL A C 1
ATOM 2545 O O . VAL A 1 325 ? 23.247 16.297 -22.420 1.00 60.75 325 VAL A O 1
ATOM 2548 N N . SER A 1 326 ? 24.306 16.345 -20.469 1.00 66.25 326 SER A N 1
ATOM 2549 C CA . SER A 1 326 ? 25.167 15.184 -20.776 1.00 66.25 326 SER A CA 1
ATOM 2550 C C . SER A 1 326 ? 24.328 13.929 -21.090 1.00 66.25 326 SER A C 1
ATOM 2552 O O . SER A 1 326 ? 23.168 13.820 -20.684 1.00 66.25 326 SER A O 1
ATOM 2554 N N . ALA A 1 327 ? 24.862 13.007 -21.897 1.00 69.12 327 ALA A N 1
ATOM 2555 C CA . ALA A 1 327 ? 24.109 11.833 -22.359 1.00 69.12 327 ALA A CA 1
ATOM 2556 C C . ALA A 1 327 ? 23.675 10.909 -21.202 1.00 69.12 327 ALA A C 1
ATOM 2558 O O . ALA A 1 327 ? 22.568 10.369 -21.229 1.00 69.12 327 ALA A O 1
ATOM 2559 N N . GLU A 1 328 ? 24.505 10.781 -20.166 1.00 73.81 328 GLU A N 1
ATOM 2560 C CA . GLU A 1 328 ? 24.216 9.950 -18.996 1.00 73.81 328 GLU A CA 1
ATOM 2561 C C . GLU A 1 328 ? 23.134 10.560 -18.093 1.00 73.81 328 GLU A C 1
ATOM 2563 O O . GLU A 1 328 ? 22.149 9.898 -17.779 1.00 73.81 328 GLU A O 1
ATOM 2568 N N . GLU A 1 329 ? 23.250 11.843 -17.738 1.00 76.94 329 GLU A N 1
ATOM 2569 C CA . GLU A 1 329 ? 22.267 12.520 -16.878 1.00 76.94 329 GLU A CA 1
ATOM 2570 C C . GLU A 1 329 ? 20.888 12.607 -17.555 1.00 76.94 329 GLU A C 1
ATOM 2572 O O . GLU A 1 329 ? 19.851 12.530 -16.896 1.00 76.94 329 GLU A O 1
ATOM 2577 N N . ARG A 1 330 ? 20.856 12.691 -18.894 1.00 73.00 330 ARG A N 1
ATOM 2578 C CA . ARG A 1 330 ? 19.619 12.515 -19.670 1.00 73.00 330 ARG A CA 1
ATOM 2579 C C . ARG A 1 330 ? 19.022 11.128 -19.490 1.00 73.00 330 ARG A C 1
ATOM 2581 O O . ARG A 1 330 ? 17.848 11.021 -19.158 1.00 73.00 330 ARG A O 1
ATOM 2588 N N . SER A 1 331 ? 19.830 10.092 -19.694 1.00 78.62 331 SER A N 1
ATOM 2589 C CA . SER A 1 331 ? 19.389 8.697 -19.604 1.00 78.62 331 SER A CA 1
ATOM 2590 C C . SER A 1 331 ? 18.873 8.368 -18.203 1.00 78.62 331 SER A C 1
ATOM 2592 O O . SER A 1 331 ? 17.836 7.725 -18.063 1.00 78.62 331 SER A O 1
ATOM 2594 N N . LYS A 1 332 ? 19.531 8.901 -17.168 1.00 85.44 332 LYS A N 1
ATOM 2595 C CA . LYS A 1 332 ? 19.090 8.831 -15.773 1.00 85.44 332 LYS A CA 1
ATOM 2596 C C . LYS A 1 332 ? 17.711 9.457 -15.561 1.00 85.44 332 LYS A C 1
ATOM 2598 O O . LYS A 1 332 ? 16.830 8.808 -15.003 1.00 85.44 332 LYS A O 1
ATOM 2603 N N . ARG A 1 333 ? 17.501 10.700 -16.010 1.00 83.06 333 ARG A N 1
ATOM 2604 C CA . ARG A 1 333 ? 16.198 11.383 -15.888 1.00 83.06 333 ARG A CA 1
ATOM 2605 C C . ARG A 1 333 ? 15.099 10.657 -16.652 1.00 83.06 333 ARG A C 1
ATOM 2607 O O . ARG A 1 333 ? 14.029 10.417 -16.104 1.00 83.06 333 ARG A O 1
ATOM 2614 N N . ASP A 1 334 ? 15.379 10.262 -17.890 1.00 80.00 334 ASP A N 1
ATOM 2615 C CA . ASP A 1 334 ? 14.415 9.548 -18.722 1.00 80.00 334 ASP A CA 1
ATOM 2616 C C . ASP A 1 334 ? 14.025 8.202 -18.091 1.00 80.00 334 ASP A C 1
ATOM 2618 O O . ASP A 1 334 ? 12.846 7.850 -18.093 1.00 80.00 334 ASP A O 1
ATOM 2622 N N . PHE A 1 335 ? 14.983 7.480 -17.499 1.00 86.12 335 PHE A N 1
ATOM 2623 C CA . PHE A 1 335 ? 14.717 6.250 -16.755 1.00 86.12 335 PHE A CA 1
ATOM 2624 C C . PHE A 1 335 ? 13.789 6.485 -15.559 1.00 86.12 335 PHE A C 1
ATOM 2626 O O . PHE A 1 335 ? 12.782 5.790 -15.432 1.00 86.12 335 PHE A O 1
ATOM 2633 N N . TYR A 1 336 ? 14.098 7.463 -14.696 1.00 89.31 336 TYR A N 1
ATOM 2634 C CA . 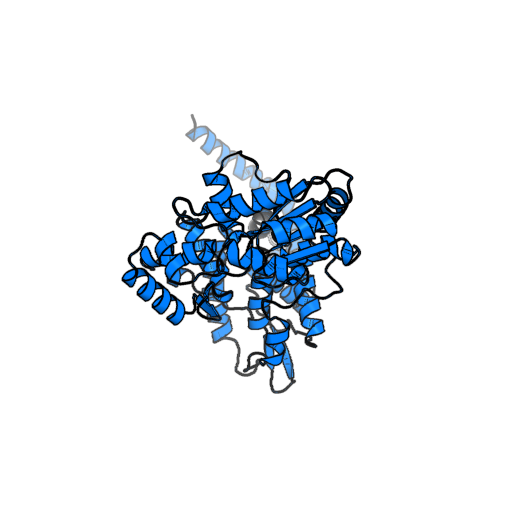TYR A 1 336 ? 13.269 7.749 -13.520 1.00 89.31 336 TYR A CA 1
ATOM 2635 C C . TYR A 1 336 ? 11.848 8.150 -13.902 1.00 89.31 336 TYR A C 1
ATOM 2637 O O . TYR A 1 336 ? 10.910 7.686 -13.259 1.00 89.31 336 TYR A O 1
ATOM 2645 N N . ARG A 1 337 ? 11.676 8.923 -14.979 1.00 85.94 337 ARG A N 1
ATOM 2646 C CA . ARG A 1 337 ? 10.350 9.262 -15.501 1.00 85.94 337 ARG A CA 1
ATOM 2647 C C . ARG A 1 337 ? 9.587 8.024 -15.973 1.00 85.94 337 ARG A C 1
ATOM 2649 O O . ARG A 1 337 ? 8.440 7.847 -15.583 1.00 85.94 337 ARG A O 1
ATOM 2656 N N . ILE A 1 338 ? 10.223 7.130 -16.741 1.00 83.81 338 ILE A N 1
ATOM 2657 C CA . ILE A 1 338 ? 9.594 5.868 -17.182 1.00 83.81 338 ILE A CA 1
ATOM 2658 C C . ILE A 1 338 ? 9.187 5.007 -15.979 1.00 83.81 338 ILE A C 1
ATOM 2660 O O . ILE A 1 338 ? 8.095 4.439 -15.960 1.00 83.81 338 ILE A O 1
ATOM 2664 N N . LEU A 1 339 ? 10.061 4.900 -14.976 1.00 88.00 339 LEU A N 1
ATOM 2665 C CA . LEU A 1 339 ? 9.787 4.135 -13.765 1.00 88.00 339 LEU A CA 1
ATOM 2666 C C . LEU A 1 339 ? 8.644 4.753 -12.950 1.00 88.00 339 LEU A C 1
ATOM 2668 O O . LEU A 1 339 ? 7.763 4.023 -12.501 1.00 88.00 339 LEU A O 1
ATOM 2672 N N . TRP A 1 340 ? 8.632 6.077 -12.784 1.00 90.75 340 TRP A N 1
ATOM 2673 C CA . TRP A 1 340 ? 7.566 6.812 -12.102 1.00 90.75 340 TRP A CA 1
ATOM 2674 C C . TRP A 1 340 ? 6.214 6.639 -12.805 1.00 90.75 340 TRP A C 1
ATOM 2676 O O . TRP A 1 340 ? 5.239 6.269 -12.146 1.00 90.75 340 TRP A O 1
ATOM 2686 N N . ASP A 1 341 ? 6.180 6.813 -14.131 1.00 84.75 341 ASP A N 1
ATOM 2687 C CA . ASP A 1 341 ? 4.993 6.618 -14.971 1.00 84.75 341 ASP A CA 1
ATOM 2688 C C . ASP A 1 341 ? 4.442 5.194 -14.831 1.00 84.75 341 ASP A C 1
ATOM 2690 O O . ASP A 1 341 ? 3.240 4.984 -14.651 1.00 84.75 341 ASP A O 1
ATOM 2694 N N . TYR A 1 342 ? 5.324 4.191 -14.904 1.00 86.94 342 TYR A N 1
ATOM 2695 C CA . TYR A 1 342 ? 4.938 2.788 -14.777 1.00 86.94 342 TYR A CA 1
ATOM 2696 C C . TYR A 1 342 ? 4.429 2.458 -13.366 1.00 86.94 342 TYR A C 1
ATOM 2698 O O . TYR A 1 342 ? 3.416 1.771 -13.200 1.00 86.94 342 TYR A O 1
ATOM 2706 N N . ALA A 1 343 ? 5.117 2.961 -12.339 1.00 89.69 343 ALA A N 1
ATOM 2707 C CA . ALA A 1 343 ? 4.738 2.769 -10.949 1.00 89.69 343 ALA A CA 1
ATOM 2708 C C . ALA A 1 343 ? 3.481 3.561 -10.560 1.00 89.69 343 ALA A C 1
ATOM 2710 O O . ALA A 1 343 ? 2.920 3.282 -9.497 1.00 89.69 343 ALA A O 1
ATOM 2711 N N . ASP A 1 344 ? 3.021 4.509 -11.387 1.00 89.06 344 ASP A N 1
ATOM 2712 C CA . ASP A 1 344 ? 1.893 5.408 -11.102 1.00 89.06 344 ASP A CA 1
ATOM 2713 C C . ASP A 1 344 ? 2.081 6.049 -9.710 1.00 89.06 344 ASP A C 1
ATOM 2715 O O . ASP A 1 344 ? 1.221 5.949 -8.834 1.00 89.06 344 ASP A O 1
ATOM 2719 N N . GLY A 1 345 ? 3.304 6.539 -9.450 1.00 88.44 345 GLY A N 1
ATOM 2720 C CA . GLY A 1 345 ? 3.707 7.159 -8.182 1.00 88.44 345 GLY A CA 1
ATOM 2721 C C . GLY A 1 345 ? 3.716 6.248 -6.943 1.00 88.44 345 GLY A C 1
ATOM 2722 O O . GLY A 1 345 ? 3.658 6.756 -5.826 1.00 88.44 345 GLY A O 1
ATOM 2723 N N . ASN A 1 346 ? 3.758 4.916 -7.077 1.00 91.31 346 ASN A N 1
ATOM 2724 C CA . ASN A 1 346 ? 3.803 4.000 -5.925 1.00 91.31 346 ASN A CA 1
ATOM 2725 C C . ASN A 1 346 ? 5.233 3.553 -5.586 1.00 91.31 346 ASN A C 1
ATOM 2727 O O . ASN A 1 346 ? 5.846 2.842 -6.387 1.00 91.31 346 ASN A O 1
ATOM 2731 N N . PRO A 1 347 ? 5.746 3.900 -4.389 1.00 91.31 347 PRO A N 1
ATOM 2732 C CA . PRO A 1 347 ? 7.088 3.547 -3.941 1.00 91.31 347 PRO A CA 1
ATOM 2733 C C . PRO A 1 347 ? 7.406 2.065 -3.982 1.00 91.31 347 PRO A C 1
ATOM 2735 O O . PRO A 1 347 ? 8.479 1.702 -4.448 1.00 91.31 347 PRO A O 1
ATOM 2738 N N . ARG A 1 348 ? 6.491 1.209 -3.513 1.00 91.00 348 ARG A N 1
ATOM 2739 C CA . ARG A 1 348 ? 6.725 -0.239 -3.457 1.00 91.00 348 ARG A CA 1
ATOM 2740 C C . ARG A 1 348 ? 6.957 -0.802 -4.856 1.00 91.00 348 ARG A C 1
ATOM 2742 O O . ARG A 1 348 ? 7.936 -1.497 -5.091 1.00 91.00 348 ARG A O 1
ATOM 2749 N N . VAL A 1 349 ? 6.100 -0.421 -5.803 1.00 91.75 349 VAL A N 1
ATOM 2750 C CA . VAL A 1 349 ? 6.237 -0.834 -7.208 1.00 91.75 349 VAL A CA 1
ATOM 2751 C C . VAL A 1 349 ? 7.517 -0.260 -7.818 1.00 91.75 349 VAL A C 1
ATOM 2753 O O . VAL A 1 349 ? 8.256 -0.978 -8.482 1.00 91.75 349 VAL A O 1
ATOM 2756 N N . ALA A 1 350 ? 7.803 1.022 -7.586 1.00 92.12 350 ALA A N 1
ATOM 2757 C CA . ALA A 1 350 ? 8.989 1.666 -8.137 1.00 92.12 350 ALA A CA 1
ATOM 2758 C C . ALA A 1 350 ? 10.291 1.029 -7.627 1.00 92.12 350 ALA A C 1
ATOM 2760 O O . ALA A 1 350 ? 11.193 0.783 -8.419 1.00 92.12 350 ALA A O 1
ATOM 2761 N N . LEU A 1 351 ? 10.380 0.729 -6.328 1.00 91.06 351 LEU A N 1
ATOM 2762 C CA . LEU A 1 351 ? 11.544 0.074 -5.726 1.00 91.06 351 LEU A CA 1
ATOM 2763 C C . LEU A 1 351 ? 11.715 -1.362 -6.235 1.00 91.06 351 LEU A C 1
ATOM 2765 O O . LEU A 1 351 ? 12.839 -1.756 -6.530 1.00 91.06 351 LEU A O 1
ATOM 2769 N N . HIS A 1 352 ? 10.617 -2.101 -6.418 1.00 90.38 352 HIS A N 1
ATOM 2770 C CA . HIS A 1 352 ? 10.645 -3.438 -7.011 1.00 90.38 352 HIS A CA 1
ATOM 2771 C C . HIS A 1 352 ? 11.188 -3.426 -8.449 1.00 90.38 352 HIS A C 1
ATOM 2773 O O . HIS A 1 352 ? 12.115 -4.156 -8.780 1.00 90.38 352 HIS A O 1
ATOM 2779 N N . PHE A 1 353 ? 10.660 -2.567 -9.325 1.00 89.25 353 PHE A N 1
ATOM 2780 C CA . PHE A 1 353 ? 11.144 -2.508 -10.711 1.00 89.25 353 PHE A CA 1
ATOM 2781 C C . PHE A 1 353 ? 12.528 -1.857 -10.829 1.00 89.25 353 PHE A C 1
ATOM 2783 O O . PHE A 1 353 ? 13.283 -2.169 -11.753 1.00 89.25 353 PHE A O 1
ATOM 2790 N N . TRP A 1 354 ? 12.900 -0.996 -9.879 1.00 91.12 354 TRP A N 1
ATOM 2791 C CA . TRP A 1 354 ? 14.265 -0.502 -9.752 1.00 91.12 354 TRP A CA 1
ATOM 2792 C C . TRP A 1 354 ? 15.247 -1.625 -9.426 1.00 91.12 354 TRP A C 1
ATOM 2794 O O . TRP A 1 354 ? 16.244 -1.750 -10.131 1.00 91.12 354 TRP A O 1
ATOM 2804 N N . SER A 1 355 ? 14.970 -2.468 -8.427 1.00 87.69 355 SER A N 1
ATOM 2805 C CA . SER A 1 355 ? 15.878 -3.566 -8.074 1.00 87.69 355 SER A CA 1
ATOM 2806 C C . SER A 1 355 ? 16.059 -4.547 -9.240 1.00 87.69 355 SER A C 1
ATOM 2808 O O . SER A 1 355 ? 17.182 -4.952 -9.527 1.00 87.69 355 SER A O 1
ATOM 2810 N N . GLN A 1 356 ? 14.995 -4.815 -10.008 1.00 85.44 356 GLN A N 1
ATOM 2811 C CA . GLN A 1 356 ? 15.041 -5.623 -11.239 1.00 85.44 356 GLN A CA 1
ATOM 2812 C C . GLN A 1 356 ? 15.806 -4.969 -12.406 1.00 85.44 356 GLN A C 1
ATOM 2814 O O . GLN A 1 356 ? 16.117 -5.630 -13.400 1.00 85.44 356 GLN A O 1
ATOM 2819 N N . SER A 1 357 ? 16.093 -3.670 -12.315 1.00 86.75 357 SER A N 1
ATOM 2820 C CA . SER A 1 357 ? 16.831 -2.914 -13.331 1.00 86.75 357 SER A CA 1
ATOM 2821 C C . SER A 1 357 ? 18.343 -2.921 -13.102 1.00 86.75 357 SER A C 1
ATOM 2823 O O . SER A 1 357 ? 19.083 -2.457 -13.971 1.00 86.75 357 SER A O 1
ATOM 2825 N N . LEU A 1 358 ? 18.817 -3.418 -11.957 1.00 87.31 358 LEU A N 1
ATOM 2826 C CA . LEU A 1 358 ? 20.230 -3.408 -11.589 1.00 87.31 358 LEU A CA 1
ATOM 2827 C C . LEU A 1 358 ? 20.916 -4.715 -12.005 1.00 87.31 358 LEU A C 1
ATOM 2829 O O . LEU A 1 358 ? 20.450 -5.808 -11.688 1.00 87.31 358 LEU A O 1
ATOM 2833 N N . TYR A 1 359 ? 22.054 -4.599 -12.689 1.00 83.94 359 TYR A N 1
ATOM 2834 C CA . TYR A 1 359 ? 22.871 -5.734 -13.128 1.00 83.94 359 TYR A CA 1
ATOM 2835 C C . TYR A 1 359 ? 24.339 -5.484 -12.802 1.00 83.94 359 TYR A C 1
ATOM 2837 O O . TYR A 1 359 ? 24.829 -4.367 -12.981 1.00 83.94 359 TYR A O 1
ATOM 2845 N N . ARG A 1 360 ? 25.055 -6.520 -12.354 1.00 81.31 360 ARG A N 1
ATOM 2846 C CA . ARG A 1 360 ? 26.503 -6.440 -12.113 1.00 81.31 360 ARG A CA 1
ATOM 2847 C C . ARG A 1 360 ? 27.267 -6.831 -13.362 1.00 81.31 360 ARG A C 1
ATOM 2849 O O . ARG A 1 360 ? 26.947 -7.842 -13.980 1.00 81.31 360 ARG A O 1
ATOM 2856 N N . HIS A 1 361 ? 28.282 -6.048 -13.717 1.00 76.19 361 HIS A N 1
ATOM 2857 C CA . HIS A 1 361 ? 29.264 -6.402 -14.737 1.00 76.19 361 HIS A CA 1
ATOM 2858 C C . HIS A 1 361 ? 30.439 -7.147 -14.091 1.00 76.19 361 HIS A C 1
ATOM 2860 O O . HIS A 1 361 ? 31.221 -6.505 -13.395 1.00 76.19 361 HIS A O 1
ATOM 2866 N N . PRO A 1 362 ? 30.582 -8.476 -14.288 1.00 67.62 362 PRO A N 1
ATOM 2867 C CA . PRO A 1 362 ? 31.615 -9.257 -13.601 1.00 67.62 362 PRO A CA 1
ATOM 2868 C C . PRO A 1 362 ? 33.060 -8.764 -13.815 1.00 67.62 362 PRO A C 1
ATOM 2870 O O . PRO A 1 362 ? 33.828 -8.829 -12.863 1.00 67.62 362 PRO A O 1
ATOM 2873 N N . PRO A 1 363 ? 33.455 -8.246 -14.999 1.00 69.56 363 PRO A N 1
ATOM 2874 C CA . PRO A 1 363 ? 34.815 -7.741 -15.208 1.00 69.56 363 PRO A CA 1
ATOM 2875 C C . PRO A 1 363 ? 35.202 -6.515 -14.369 1.00 69.56 363 PRO A C 1
ATOM 2877 O O . PRO A 1 363 ? 36.355 -6.420 -13.962 1.00 69.56 363 PRO A O 1
ATOM 2880 N N . ASP A 1 364 ? 34.266 -5.594 -14.112 1.00 68.56 364 ASP A N 1
ATOM 2881 C CA . ASP A 1 364 ? 34.558 -4.295 -13.474 1.00 68.56 364 ASP A CA 1
ATOM 2882 C C . ASP A 1 364 ? 33.885 -4.137 -12.095 1.00 68.56 364 ASP A C 1
ATOM 2884 O O . ASP A 1 364 ? 34.020 -3.098 -11.453 1.00 68.56 364 ASP A O 1
ATOM 2888 N N . GLU A 1 365 ? 33.095 -5.132 -11.669 1.00 71.19 365 GLU A N 1
ATOM 2889 C CA . GLU A 1 365 ? 32.189 -5.108 -10.505 1.00 71.19 365 GLU A CA 1
ATOM 2890 C C . GLU A 1 365 ? 31.221 -3.907 -10.458 1.00 71.19 365 GLU A C 1
ATOM 2892 O O . GLU A 1 365 ? 30.546 -3.654 -9.457 1.00 71.19 365 GLU A O 1
ATOM 2897 N N . THR A 1 366 ? 31.080 -3.180 -11.566 1.00 77.06 366 THR A N 1
ATOM 2898 C CA . THR A 1 366 ? 30.204 -2.017 -11.676 1.00 77.06 366 THR A CA 1
ATOM 2899 C C . THR A 1 366 ? 28.741 -2.428 -11.810 1.00 77.06 366 THR A C 1
ATOM 2901 O O . THR A 1 366 ? 28.388 -3.403 -12.484 1.00 77.06 366 THR A O 1
ATOM 2904 N N . VAL A 1 367 ? 27.854 -1.645 -11.189 1.00 84.12 367 VAL A N 1
ATOM 2905 C CA . VAL A 1 367 ? 26.401 -1.818 -11.310 1.00 84.12 367 VAL A CA 1
ATOM 2906 C C . VAL A 1 367 ? 25.890 -0.964 -12.465 1.00 84.12 367 VAL A C 1
ATOM 2908 O O . VAL A 1 367 ? 26.033 0.258 -12.459 1.00 84.12 367 VAL A O 1
ATOM 2911 N N . HIS A 1 368 ? 25.257 -1.596 -13.447 1.00 84.31 368 HIS A N 1
ATOM 2912 C CA . HIS A 1 368 ? 24.642 -0.917 -14.584 1.00 84.31 368 HIS A CA 1
ATOM 2913 C C . HIS A 1 368 ? 23.122 -1.000 -14.526 1.00 84.31 368 HIS A C 1
ATOM 2915 O O . HIS A 1 368 ? 22.553 -2.013 -14.112 1.00 84.31 368 HIS A O 1
ATOM 2921 N N . VAL A 1 369 ? 22.474 0.065 -15.000 1.00 86.19 369 VAL A N 1
ATOM 2922 C CA . VAL A 1 369 ? 21.016 0.138 -15.106 1.00 86.19 369 VAL A CA 1
ATOM 2923 C C . VAL A 1 369 ? 20.561 -0.328 -16.483 1.00 86.19 369 VAL A C 1
ATOM 2925 O O . VAL A 1 369 ? 21.027 0.161 -17.515 1.00 86.19 369 VAL A O 1
ATOM 2928 N N . ARG A 1 370 ? 19.596 -1.245 -16.500 1.00 83.31 370 ARG A N 1
ATOM 2929 C CA . ARG A 1 370 ? 18.849 -1.662 -17.690 1.00 83.31 370 ARG A CA 1
ATOM 2930 C C . ARG A 1 370 ? 17.399 -1.230 -17.580 1.00 83.31 370 ARG A C 1
ATOM 2932 O O . ARG A 1 370 ? 16.887 -1.011 -16.491 1.00 83.31 370 ARG A O 1
ATOM 2939 N N . LEU A 1 371 ? 16.716 -1.130 -18.716 1.00 80.75 371 LEU A N 1
ATOM 2940 C CA . LEU A 1 371 ? 15.274 -0.926 -18.697 1.00 80.75 371 LEU A CA 1
ATOM 2941 C C . LEU A 1 371 ? 14.592 -2.195 -18.164 1.00 80.75 371 LEU A C 1
ATOM 2943 O O . LEU A 1 371 ? 14.850 -3.286 -18.673 1.00 80.75 371 LEU A O 1
ATOM 2947 N N . PHE A 1 372 ? 13.728 -2.049 -17.162 1.00 81.81 372 PHE A N 1
ATOM 2948 C CA . PHE A 1 372 ? 12.951 -3.164 -16.628 1.00 81.81 372 PHE A CA 1
ATOM 2949 C C . PHE A 1 372 ? 11.945 -3.706 -17.653 1.00 81.81 372 PHE A C 1
ATOM 2951 O O . PHE A 1 372 ? 11.415 -2.972 -18.489 1.00 81.81 372 PHE A O 1
ATOM 2958 N N . GLY A 1 373 ? 11.652 -5.003 -17.561 1.00 76.25 373 GLY A N 1
ATOM 2959 C CA . GLY A 1 373 ? 10.544 -5.632 -18.273 1.00 76.25 373 GLY A CA 1
ATOM 2960 C C . GLY A 1 373 ? 9.314 -5.702 -17.374 1.00 76.25 373 GLY A C 1
ATOM 2961 O O . GLY A 1 373 ? 9.334 -6.403 -16.369 1.00 76.25 373 GLY A O 1
ATOM 2962 N N . GLY A 1 374 ? 8.249 -4.979 -17.723 1.00 77.88 374 GLY A N 1
ATOM 2963 C CA . GLY A 1 374 ? 6.950 -5.153 -17.070 1.00 77.88 374 GLY A CA 1
ATOM 2964 C C . GLY A 1 374 ? 6.224 -6.414 -17.570 1.00 77.88 374 GLY A C 1
ATOM 2965 O O . GLY A 1 374 ? 6.449 -6.828 -18.712 1.00 77.88 374 GLY A O 1
ATOM 2966 N N . PRO A 1 375 ? 5.317 -6.999 -16.769 1.00 82.06 375 PRO A N 1
ATOM 2967 C CA . PRO A 1 375 ? 4.469 -8.104 -17.199 1.00 82.06 375 PRO A CA 1
ATOM 2968 C C . PRO A 1 375 ? 3.618 -7.736 -18.420 1.00 82.06 375 PRO A C 1
ATOM 2970 O O . PRO A 1 375 ? 3.157 -6.597 -18.577 1.00 82.06 375 PRO A O 1
ATOM 2973 N N . SER A 1 376 ? 3.360 -8.717 -19.289 1.00 75.94 376 SER A N 1
ATOM 2974 C CA . SER A 1 376 ? 2.560 -8.486 -20.491 1.00 75.94 376 SER A CA 1
ATOM 2975 C C . SER A 1 376 ? 1.084 -8.303 -20.147 1.00 75.94 376 SER A C 1
ATOM 2977 O O . SER A 1 376 ? 0.413 -9.222 -19.681 1.00 75.94 376 SER A O 1
ATOM 2979 N N . ALA A 1 377 ? 0.533 -7.131 -20.471 1.00 71.94 377 ALA A N 1
ATOM 2980 C CA . ALA A 1 377 ? -0.891 -6.858 -20.291 1.00 71.94 377 ALA A CA 1
ATOM 2981 C C . ALA A 1 377 ? -1.799 -7.821 -21.081 1.00 71.94 377 ALA A C 1
ATOM 2983 O O . ALA A 1 377 ? -2.931 -8.042 -20.658 1.00 71.94 377 ALA A O 1
ATOM 2984 N N . SER A 1 378 ? -1.315 -8.397 -22.191 1.00 75.69 378 SER A N 1
ATOM 2985 C CA . SER A 1 378 ? -2.084 -9.353 -22.999 1.00 75.69 378 SER A CA 1
ATOM 2986 C C . SER A 1 378 ? -2.364 -10.652 -22.249 1.00 75.69 378 SER A C 1
ATOM 2988 O O . SER A 1 378 ? -3.425 -11.233 -22.418 1.00 75.69 378 SER A O 1
ATOM 2990 N N . GLU A 1 379 ? -1.444 -11.084 -21.381 1.00 81.69 379 GLU A N 1
ATOM 2991 C CA . GLU A 1 379 ? -1.604 -12.318 -20.608 1.00 81.69 379 GLU A CA 1
ATOM 2992 C C . GLU A 1 379 ? -2.813 -12.239 -19.668 1.00 81.69 379 GLU A C 1
ATOM 2994 O O . GLU A 1 379 ? -3.524 -13.219 -19.461 1.00 81.69 379 GLU A O 1
ATOM 2999 N N . LEU A 1 380 ? -3.093 -11.038 -19.154 1.00 85.69 380 LEU A N 1
ATOM 3000 C CA . LEU A 1 380 ? -4.235 -10.793 -18.285 1.00 85.69 380 LEU A CA 1
ATOM 3001 C C . LEU A 1 380 ? -5.543 -10.571 -19.049 1.00 85.69 380 LEU A C 1
ATOM 3003 O O . LEU A 1 380 ? -6.597 -10.615 -18.422 1.00 85.69 380 LEU A O 1
ATOM 3007 N N . GLU A 1 381 ? -5.520 -10.269 -20.350 1.00 84.94 381 GLU A N 1
ATOM 3008 C CA . GLU A 1 381 ? -6.727 -9.933 -21.126 1.00 84.94 381 GLU A CA 1
ATOM 3009 C C . GLU A 1 381 ? -7.566 -11.165 -21.491 1.00 84.94 381 GLU A C 1
ATOM 3011 O O . GLU A 1 381 ? -8.793 -11.053 -21.546 1.00 84.94 381 GLU A O 1
ATOM 3016 N N . ASP A 1 382 ? -6.915 -12.323 -21.630 1.00 85.56 382 ASP A N 1
ATOM 3017 C CA . ASP A 1 382 ? -7.532 -13.600 -22.015 1.00 85.56 382 ASP A CA 1
ATOM 3018 C C . ASP A 1 382 ? -7.921 -14.481 -20.811 1.00 85.56 382 ASP A C 1
ATOM 3020 O O . ASP A 1 382 ? -8.313 -15.641 -20.967 1.00 85.56 382 ASP A O 1
ATOM 3024 N N . LEU A 1 383 ? -7.823 -13.952 -19.586 1.00 89.19 383 LEU A N 1
ATOM 3025 C CA . LEU A 1 383 ? -8.177 -14.704 -18.384 1.00 89.19 383 LEU A CA 1
ATOM 3026 C C . LEU A 1 383 ? -9.697 -14.947 -18.282 1.00 89.19 383 LEU A C 1
ATOM 3028 O O . LEU A 1 383 ? -10.494 -14.043 -18.562 1.00 89.19 383 LEU A O 1
ATOM 3032 N N . PRO A 1 384 ? -10.126 -16.132 -17.804 1.00 91.44 384 PRO A N 1
ATOM 3033 C CA . PRO A 1 384 ? -11.529 -16.393 -17.500 1.00 91.44 384 PRO A CA 1
ATOM 3034 C C . PRO A 1 384 ? -12.082 -15.417 -16.457 1.00 91.44 384 PRO A C 1
ATOM 3036 O O . PRO A 1 384 ? -11.365 -14.961 -15.566 1.00 91.44 384 PRO A O 1
ATOM 3039 N N . ILE A 1 385 ? -13.390 -15.157 -16.497 1.00 91.25 385 ILE A N 1
ATOM 3040 C CA . ILE A 1 385 ? -14.023 -14.189 -15.588 1.00 91.25 385 ILE A CA 1
ATOM 3041 C C . ILE A 1 385 ? -13.828 -14.536 -14.102 1.00 91.25 385 ILE A C 1
ATOM 3043 O O . ILE A 1 385 ? -13.604 -13.644 -13.282 1.00 91.25 385 ILE A O 1
ATOM 3047 N N . THR A 1 386 ? -13.815 -15.831 -13.778 1.00 93.12 386 THR A N 1
ATOM 3048 C CA . THR A 1 386 ? -13.528 -16.380 -12.447 1.00 93.12 386 THR A CA 1
ATOM 3049 C C . THR A 1 386 ? -12.195 -15.871 -11.894 1.00 93.12 386 THR A C 1
ATOM 3051 O O . THR A 1 386 ? -12.130 -15.459 -10.737 1.00 93.12 386 THR A O 1
ATOM 3054 N N . PHE A 1 387 ? -11.148 -15.792 -12.729 1.00 94.00 387 PHE A N 1
ATOM 3055 C CA . PHE A 1 387 ? -9.844 -15.267 -12.310 1.00 94.00 387 PHE A CA 1
ATOM 3056 C C . PHE A 1 387 ? -9.940 -13.804 -11.910 1.00 94.00 387 PHE A C 1
ATOM 3058 O O . PHE A 1 387 ? -9.379 -13.413 -10.891 1.00 94.00 387 PHE A O 1
ATOM 3065 N N . TYR A 1 388 ? -10.669 -12.986 -12.668 1.00 94.31 388 TYR A N 1
ATOM 3066 C CA . TYR A 1 388 ? -10.802 -11.580 -12.314 1.00 94.31 388 TYR A CA 1
ATOM 3067 C C . TYR A 1 388 ? -11.550 -11.376 -10.997 1.00 94.31 388 TYR A C 1
ATOM 3069 O O . TYR A 1 388 ? -11.184 -10.479 -10.241 1.00 94.31 388 TYR A O 1
ATOM 3077 N N . PHE A 1 389 ? -12.563 -12.193 -10.695 1.00 94.94 389 PHE A N 1
ATOM 3078 C CA . PHE A 1 389 ? -13.252 -12.127 -9.405 1.00 94.94 389 PHE A CA 1
ATOM 3079 C C . PHE A 1 389 ? -12.340 -12.535 -8.249 1.00 94.94 389 PHE A C 1
ATOM 3081 O O . PHE A 1 389 ? -12.291 -11.817 -7.252 1.00 94.94 389 PHE A O 1
ATOM 3088 N N . VAL A 1 390 ? -11.563 -13.608 -8.408 1.00 96.12 390 VAL A N 1
ATOM 3089 C CA . VAL A 1 390 ? -10.569 -14.037 -7.413 1.00 96.12 390 VAL A CA 1
ATOM 3090 C C . VAL A 1 390 ? -9.504 -12.957 -7.201 1.00 96.12 390 VAL A C 1
ATOM 3092 O O . VAL A 1 390 ? -9.304 -12.513 -6.072 1.00 96.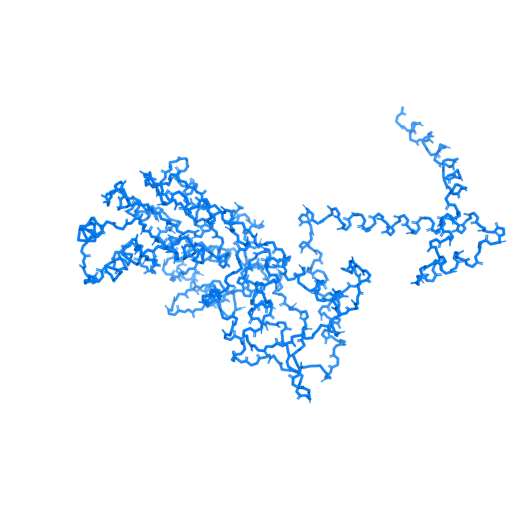12 390 VAL A O 1
ATOM 3095 N N . LEU A 1 391 ? -8.888 -12.445 -8.272 1.00 95.38 391 LEU A N 1
ATOM 3096 C CA . LEU A 1 391 ? -7.877 -11.385 -8.188 1.00 95.38 391 LEU A CA 1
ATOM 3097 C C . LEU A 1 391 ? -8.444 -10.092 -7.588 1.00 95.38 391 LEU A C 1
ATOM 3099 O O . LEU A 1 391 ? -7.786 -9.464 -6.763 1.00 95.38 391 LEU A O 1
ATOM 3103 N N . ARG A 1 392 ? -9.672 -9.696 -7.952 1.00 94.81 392 ARG A N 1
ATOM 3104 C CA . ARG A 1 392 ? -10.362 -8.547 -7.343 1.00 94.81 392 ARG A CA 1
ATOM 3105 C C . ARG A 1 392 ? -10.492 -8.729 -5.836 1.00 94.81 392 ARG A C 1
ATOM 3107 O O . ARG A 1 392 ? -10.194 -7.795 -5.097 1.00 94.81 392 ARG A O 1
ATOM 3114 N N . THR A 1 393 ? -10.935 -9.903 -5.398 1.00 94.44 393 THR A N 1
ATOM 3115 C CA . THR A 1 393 ? -11.120 -10.205 -3.979 1.00 94.44 393 THR A CA 1
ATOM 3116 C C . THR A 1 393 ? -9.789 -10.167 -3.227 1.00 94.44 393 THR A C 1
ATOM 3118 O O . THR A 1 393 ? -9.708 -9.512 -2.190 1.00 94.44 393 THR A O 1
ATOM 3121 N N . VAL A 1 394 ? -8.719 -10.751 -3.780 1.00 95.06 394 VAL A N 1
ATOM 3122 C CA . VAL A 1 394 ? -7.375 -10.672 -3.177 1.00 95.06 394 VAL A CA 1
ATOM 3123 C C . VAL A 1 394 ? -6.875 -9.223 -3.116 1.00 95.06 394 VAL A C 1
ATOM 3125 O O . VAL A 1 394 ? -6.388 -8.802 -2.075 1.00 95.06 394 VAL A O 1
ATOM 3128 N N . VAL A 1 395 ? -7.068 -8.406 -4.162 1.00 94.12 395 VAL A N 1
ATOM 3129 C CA . VAL A 1 395 ? -6.720 -6.967 -4.128 1.00 94.12 395 VAL A CA 1
ATOM 3130 C C . VAL A 1 395 ? -7.493 -6.211 -3.040 1.00 94.12 395 VAL A C 1
ATOM 3132 O O . VAL A 1 395 ? -6.947 -5.310 -2.402 1.00 94.12 395 VAL A O 1
ATOM 3135 N N . GLN A 1 396 ? -8.774 -6.532 -2.844 1.00 92.00 396 GLN A N 1
ATOM 3136 C CA . GLN A 1 396 ? -9.620 -5.869 -1.849 1.00 92.00 396 GLN A CA 1
ATOM 3137 C C . GLN A 1 396 ? -9.214 -6.214 -0.417 1.00 92.00 396 GLN A C 1
ATOM 3139 O O . GLN A 1 396 ? -9.137 -5.312 0.417 1.00 92.00 396 GLN A O 1
ATOM 3144 N N . LEU A 1 397 ? -8.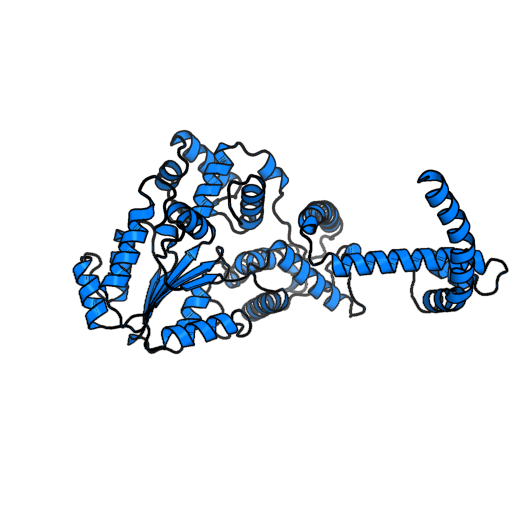923 -7.489 -0.159 1.00 90.62 397 LEU A N 1
ATOM 3145 C CA . LEU A 1 397 ? -8.498 -7.982 1.152 1.00 90.62 397 LEU A CA 1
ATOM 3146 C C . LEU A 1 397 ? -7.012 -7.697 1.435 1.00 90.62 397 LEU A C 1
ATOM 3148 O O . LEU A 1 397 ? -6.616 -7.600 2.594 1.00 90.62 397 LEU A O 1
ATOM 3152 N N . GLN A 1 398 ? -6.202 -7.519 0.384 1.00 90.50 398 GLN A N 1
ATOM 3153 C CA . GLN A 1 398 ? -4.732 -7.420 0.355 1.00 90.50 398 GLN A CA 1
ATOM 3154 C C . GLN A 1 398 ? -3.993 -8.670 0.845 1.00 90.50 398 GLN A C 1
ATOM 3156 O O . GLN A 1 398 ? -3.030 -9.078 0.209 1.00 90.50 398 GLN A O 1
ATOM 3161 N N . LEU A 1 399 ? -4.458 -9.285 1.932 1.00 90.31 399 LEU A N 1
ATOM 3162 C CA . LEU A 1 399 ? -4.044 -10.598 2.411 1.00 90.31 399 LEU A CA 1
ATOM 3163 C C . LEU A 1 399 ? -5.296 -11.443 2.598 1.00 90.31 399 LEU A C 1
ATOM 3165 O O . LEU A 1 399 ? -6.163 -11.092 3.400 1.00 90.31 399 LEU A O 1
ATOM 3169 N N . ALA A 1 400 ? -5.401 -12.533 1.847 1.00 89.69 400 ALA A N 1
ATOM 3170 C CA . ALA A 1 400 ? -6.600 -13.355 1.832 1.00 89.69 400 ALA A CA 1
ATOM 3171 C C . ALA A 1 400 ? -6.274 -14.822 2.107 1.00 89.69 400 ALA A C 1
ATOM 3173 O O . ALA A 1 400 ? -5.387 -15.389 1.476 1.00 89.69 400 ALA A O 1
ATOM 3174 N N . VAL A 1 401 ? -7.039 -15.450 2.998 1.00 92.12 401 VAL A N 1
ATOM 3175 C CA . VAL A 1 401 ? -7.132 -16.915 3.061 1.00 92.12 401 VAL A CA 1
ATOM 3176 C C . VAL A 1 401 ? -8.150 -17.404 2.033 1.00 92.12 401 VAL A C 1
ATOM 3178 O O . VAL A 1 401 ? -9.109 -16.696 1.718 1.00 92.12 401 VAL A O 1
ATOM 3181 N N . GLU A 1 402 ? -7.985 -18.627 1.533 1.00 93.94 402 GLU A N 1
ATOM 3182 C CA . GLU A 1 402 ?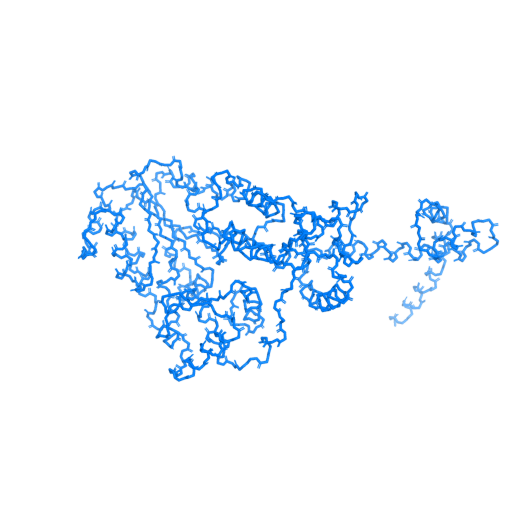 -8.878 -19.206 0.518 1.00 93.94 402 GLU A CA 1
ATOM 3183 C C . GLU A 1 402 ? -10.360 -19.138 0.925 1.00 93.94 402 GLU A C 1
ATOM 3185 O O . GLU A 1 402 ? -11.201 -18.728 0.126 1.00 93.94 402 GLU A O 1
ATOM 3190 N N . SER A 1 403 ? -10.684 -19.437 2.186 1.00 92.06 403 SER A N 1
ATOM 3191 C CA . SER A 1 403 ? -12.061 -19.379 2.696 1.00 92.06 403 SER A CA 1
ATOM 3192 C C . SER A 1 403 ? -12.679 -17.981 2.609 1.00 92.06 403 SER A C 1
ATOM 3194 O O . SER A 1 403 ? -13.869 -17.848 2.323 1.00 92.06 403 SER A O 1
ATOM 3196 N N . ASP A 1 404 ? -11.879 -16.933 2.819 1.00 91.50 404 ASP A N 1
ATOM 3197 C CA . ASP A 1 404 ? -12.333 -15.550 2.682 1.00 91.50 404 ASP A CA 1
ATOM 3198 C C . ASP A 1 404 ? -12.516 -15.184 1.209 1.00 91.50 404 ASP A C 1
ATOM 3200 O O . ASP A 1 404 ? -13.467 -14.477 0.871 1.00 91.50 404 ASP A O 1
ATOM 3204 N N . VAL A 1 405 ? -11.666 -15.708 0.317 1.00 94.62 405 VAL A N 1
ATOM 3205 C CA . VAL A 1 405 ? -11.833 -15.531 -1.130 1.00 94.62 405 VAL A CA 1
ATOM 3206 C C . VAL A 1 405 ? -13.130 -16.177 -1.608 1.00 94.62 405 VAL A C 1
ATOM 3208 O O . VAL A 1 405 ? -13.885 -15.524 -2.326 1.00 94.62 405 VAL A O 1
ATOM 3211 N N . VAL A 1 406 ? -13.431 -17.405 -1.177 1.00 95.31 406 VAL A N 1
ATOM 3212 C CA . VAL A 1 406 ? -14.708 -18.086 -1.459 1.00 95.31 406 VAL A CA 1
ATOM 3213 C C . VAL A 1 406 ? -15.881 -17.227 -0.993 1.00 95.31 406 VAL A C 1
ATOM 3215 O O . VAL A 1 406 ? -16.730 -16.849 -1.799 1.00 95.31 406 VAL A O 1
ATOM 3218 N N . ALA A 1 407 ? -15.879 -16.823 0.280 1.00 92.00 407 ALA A N 1
ATOM 3219 C CA . ALA A 1 407 ? -16.976 -16.060 0.870 1.00 92.00 407 ALA A CA 1
ATOM 3220 C C . ALA A 1 407 ? -17.191 -14.678 0.220 1.00 92.00 407 ALA A C 1
ATOM 3222 O O . ALA A 1 407 ? -18.322 -14.203 0.137 1.00 92.00 407 ALA A O 1
ATOM 3223 N N . CYS A 1 408 ? -16.121 -14.018 -0.232 1.00 92.44 408 CYS A N 1
ATOM 3224 C CA . CYS A 1 408 ? -16.176 -12.664 -0.794 1.00 92.44 408 CYS A CA 1
ATOM 3225 C C . CYS A 1 408 ? -16.325 -12.627 -2.326 1.00 92.44 408 CYS A C 1
ATOM 3227 O O . CYS A 1 408 ? -16.644 -11.577 -2.889 1.00 92.44 408 CYS A O 1
ATOM 3229 N N . SER A 1 409 ? -16.041 -13.731 -3.024 1.00 91.81 409 SER A N 1
ATOM 3230 C CA . SER A 1 409 ? -16.192 -13.823 -4.484 1.00 91.81 409 SER A CA 1
ATOM 3231 C C . SER A 1 409 ? -17.537 -14.395 -4.926 1.00 91.81 409 SER A C 1
ATOM 3233 O O . SER A 1 409 ? -17.911 -14.147 -6.070 1.00 91.81 409 SER A O 1
ATOM 3235 N N . ASP A 1 410 ? -18.252 -15.093 -4.035 1.00 89.12 410 ASP A N 1
ATOM 3236 C CA . ASP A 1 410 ? -19.491 -15.828 -4.341 1.00 89.12 410 ASP A CA 1
ATOM 3237 C C . ASP A 1 410 ? -19.292 -16.912 -5.424 1.00 89.12 410 ASP A C 1
ATOM 3239 O O . ASP A 1 410 ? -20.166 -17.201 -6.237 1.00 89.12 410 ASP A O 1
ATOM 3243 N N . LEU A 1 411 ? -18.089 -17.495 -5.460 1.00 94.44 411 LEU A N 1
ATOM 3244 C CA . LEU A 1 411 ? -17.702 -18.592 -6.349 1.00 94.44 411 LEU A CA 1
ATOM 3245 C C . LEU A 1 411 ? -17.641 -19.916 -5.579 1.00 94.44 411 LEU A C 1
ATOM 3247 O O . LEU A 1 411 ? -17.510 -19.934 -4.354 1.00 94.44 411 LEU A O 1
ATOM 3251 N N . SER A 1 412 ? -17.692 -21.042 -6.298 1.00 96.44 412 SER A N 1
ATOM 3252 C CA . SER A 1 412 ? -17.530 -22.354 -5.667 1.00 96.44 412 SER A CA 1
ATOM 3253 C C . SER A 1 412 ? -16.111 -22.530 -5.113 1.00 96.44 412 SER A C 1
ATOM 3255 O O . SER A 1 412 ? -15.142 -22.005 -5.666 1.00 96.44 412 SER A O 1
ATOM 3257 N N . SER A 1 413 ? -15.961 -23.311 -4.038 1.00 96.31 413 SER A N 1
ATOM 3258 C CA . SER A 1 413 ? -14.637 -23.608 -3.472 1.00 96.31 413 SER A CA 1
ATOM 3259 C C . SER A 1 413 ? -13.696 -24.255 -4.493 1.00 96.31 413 SER A C 1
ATOM 3261 O O . SER A 1 413 ? -12.511 -23.948 -4.494 1.00 96.31 413 SER A O 1
ATOM 3263 N N . ALA A 1 414 ? -14.221 -25.090 -5.397 1.00 96.31 414 ALA A N 1
ATOM 3264 C CA . ALA A 1 414 ? -13.430 -25.707 -6.460 1.00 96.31 414 ALA A CA 1
ATOM 3265 C C . ALA A 1 414 ? -12.890 -24.661 -7.450 1.00 96.31 414 ALA A C 1
ATOM 3267 O O . ALA A 1 414 ? -11.691 -24.635 -7.719 1.00 96.31 414 ALA A O 1
ATOM 3268 N N . ASP A 1 415 ? -13.747 -23.745 -7.915 1.00 96.25 415 ASP A N 1
ATOM 3269 C CA . ASP A 1 415 ? -13.349 -22.683 -8.847 1.00 96.25 415 ASP A CA 1
ATOM 3270 C C . ASP A 1 415 ? -12.303 -21.744 -8.234 1.00 96.25 415 ASP A C 1
ATOM 3272 O O . ASP A 1 415 ? -11.357 -21.329 -8.907 1.00 96.25 415 ASP A O 1
ATOM 3276 N N . VAL A 1 416 ? -12.464 -21.405 -6.950 1.00 97.06 416 VAL A N 1
ATOM 3277 C CA . VAL A 1 416 ? -11.514 -20.553 -6.226 1.00 97.06 416 VAL A CA 1
ATOM 3278 C C . VAL A 1 416 ? -10.179 -21.263 -6.038 1.00 97.06 416 VAL A C 1
ATOM 3280 O O . VAL A 1 416 ? -9.146 -20.668 -6.342 1.00 97.06 416 VAL A O 1
ATOM 3283 N N . ALA A 1 417 ? -10.180 -22.522 -5.596 1.00 95.94 417 ALA A N 1
ATOM 3284 C CA . ALA A 1 417 ? -8.960 -23.301 -5.410 1.00 95.94 417 ALA A CA 1
ATOM 3285 C C . ALA A 1 417 ? -8.175 -23.452 -6.724 1.00 95.94 417 ALA A C 1
ATOM 3287 O O . ALA A 1 417 ? -6.955 -23.259 -6.753 1.00 95.94 417 ALA A O 1
ATOM 3288 N N . ASP A 1 418 ? -8.865 -23.741 -7.831 1.00 96.12 418 ASP A N 1
ATOM 3289 C CA . ASP A 1 418 ? -8.244 -23.868 -9.150 1.00 96.12 418 ASP A CA 1
ATOM 3290 C C . ASP A 1 418 ? -7.699 -22.527 -9.654 1.00 96.12 418 ASP A C 1
ATOM 3292 O O . ASP A 1 418 ? -6.563 -22.459 -10.137 1.00 96.12 418 ASP A O 1
ATOM 3296 N N . ALA A 1 419 ? -8.453 -21.438 -9.484 1.00 95.88 419 ALA A N 1
ATOM 3297 C CA . ALA A 1 419 ? -8.010 -20.101 -9.862 1.00 95.88 419 ALA A CA 1
ATOM 3298 C C . ALA A 1 419 ? -6.804 -19.628 -9.034 1.00 95.88 419 ALA A C 1
ATOM 3300 O O . ALA A 1 419 ? -5.835 -19.135 -9.612 1.00 95.88 419 ALA A O 1
ATOM 3301 N N . LEU A 1 420 ? -6.816 -19.810 -7.707 1.00 96.00 420 LEU A N 1
ATOM 3302 C CA . LEU A 1 420 ? -5.696 -19.458 -6.825 1.00 96.00 420 LEU A CA 1
ATOM 3303 C C . LEU A 1 420 ? -4.448 -20.275 -7.162 1.00 96.00 420 LEU A C 1
ATOM 3305 O O . LEU A 1 420 ? -3.361 -19.711 -7.310 1.00 96.00 420 LEU A O 1
ATOM 3309 N N . ARG A 1 421 ? -4.599 -21.590 -7.368 1.00 94.56 421 ARG A N 1
ATOM 3310 C CA . ARG A 1 421 ? -3.499 -22.473 -7.778 1.00 94.56 421 ARG A CA 1
ATOM 3311 C C . ARG A 1 421 ? -2.893 -22.016 -9.097 1.00 94.56 421 ARG A C 1
ATOM 3313 O O . ARG A 1 421 ? -1.677 -21.876 -9.203 1.00 94.56 421 ARG A O 1
ATOM 3320 N N . ALA A 1 422 ? -3.721 -21.759 -10.104 1.00 93.88 422 ALA A N 1
ATOM 3321 C CA . ALA A 1 422 ? -3.215 -21.387 -11.414 1.00 93.88 422 ALA A CA 1
ATOM 3322 C C . ALA A 1 422 ? -2.686 -19.939 -11.456 1.00 93.88 422 ALA A C 1
ATOM 3324 O O . ALA A 1 422 ? -1.799 -19.652 -12.257 1.00 93.88 422 ALA A O 1
ATOM 3325 N N . ALA A 1 423 ? -3.199 -19.033 -10.617 1.00 94.19 423 ALA A N 1
ATOM 3326 C CA . ALA A 1 423 ? -2.662 -17.684 -10.444 1.00 94.19 423 ALA A CA 1
ATOM 3327 C C . ALA A 1 423 ? -1.290 -17.717 -9.751 1.00 94.19 423 ALA A C 1
ATOM 3329 O O . ALA A 1 423 ? -0.376 -17.016 -10.180 1.00 94.19 423 ALA A O 1
ATOM 3330 N N . ARG A 1 424 ? -1.107 -18.597 -8.758 1.00 94.06 424 ARG A N 1
ATOM 3331 C CA . ARG A 1 424 ? 0.196 -18.864 -8.132 1.00 94.06 424 ARG A CA 1
ATOM 3332 C C . ARG A 1 424 ? 1.206 -19.427 -9.133 1.00 94.06 424 ARG A C 1
ATOM 3334 O O . ARG A 1 424 ? 2.325 -18.939 -9.195 1.00 94.06 424 ARG A O 1
ATOM 3341 N N . VAL A 1 425 ? 0.817 -20.413 -9.948 1.00 93.56 425 VAL A N 1
ATOM 3342 C CA . VAL A 1 425 ? 1.705 -21.002 -10.975 1.00 93.56 425 VAL A CA 1
ATOM 3343 C C . VAL A 1 425 ? 2.156 -19.965 -12.009 1.00 93.56 425 VAL A C 1
ATOM 3345 O O . VAL A 1 425 ? 3.292 -20.019 -12.467 1.00 93.56 425 VAL A O 1
ATOM 3348 N N . ARG A 1 426 ? 1.294 -19.001 -12.353 1.00 92.00 426 ARG A N 1
ATOM 3349 C CA . ARG A 1 426 ? 1.633 -17.882 -13.251 1.00 92.00 426 ARG A CA 1
ATOM 3350 C C . ARG A 1 426 ? 2.401 -16.743 -12.564 1.00 92.00 426 ARG A C 1
ATOM 3352 O O . ARG A 1 426 ? 2.769 -15.779 -13.223 1.00 92.00 426 ARG A O 1
ATOM 3359 N N . GLY A 1 427 ? 2.629 -16.828 -11.252 1.00 92.38 427 GLY A N 1
ATOM 3360 C CA . GLY A 1 427 ? 3.326 -15.802 -10.474 1.00 92.38 427 GLY A CA 1
ATOM 3361 C C . GLY A 1 427 ? 2.496 -14.549 -10.173 1.00 92.38 427 GLY A C 1
ATOM 3362 O O . GLY A 1 427 ? 3.053 -13.551 -9.736 1.00 92.38 427 GLY A O 1
ATOM 3363 N N . TYR A 1 428 ? 1.175 -14.568 -10.385 1.00 94.44 428 TYR A N 1
ATOM 3364 C CA . TYR A 1 428 ? 0.303 -13.418 -10.088 1.00 94.44 428 TYR A CA 1
ATOM 3365 C C . TYR A 1 428 ? 0.131 -13.187 -8.586 1.00 94.44 428 TYR A C 1
ATOM 3367 O O . TYR A 1 428 ? -0.198 -12.078 -8.160 1.00 94.44 428 TYR A O 1
ATOM 3375 N N . LEU A 1 429 ? 0.290 -14.256 -7.805 1.00 94.69 429 LEU A N 1
ATOM 3376 C CA . LEU A 1 429 ? 0.102 -14.275 -6.364 1.00 94.69 429 LEU A CA 1
ATOM 3377 C C . LEU A 1 429 ? 1.374 -14.750 -5.673 1.00 94.69 429 LEU A C 1
ATOM 3379 O O . LEU A 1 429 ? 1.938 -15.777 -6.060 1.00 94.69 429 LEU A O 1
ATOM 3383 N N . SER A 1 430 ? 1.744 -14.060 -4.601 1.00 91.62 430 SER A N 1
ATOM 3384 C CA . SER A 1 430 ? 2.697 -14.546 -3.609 1.00 91.62 430 SER A CA 1
ATOM 3385 C C . SER A 1 430 ? 1.939 -15.178 -2.437 1.00 91.62 430 SER A C 1
ATOM 3387 O O . SER A 1 430 ? 0.794 -14.818 -2.146 1.00 91.62 430 SER A O 1
ATOM 3389 N N . VAL A 1 431 ? 2.550 -16.178 -1.796 1.00 90.00 431 VAL A N 1
ATOM 3390 C CA . VAL A 1 431 ? 1.955 -16.905 -0.665 1.00 90.00 431 VAL A CA 1
ATOM 3391 C C . VAL A 1 431 ? 2.879 -16.793 0.536 1.00 90.00 431 VAL A C 1
ATOM 3393 O O . VAL A 1 431 ? 4.042 -17.179 0.447 1.00 90.00 431 VAL A O 1
ATOM 3396 N N . HIS A 1 432 ? 2.343 -16.300 1.649 1.00 85.31 432 HIS A N 1
ATOM 3397 C CA . HIS A 1 432 ? 3.047 -16.181 2.925 1.00 85.31 432 HIS A CA 1
ATOM 3398 C C . HIS A 1 432 ? 2.151 -16.755 4.020 1.00 85.31 432 HIS A C 1
ATOM 3400 O O . HIS A 1 432 ? 1.050 -16.247 4.197 1.00 85.31 432 HIS A O 1
ATOM 3406 N N . ASP A 1 433 ? 2.581 -17.803 4.726 1.00 84.38 433 ASP A N 1
ATOM 3407 C CA . ASP A 1 433 ? 1.789 -18.441 5.795 1.00 84.38 433 ASP A CA 1
ATOM 3408 C C . ASP A 1 433 ? 0.339 -18.763 5.369 1.00 84.38 433 ASP A C 1
ATOM 3410 O O . ASP A 1 433 ? -0.623 -18.404 6.045 1.00 84.38 433 ASP A O 1
ATOM 3414 N N . ASP A 1 434 ? 0.182 -19.372 4.187 1.00 86.06 434 ASP A N 1
ATOM 3415 C CA . ASP A 1 434 ? -1.109 -19.686 3.543 1.00 86.06 434 ASP A CA 1
ATOM 3416 C C . ASP A 1 434 ? -2.005 -18.473 3.201 1.00 86.06 434 ASP A C 1
ATOM 3418 O O . ASP A 1 434 ? -3.159 -18.628 2.790 1.00 86.06 434 ASP A O 1
ATOM 3422 N N . LEU A 1 435 ? -1.471 -17.253 3.299 1.00 90.94 435 LEU A N 1
ATOM 3423 C CA . LEU A 1 435 ? -2.130 -16.021 2.871 1.00 90.94 435 LEU A CA 1
ATOM 3424 C C . LEU A 1 435 ? -1.712 -15.665 1.448 1.00 90.94 435 LEU A C 1
ATOM 3426 O O . LEU A 1 435 ? -0.525 -15.526 1.144 1.00 90.94 435 LEU A O 1
ATOM 3430 N N . PHE A 1 436 ? -2.704 -15.456 0.591 1.00 94.00 436 PHE A N 1
ATOM 3431 C CA . PHE A 1 436 ? -2.520 -14.983 -0.772 1.00 94.00 436 PHE A CA 1
ATOM 3432 C C . PHE A 1 436 ? -2.438 -13.453 -0.803 1.00 94.00 436 PHE A C 1
ATOM 3434 O O . PHE A 1 436 ? -3.322 -12.761 -0.290 1.00 94.00 436 PHE A O 1
ATOM 3441 N N . GLU A 1 437 ? -1.403 -12.937 -1.460 1.00 93.50 437 GLU A N 1
ATOM 3442 C CA . GLU A 1 437 ? -1.188 -11.520 -1.766 1.00 93.50 437 GLU A CA 1
ATOM 3443 C C . GLU A 1 437 ? -0.965 -11.372 -3.278 1.00 93.50 437 GLU A C 1
ATOM 3445 O O . GLU A 1 437 ? -0.459 -12.287 -3.927 1.00 93.50 437 GLU A O 1
ATOM 3450 N N . ILE A 1 438 ? -1.330 -10.228 -3.865 1.00 94.56 438 ILE A N 1
ATOM 3451 C CA . ILE A 1 438 ? -0.919 -9.932 -5.243 1.00 94.56 438 ILE A CA 1
ATOM 3452 C C . ILE A 1 438 ? 0.590 -9.702 -5.275 1.00 94.56 438 ILE A C 1
ATOM 3454 O O . ILE A 1 438 ? 1.103 -8.862 -4.535 1.00 94.56 438 ILE A O 1
ATOM 3458 N N . ASP A 1 439 ? 1.285 -10.391 -6.174 1.00 93.38 439 ASP A N 1
ATOM 3459 C CA . ASP A 1 439 ? 2.712 -10.166 -6.371 1.00 93.38 439 ASP A CA 1
ATOM 3460 C C . ASP A 1 439 ? 2.981 -8.735 -6.875 1.00 93.38 439 ASP A C 1
ATOM 3462 O O . ASP A 1 439 ? 2.268 -8.216 -7.743 1.00 93.38 439 ASP A O 1
ATOM 3466 N N . VAL A 1 440 ? 4.010 -8.071 -6.338 1.00 91.25 440 VAL A N 1
ATOM 3467 C CA . VAL A 1 440 ? 4.317 -6.668 -6.672 1.00 91.25 440 VAL A CA 1
ATOM 3468 C C . VAL A 1 440 ? 4.643 -6.489 -8.146 1.00 91.25 440 VAL A C 1
ATOM 3470 O O . VAL A 1 440 ? 4.239 -5.475 -8.729 1.00 91.25 440 VAL A O 1
ATOM 3473 N N . HIS A 1 441 ? 5.285 -7.483 -8.765 1.00 90.75 441 HIS A N 1
ATOM 3474 C CA . HIS A 1 441 ? 5.578 -7.481 -10.192 1.00 90.75 441 HIS A CA 1
ATOM 3475 C C . HIS A 1 441 ? 4.291 -7.315 -11.011 1.00 90.75 441 HIS A C 1
ATOM 3477 O O . HIS A 1 441 ? 4.235 -6.543 -11.971 1.00 90.75 441 HIS A O 1
ATOM 3483 N N . TRP A 1 442 ? 3.211 -7.970 -10.577 1.00 92.50 442 TRP A N 1
ATOM 3484 C CA . TRP A 1 442 ? 1.916 -7.986 -11.255 1.00 92.50 442 TRP A CA 1
ATOM 3485 C C . TRP A 1 442 ? 0.919 -6.939 -10.756 1.00 92.50 442 TRP A C 1
ATOM 3487 O O . TRP A 1 442 ? -0.067 -6.660 -11.447 1.00 92.50 442 TRP A O 1
ATOM 3497 N N . TYR A 1 443 ? 1.160 -6.313 -9.601 1.00 92.69 443 TYR A N 1
ATOM 3498 C CA . TYR A 1 443 ? 0.206 -5.426 -8.928 1.00 92.69 443 TYR A CA 1
ATOM 3499 C C . TYR A 1 443 ? -0.373 -4.340 -9.845 1.00 92.69 443 TYR A C 1
ATOM 3501 O O . TYR A 1 443 ? -1.594 -4.152 -9.906 1.00 92.69 443 TYR A O 1
ATOM 3509 N N . ARG A 1 444 ? 0.468 -3.640 -10.619 1.00 90.25 444 ARG A N 1
ATOM 3510 C CA . ARG A 1 444 ? 0.003 -2.589 -11.545 1.00 90.25 444 ARG A CA 1
ATOM 3511 C C . ARG A 1 444 ? -0.772 -3.134 -12.735 1.00 90.25 444 ARG A C 1
ATOM 3513 O O . ARG A 1 444 ? -1.812 -2.575 -13.086 1.00 90.25 444 ARG A O 1
ATOM 3520 N N . ALA A 1 445 ? -0.320 -4.236 -13.323 1.00 89.62 445 ALA A N 1
ATOM 3521 C CA . ALA A 1 445 ? -1.012 -4.863 -14.443 1.00 89.62 445 ALA A CA 1
ATOM 3522 C C . ALA A 1 445 ? -2.404 -5.370 -14.023 1.00 89.62 445 ALA A C 1
ATOM 3524 O O . ALA A 1 445 ? -3.397 -5.055 -14.689 1.00 89.62 445 ALA A O 1
ATOM 3525 N N . ILE A 1 446 ? -2.491 -6.048 -12.871 1.00 92.88 446 ILE A N 1
ATOM 3526 C CA . ILE A 1 446 ? -3.733 -6.582 -12.295 1.00 92.88 446 ILE A CA 1
ATOM 3527 C C . ILE A 1 446 ? -4.691 -5.454 -11.901 1.00 92.88 446 ILE A C 1
ATOM 3529 O O . ILE A 1 446 ? -5.845 -5.433 -12.329 1.00 92.88 446 ILE A O 1
ATOM 3533 N N . THR A 1 447 ? -4.239 -4.457 -11.140 1.00 91.44 447 THR A N 1
ATOM 3534 C CA . THR A 1 447 ? -5.118 -3.341 -10.744 1.00 91.44 447 THR A CA 1
ATOM 3535 C C . THR A 1 447 ? -5.610 -2.540 -11.954 1.00 91.44 447 THR A C 1
ATOM 3537 O O . THR A 1 447 ? -6.777 -2.147 -11.998 1.00 91.44 447 THR A O 1
ATOM 3540 N N . SER A 1 448 ? -4.776 -2.360 -12.983 1.00 87.69 448 SER A N 1
ATOM 3541 C CA . SER A 1 448 ? -5.155 -1.691 -14.232 1.00 87.69 448 SER A CA 1
ATOM 3542 C C . SER A 1 448 ? -6.198 -2.476 -15.036 1.00 87.69 448 SER A C 1
ATOM 3544 O O . SER A 1 448 ? -7.189 -1.888 -15.477 1.00 87.69 448 SER A O 1
ATOM 3546 N N . ILE A 1 449 ? -6.037 -3.796 -15.224 1.00 88.81 449 ILE A N 1
ATOM 3547 C CA . ILE A 1 449 ? -7.047 -4.605 -15.935 1.00 88.81 449 ILE A CA 1
ATOM 3548 C C . ILE A 1 449 ? -8.365 -4.659 -15.156 1.00 88.81 449 ILE A C 1
ATOM 3550 O O . ILE A 1 449 ? -9.425 -4.479 -15.751 1.00 88.81 449 ILE A O 1
ATOM 3554 N N . LEU A 1 450 ? -8.315 -4.796 -13.828 1.00 91.62 450 LEU A N 1
ATOM 3555 C CA . LEU A 1 450 ? -9.513 -4.813 -12.990 1.00 91.62 450 LEU A CA 1
ATOM 3556 C C . LEU A 1 450 ? -10.264 -3.473 -13.033 1.00 91.62 450 LEU A C 1
ATOM 3558 O O . LEU A 1 450 ? -11.493 -3.470 -13.095 1.00 91.62 450 LEU A O 1
ATOM 3562 N N . ARG A 1 451 ? -9.557 -2.333 -13.072 1.00 88.56 451 ARG A N 1
ATOM 3563 C CA . ARG A 1 451 ? -10.172 -1.010 -13.306 1.00 88.56 451 ARG A CA 1
ATOM 3564 C C . ARG A 1 451 ? -10.802 -0.913 -14.695 1.00 88.56 451 ARG A C 1
ATOM 3566 O O . ARG A 1 451 ? -11.945 -0.482 -14.811 1.00 88.56 451 ARG A O 1
ATOM 3573 N N . ARG A 1 452 ? -10.092 -1.350 -15.746 1.00 86.69 452 ARG A N 1
ATOM 3574 C CA . ARG A 1 452 ? -10.598 -1.356 -17.136 1.00 86.69 452 ARG A CA 1
ATOM 3575 C C . ARG A 1 452 ? -11.858 -2.211 -17.299 1.00 86.69 452 ARG A C 1
ATOM 3577 O O . ARG A 1 452 ? -12.727 -1.859 -18.084 1.00 86.69 452 ARG A O 1
ATOM 3584 N N . LYS A 1 453 ? -11.959 -3.316 -16.556 1.00 87.94 453 LYS A N 1
ATOM 3585 C CA . LYS A 1 453 ? -13.127 -4.211 -16.524 1.00 87.94 453 LYS A CA 1
ATOM 3586 C C . LYS A 1 453 ? -14.209 -3.759 -15.525 1.00 87.94 453 LYS A C 1
ATOM 3588 O O . LYS A 1 453 ? -15.161 -4.498 -15.307 1.00 87.94 453 LYS A O 1
ATOM 3593 N N . HIS A 1 454 ? -14.072 -2.580 -14.907 1.00 88.62 454 HIS A N 1
ATOM 3594 C CA . HIS A 1 454 ? -14.995 -2.031 -13.900 1.00 88.62 454 HIS A CA 1
ATOM 3595 C C . HIS A 1 454 ? -15.191 -2.904 -12.644 1.00 88.62 454 HIS A C 1
ATOM 3597 O O . HIS A 1 454 ? -16.199 -2.792 -11.947 1.00 88.62 454 HIS A O 1
ATOM 3603 N N . LEU A 1 455 ? -14.213 -3.753 -12.325 1.00 88.06 455 LEU A N 1
ATOM 3604 C CA . LEU A 1 455 ? -14.209 -4.608 -11.134 1.00 88.06 455 LEU A CA 1
ATOM 3605 C C . LEU A 1 455 ? -13.590 -3.918 -9.913 1.00 88.06 455 LEU A C 1
ATOM 3607 O O . LEU A 1 455 ? -13.914 -4.267 -8.780 1.00 88.06 455 LEU A O 1
ATOM 3611 N N . LEU A 1 456 ? -12.729 -2.924 -10.141 1.00 84.75 456 LEU A N 1
ATOM 3612 C CA . LEU A 1 456 ? -12.231 -2.000 -9.126 1.00 84.75 456 LEU A CA 1
ATOM 3613 C C . LEU A 1 456 ? -12.619 -0.570 -9.481 1.00 84.75 456 LEU A C 1
ATOM 3615 O O . LEU A 1 456 ? -12.790 -0.219 -10.648 1.00 84.75 456 LEU A O 1
ATOM 3619 N N . LEU A 1 457 ? -12.729 0.257 -8.451 1.00 70.94 457 LEU A N 1
ATOM 3620 C CA . LEU A 1 457 ? -13.132 1.652 -8.567 1.00 70.94 457 LEU A CA 1
ATOM 3621 C C . LEU A 1 457 ? -11.937 2.579 -8.455 1.00 70.94 457 LEU A C 1
ATOM 3623 O O . LEU A 1 457 ? -10.936 2.227 -7.825 1.00 70.94 457 LEU A O 1
ATOM 3627 N N . ILE A 1 458 ? -12.101 3.751 -9.066 1.00 52.59 458 ILE A N 1
ATOM 3628 C CA . ILE A 1 458 ? -11.170 4.879 -9.018 1.00 52.59 458 ILE A CA 1
ATOM 3629 C C . ILE A 1 458 ? -11.204 5.522 -7.631 1.00 52.59 458 ILE A C 1
ATOM 3631 O O . ILE A 1 458 ? -12.309 5.612 -7.044 1.00 52.59 458 ILE A O 1
#

Radius of gyration: 28.48 Å; Cα contacts (8 Å, |Δi|>4): 593; chains: 1; bounding box: 58×62×88 Å

Solvent-accessible surface area (backbone atoms only — not comparable to full-atom values): 25291 Å² total; per-residue (Å²): 113,69,68,58,55,56,54,52,49,57,66,51,46,54,61,50,50,54,50,47,41,66,72,42,30,66,59,39,42,53,56,28,64,74,45,101,56,60,76,65,33,49,55,33,37,75,28,70,88,41,96,57,29,64,66,34,26,46,55,43,43,51,51,52,48,52,53,49,48,51,52,48,46,60,69,63,49,78,80,50,83,70,59,70,68,52,45,62,56,45,48,55,60,44,47,55,46,46,70,73,67,57,60,94,87,49,40,87,40,67,60,55,68,80,59,47,57,64,51,40,91,80,63,77,77,61,90,86,52,71,66,73,67,59,39,68,62,39,52,53,47,42,53,47,58,70,40,100,58,48,44,38,31,36,38,33,28,55,87,53,60,44,61,69,58,48,55,48,64,48,50,66,92,52,59,78,70,38,49,43,68,38,66,48,47,81,73,31,52,65,37,35,46,27,39,49,16,51,67,68,79,42,62,58,85,52,50,72,68,54,48,41,51,49,48,46,71,62,56,27,38,31,38,36,38,34,52,48,18,51,27,48,44,78,43,93,73,26,52,54,37,48,49,49,51,49,50,49,58,63,66,47,37,78,70,36,15,34,41,38,27,29,35,39,62,27,48,57,50,50,44,66,79,50,53,89,62,68,85,41,81,41,77,46,74,60,73,65,47,54,60,67,64,49,48,51,51,52,51,52,46,35,51,76,60,69,54,72,73,43,34,78,81,42,86,69,64,79,92,65,72,84,78,95,64,60,74,34,65,45,35,46,51,48,47,48,49,53,43,33,64,69,30,63,26,25,55,45,44,35,41,49,48,49,57,69,14,37,20,31,23,81,94,76,71,44,37,36,45,50,87,59,83,75,72,64,65,68,71,65,70,76,54,57,71,68,46,55,43,51,52,46,38,27,62,34,32,47,62,27,42,68,70,56,42,28,63,43,50,79,50,55,65,67,60,46,53,52,40,53,52,55,34,37,75,71,52,45,34,41,77,56,96,78,25,35,26,66,19,64,82,36,41,60,58,52,55,50,51,33,40,76,68,66,70,44,81,134

Secondary structure (DSSP, 8-state):
-HHHHHHHHHHHHHHHHHHHHHHHHHHHHHHHHHS---HHHHHHHTTTTSTTHHHHHHHHHHHHHHHHHHHHHHHHGGGSTTHHHHHHHHHHHHHHHHHHHS-TTS--EEPPHHHHHTT-TTPPPPSS--SSTTHHHHHHHHHHHTSSS--EEEEEE-TTSSHHHHHHHHHTTS-TTTEEEEEPPSSHHHHHHHHHHHHTT--TT--HHHHHHHHHHH--SEEEEE-GGGG--SSTTTTHHHHHHHHHHHHH-TT-EEEEEEEHHHHHHHHHHHTT--SSSEEEEPPPPPHHHHHHHHHHHHHHTT--EE-TT----GGG---SS-HHHHHHHHHHHHHHHHHTT-HHHHHHHHHTTEEE-TTT--EEE----PPPHHHHHT--HHHHHHHHHHHHHSSB-HHHHHHHHT--HHHHHHHHHHHHHTTSEEEETTEEEE-HHHHHHHHHHHHHTTSS--

Foldseek 3Di:
DVVVVVVVVVVVVVVVLQVVLVVCLVVLLVVLVPDPDPPLSVVLVVCCPPPCSSVSSSSSVVVVVVVVVLLVCVVVCVPDDPVVVVVLVCLVVVVVCCVVPVPPQPFPFFDDPLLVVLLDLDDQQPPPPPCPACVVVLVVLLVVLPDQFAWEEEEEEARQQCSVVSVCSNCVPDDLLQEQEFEQDADFQLSRCLRLCVSLVHHSPDDLVRSLVSCLVSVRSEYEYHACLSQQAQFDCSNVRVVVVLVSVPSSDRNHHYYYYYYNQSVVSVCVVQPPVPSTPYYHYRAFADLPSLLVSLVVSCVVSVADEWQQPEDDPPSQQDDDDPPGVRSSSSLSVVLCVLCVRRNSLSSVQQSQQWGARVVVRHIYGYHGNADNLVVVVPDDPLLLLLLLSCSSNQWDALVSSCRRSVDDSVSSVVSQVVCVVVVQWDADPNITHGDSSCVSSSVVVCVVVVVTDD

Nearest PDB structures (foldseek):
  7ufi-assembly1_1  TM=5.490E-01  e=1.349E-07  Vibrio cholerae
  2fxa-assembly3_D  TM=8.486E-01  e=2.389E-02  Bacillus subtilis
  7abr-assembly1_D  TM=4.192E-01  e=4.187E-05  Bacillus subtilis subsp. subtilis str. 168
  5aiq-assembly2_B  TM=7.654E-01  e=1.213E-01  Neisseria meningitidis serogroup B
  5hsm-assembly1_A-2  TM=7.348E-01  e=1.645E-01  Mycobacterium tuberculosis H37Rv

Sequence (458 aa):
IYAWVISSFWFLAIPLIVVLVHWWNATVFEVAATRTAPRVLTWVAARAEDPLKYPAALIGGTYLLVEGVAGFFMRRVSDLAPLRRFFSYLFRRGVEKSASSTPLEYGTEPVGDEFQDAFADRLPAPEELITSYMSDKVHAMRALVRSDKPSIVAVVGEQGLGKTTFLHRVTSDMEPGDVCGVQCRPGGYASLLADFARALDLPESTTEEGVIASLRQRSPKVVYVDDVQRLVRPLIGGLRDIDRLSHLSRVVGSETSWLIAIGKPAWNYLRRARGDRAAFDHVVELDPWEESPLATLIQKRTATAGAVPSFERLVVPRQLQSSPVSAEERSKRDFYRILWDYADGNPRVALHFWSQSLYRHPPDETVHVRLFGGPSASELEDLPITFYFVLRTVVQLQLAVESDVVACSDLSSADVADALRAARVRGYLSVHDDLFEIDVHWYRAITSILRRKHLLLI

pLDDT: mean 80.6, std 15.5, range [37.16, 97.06]